Protein 7LBJ (pdb70)

Secondary structure (DSSP, 8-state):
---HHHHHHHHHHHHHHHHHHHSPPTTSSSHHHHHHHHHTT-S----HHHHHHHHHHHTTT--GGGTHHHHHHHHHHHHHHHHHHTSTTTT--SEETTEE-HHHHS-HHHHHHHHHHHHHHHHHHHHTSSS-HHHHHHHHHHHHHHHSTTTHHHHHHHHHHTTTS---HHHHHHHHIIIIIHHHHHHHHHHHHHTT--HHHHHHHHHHHHHHHHHHHHHHHHHHHH-----HHHHH-HHHHHHHHHHHHHHHHHHTTT--GGGHHHHHHHHHHHH---/-HHHHHHHHHHHHHHHHHHHHHSPPTTSSSHHHHHHHHHTT-S----HHHHHHHHHHHHTT--GGGTHHHHHHHHHHHHHHHHHHHSTTTT--SEETTEE-HHHHS-HHHHHHHHHHHHHHHHHHHHTSSS-HHHHHHHHHHHHHHHSTTTHHHHHHHHHHTTTSPPPHHHHHHHHIIIIIHHHHHHHHHHHHHTT--HHHHHHHHHHHHHHHHHHHHHHHHHHH---HHHHHHHHHHHHHHHHHHHHHHHHTTT--GGGHHHHHHHHHHHH---

Radius of gyration: 24.15 Å; Cα contacts (8 Å, |Δi|>4): 904; chains: 2; bounding box: 54×66×59 Å

Structure (mmCIF, N/CA/C/O backbone):
data_7LBJ
#
_entry.id   7LBJ
#
_cell.length_a   52.060
_cell.length_b   60.330
_cell.length_c   164.360
_cell.angle_alpha   90.000
_cell.angle_beta   90.000
_cell.angle_gamma   90.000
#
_symmetry.space_group_name_H-M   'P 21 21 21'
#
loop_
_entity.id
_entity.type
_entity.pdbx_description
1 polymer Geranyltranstransferase
2 non-polymer 'CHLORIDE ION'
3 non-polymer 1,2-ETHANEDIOL
4 water water
#
loop_
_atom_site.group_PDB
_atom_site.id
_atom_site.type_symbol
_atom_site.label_atom_id
_atom_site.label_alt_id
_atom_site.label_comp_id
_atom_site.label_asym_id
_atom_site.label_entity_id
_atom_site.label_seq_id
_atom_site.pdbx_PDB_ins_code
_atom_site.Cartn_x
_atom_site.Cartn_y
_atom_site.Cartn_z
_atom_site.occupancy
_atom_site.B_iso_or_equiv
_atom_site.auth_seq_id
_atom_site.auth_comp_id
_atom_site.auth_asym_id
_atom_site.auth_atom_id
_atom_site.pdbx_PDB_model_num
ATOM 1 N N . HIS A 1 8 ? -19.165 -13.887 -20.200 1.00 65.08 0 HIS A N 1
ATOM 2 C CA . HIS A 1 8 ? -18.206 -12.854 -19.823 1.00 67.15 0 HIS A CA 1
ATOM 3 C C . HIS A 1 8 ? -16.800 -13.438 -19.690 1.00 60.05 0 HIS A C 1
ATOM 4 O O . HIS A 1 8 ? -16.610 -14.476 -19.054 1.00 58.53 0 HIS A O 1
ATOM 6 N N . MET A 1 9 ? -15.822 -12.764 -20.296 1.00 50.09 1 MET A N 1
ATOM 7 C CA . MET A 1 9 ? -14.436 -13.212 -20.229 1.00 42.98 1 MET A CA 1
ATOM 8 C C . MET A 1 9 ? -13.881 -13.033 -18.817 1.00 37.65 1 MET A C 1
ATOM 9 O O . MET A 1 9 ? -14.193 -12.055 -18.131 1.00 33.01 1 MET A O 1
ATOM 14 N N . THR A 1 10 ? -13.058 -13.989 -18.380 1.00 32.19 2 THR A N 1
ATOM 15 C CA . THR A 1 10 ? -12.463 -13.906 -17.053 1.00 33.61 2 THR A CA 1
ATOM 16 C C . THR A 1 10 ? -11.435 -12.784 -16.994 1.00 24.77 2 THR A C 1
ATOM 17 O O . THR A 1 10 ? -10.937 -12.297 -18.019 1.00 24.12 2 THR A O 1
ATOM 21 N N . ALA A 1 11 ? -11.082 -12.405 -15.767 1.00 23.99 3 ALA A N 1
ATOM 22 C CA . ALA A 1 11 ? -10.057 -11.380 -15.593 1.00 27.19 3 ALA A CA 1
ATOM 23 C C . ALA A 1 11 ? -8.746 -11.810 -16.235 1.00 23.11 3 ALA A C 1
ATOM 24 O O . ALA A 1 11 ? -8.051 -10.995 -16.849 1.00 20.78 3 ALA A O 1
ATOM 26 N N . GLU A 1 12 ? -8.391 -13.093 -16.098 1.00 23.46 4 GLU A N 1
ATOM 27 C CA . GLU A 1 12 ? -7.118 -13.560 -16.635 1.00 22.24 4 GLU A CA 1
ATOM 28 C C . GLU A 1 12 ? -7.067 -13.397 -18.153 1.00 24.34 4 GLU A C 1
ATOM 29 O O . GLU A 1 12 ? -6.049 -12.970 -18.707 1.00 23.22 4 GLU A O 1
ATOM 35 N N . VAL A 1 13 ? -8.157 -13.741 -18.839 1.00 22.38 5 VAL A N 1
ATOM 36 C CA . VAL A 1 13 ? -8.227 -13.582 -20.291 1.00 24.41 5 VAL A CA 1
ATOM 37 C C . VAL A 1 13 ? -8.203 -12.106 -20.678 1.00 22.10 5 VAL A C 1
ATOM 38 O O . VAL A 1 13 ? -7.518 -11.710 -21.631 1.00 22.02 5 VAL A O 1
ATOM 42 N N . LEU A 1 14 ? -8.940 -11.271 -19.945 1.00 19.44 6 LEU A N 1
ATOM 43 C CA . LEU A 1 14 ? -8.934 -9.830 -20.212 1.00 20.46 6 LEU A CA 1
ATOM 44 C C . LEU A 1 14 ? -7.546 -9.233 -20.047 1.00 18.75 6 LEU A C 1
ATOM 45 O O . LEU A 1 14 ? -7.117 -8.409 -20.870 1.00 19.46 6 LEU A O 1
ATOM 50 N N . PHE A 1 15 ? -6.832 -9.609 -18.980 1.00 19.02 7 PHE A N 1
ATOM 51 C CA . PHE A 1 15 ? -5.508 -9.033 -18.756 1.00 19.37 7 PHE A CA 1
ATOM 52 C C . PHE A 1 15 ? -4.553 -9.397 -19.885 1.00 19.82 7 PHE A C 1
ATOM 53 O O . PHE A 1 15 ? -3.762 -8.559 -20.328 1.00 18.27 7 PHE A O 1
ATOM 61 N N . ALA A 1 16 ? -4.592 -10.651 -20.345 1.00 19.95 8 ALA A N 1
ATOM 62 C CA . ALA A 1 16 ? -3.771 -11.041 -21.491 1.00 19.11 8 ALA A CA 1
ATOM 63 C C . ALA A 1 16 ? -4.153 -10.248 -22.742 1.00 20.33 8 ALA A C 1
ATOM 64 O O . ALA A 1 16 ? -3.285 -9.748 -23.470 1.00 20.61 8 ALA A O 1
ATOM 66 N N . ARG A 1 17 ? -5.453 -10.121 -23.008 1.00 20.10 9 ARG A N 1
ATOM 67 C CA A ARG A 1 17 ? -5.901 -9.372 -24.181 0.47 23.44 9 ARG A CA 1
ATOM 68 C CA B ARG A 1 17 ? -5.897 -9.375 -24.180 0.53 23.45 9 ARG A CA 1
ATOM 69 C C . ARG A 1 17 ? -5.458 -7.914 -24.113 1.00 20.87 9 ARG A C 1
ATOM 70 O O . ARG A 1 17 ? -4.993 -7.348 -25.114 1.00 19.38 9 ARG A O 1
ATOM 85 N N . TRP A 1 18 ? -5.593 -7.284 -22.942 1.00 19.94 10 TRP A N 1
ATOM 86 C CA . TRP A 1 18 ? -5.221 -5.873 -22.806 1.00 16.57 10 TRP A CA 1
ATOM 87 C C . TRP A 1 18 ? -3.707 -5.667 -22.815 1.00 18.36 10 TRP A C 1
ATOM 88 O O . TRP A 1 18 ? -3.225 -4.640 -23.317 1.00 16.86 10 TRP A O 1
ATOM 99 N N . ARG A 1 19 ? -2.942 -6.609 -22.255 1.00 16.85 11 ARG A N 1
ATOM 100 C CA . ARG A 1 19 ? -1.483 -6.514 -22.338 1.00 16.96 11 ARG A CA 1
ATOM 101 C C . ARG A 1 19 ? -0.994 -6.648 -23.777 1.00 19.69 11 ARG A C 1
ATOM 102 O O . ARG A 1 19 ? -0.062 -5.944 -24.190 1.00 20.00 11 ARG A O 1
ATOM 110 N N . ASP A 1 20 ? -1.596 -7.549 -24.554 1.00 17.58 12 ASP A N 1
ATOM 111 C CA . ASP A 1 20 ? -1.257 -7.624 -25.974 1.00 17.26 12 ASP A CA 1
ATOM 112 C C . ASP A 1 20 ? -1.683 -6.361 -26.701 1.00 19.02 12 ASP A C 1
ATOM 113 O O . ASP A 1 20 ? -0.948 -5.847 -27.551 1.00 17.59 12 ASP A O 1
ATOM 118 N N . ARG A 1 21 ? -2.875 -5.860 -26.383 1.00 16.91 13 ARG A N 1
ATOM 119 C CA . ARG A 1 21 ? -3.401 -4.679 -27.050 1.00 19.46 13 ARG A CA 1
ATOM 120 C C . ARG A 1 21 ? -2.501 -3.473 -26.807 1.00 18.64 13 ARG A C 1
ATOM 121 O O . ARG A 1 21 ? -2.162 -2.741 -27.746 1.00 18.04 13 ARG A O 1
ATOM 129 N N . ILE A 1 22 ? -2.104 -3.246 -25.548 1.00 15.18 14 ILE A N 1
ATOM 130 C CA . ILE A 1 22 ? -1.297 -2.057 -25.263 1.00 17.00 14 ILE A CA 1
ATOM 131 C C . ILE A 1 22 ? 0.101 -2.180 -25.880 1.00 15.71 14 ILE A C 1
ATOM 132 O O . ILE A 1 22 ? 0.677 -1.177 -26.338 1.00 15.57 14 ILE A O 1
ATOM 137 N N . GLU A 1 23 ? 0.651 -3.395 -25.953 1.00 15.74 15 GLU A N 1
ATOM 138 C CA . GLU A 1 23 ? 1.919 -3.586 -26.649 1.00 13.67 15 GLU A CA 1
ATOM 139 C C . GLU A 1 23 ? 1.810 -3.163 -28.113 1.00 18.64 15 GLU A C 1
ATOM 140 O O . GLU A 1 23 ? 2.678 -2.445 -28.637 1.00 18.52 15 GLU A O 1
ATOM 146 N N . SER A 1 24 ? 0.746 -3.600 -28.788 1.00 16.12 16 SER A N 1
ATOM 147 C CA A SER A 1 24 ? 0.584 -3.274 -30.203 0.45 19.15 16 SER A CA 1
ATOM 148 C CA B SER A 1 24 ? 0.579 -3.277 -30.203 0.55 19.16 16 SER A CA 1
ATOM 149 C C . SER A 1 24 ? 0.302 -1.792 -30.404 1.00 16.89 16 SER A C 1
ATOM 150 O O . SER A 1 24 ? 0.772 -1.190 -31.380 1.00 18.63 16 SER A O 1
ATOM 155 N N . GLN A 1 25 ? -0.482 -1.194 -29.501 1.00 16.87 17 GLN A N 1
ATOM 156 C CA . GLN A 1 25 ? -0.825 0.217 -29.621 1.00 20.08 17 GLN A CA 1
ATOM 157 C C . GLN A 1 25 ? 0.404 1.090 -29.416 1.00 19.45 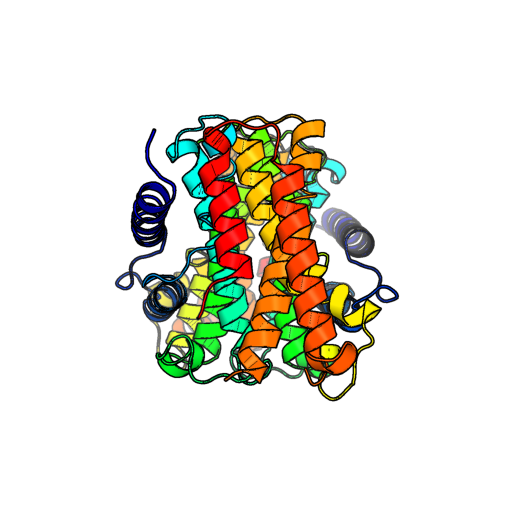17 GLN A C 1
ATOM 158 O O . GLN A 1 25 ? 0.634 2.046 -30.165 1.00 18.50 17 GLN A O 1
ATOM 164 N N . LEU A 1 26 ? 1.195 0.784 -28.391 1.00 15.50 18 LEU A N 1
ATOM 165 C CA . LEU A 1 26 ? 2.409 1.554 -28.141 1.00 17.73 18 LEU A CA 1
ATOM 166 C C . LEU A 1 26 ? 3.403 1.411 -29.287 1.00 18.55 18 LEU A C 1
ATOM 167 O O . LEU A 1 26 ? 4.080 2.379 -29.656 1.00 17.20 18 LEU A O 1
ATOM 172 N N . ASP A 1 27 ? 3.530 0.207 -29.848 1.00 17.28 19 ASP A N 1
ATOM 173 C CA . ASP A 1 27 ? 4.446 0.029 -30.970 1.00 17.02 19 ASP A CA 1
ATOM 174 C C . ASP A 1 27 ? 4.033 0.902 -32.150 1.00 20.17 19 ASP A C 1
ATOM 175 O O . ASP A 1 27 ? 4.883 1.523 -32.805 1.00 21.30 19 ASP A O 1
ATOM 180 N N . ALA A 1 28 ? 2.729 0.991 -32.418 1.00 19.62 20 ALA A N 1
ATOM 181 C CA . ALA A 1 28 ? 2.274 1.811 -33.539 1.00 18.69 20 ALA A CA 1
ATOM 182 C C . ALA A 1 28 ? 2.345 3.301 -33.215 1.00 21.55 20 ALA A C 1
ATOM 183 O O . ALA A 1 28 ? 2.471 4.121 -34.129 1.00 23.06 20 ALA A O 1
ATOM 185 N N . ALA A 1 29 ? 2.260 3.669 -31.934 1.00 19.65 21 ALA A N 1
ATOM 186 C CA . ALA A 1 29 ? 2.246 5.077 -31.522 1.00 21.17 21 ALA A CA 1
ATOM 187 C C . ALA A 1 29 ? 3.626 5.719 -31.422 1.00 22.45 21 ALA A C 1
ATOM 188 O O . ALA A 1 29 ? 3.715 6.954 -31.428 1.00 20.92 21 ALA A O 1
ATOM 190 N N . LEU A 1 30 ? 4.669 4.948 -31.323 1.00 21.96 22 LEU A N 1
ATOM 191 C CA . LEU A 1 30 ? 5.996 5.524 -31.185 1.00 21.27 22 LEU A CA 1
ATOM 192 C C . LEU A 1 30 ? 6.701 5.638 -32.535 1.00 23.28 22 LEU A C 1
ATOM 193 O O . LEU A 1 30 ? 6.493 4.808 -33.426 1.00 23.71 22 LEU A O 1
ATOM 198 N N . PRO A 1 31 ? 7.566 6.648 -32.698 1.00 22.48 23 PRO A N 1
ATOM 199 C CA . PRO A 1 31 ? 8.301 6.799 -33.961 1.00 26.97 23 PRO A CA 1
ATOM 200 C C . PRO A 1 31 ? 9.180 5.594 -34.253 1.00 30.12 23 PRO A C 1
ATOM 201 O O . PRO A 1 31 ? 9.653 4.906 -33.346 1.00 23.92 23 PRO A O 1
ATOM 205 N N . SER A 1 32 ? 9.409 5.356 -35.541 1.00 27.97 24 SER A N 1
ATOM 206 C CA . SER A 1 32 ? 10.191 4.207 -35.964 1.00 27.55 24 SER A CA 1
ATOM 207 C C . SER A 1 32 ? 11.661 4.402 -35.615 1.00 28.34 24 SER A C 1
ATOM 208 O O . SER A 1 32 ? 12.184 5.512 -35.718 1.00 30.49 24 SER A O 1
ATOM 211 N N . PRO A 1 33 ? 12.364 3.334 -35.237 1.00 28.54 25 PRO A N 1
ATOM 212 C CA . PRO A 1 33 ? 13.809 3.450 -35.001 1.00 31.02 25 PRO A CA 1
ATOM 213 C C . PRO A 1 33 ? 14.604 3.766 -36.255 1.00 35.50 25 PRO A C 1
ATOM 214 O O . PRO A 1 33 ? 15.780 4.137 -36.145 1.00 36.64 25 PRO A O 1
ATOM 218 N N . ALA A 1 34 ? 14.010 3.640 -37.441 1.00 36.64 26 ALA A N 1
ATOM 219 C CA . ALA A 1 34 ? 14.728 3.977 -38.661 1.00 41.62 26 ALA A CA 1
ATOM 220 C C . ALA A 1 34 ? 14.605 5.446 -39.046 1.00 43.02 26 ALA A C 1
ATOM 221 O O . ALA A 1 34 ? 15.429 5.929 -39.829 1.00 44.45 26 ALA A O 1
ATOM 223 N N . GLU A 1 35 ? 13.609 6.164 -38.527 1.00 41.21 27 GLU A N 1
ATOM 224 C CA . GLU A 1 35 ? 13.506 7.601 -38.758 1.00 41.45 27 GLU A CA 1
ATOM 225 C C . GLU A 1 35 ? 14.506 8.339 -37.870 1.00 40.18 27 GLU A C 1
ATOM 226 O O . GLU A 1 35 ? 14.598 8.068 -36.668 1.00 33.34 27 GLU A O 1
ATOM 232 N N . ALA A 1 36 ? 15.267 9.261 -38.459 1.00 39.40 28 ALA A N 1
ATOM 233 C CA . ALA A 1 36 ? 16.130 10.123 -37.655 1.00 36.82 28 ALA A CA 1
ATOM 234 C C . ALA A 1 36 ? 15.270 11.076 -36.827 1.00 34.39 28 ALA A C 1
ATOM 235 O O . ALA A 1 36 ? 14.203 11.501 -37.285 1.00 37.90 28 ALA A O 1
ATOM 237 N N . PRO A 1 37 ? 15.680 11.401 -35.574 1.00 30.02 29 PRO A N 1
ATOM 238 C CA . PRO A 1 37 ? 16.896 10.904 -34.919 1.00 29.66 29 PRO A CA 1
ATOM 239 C C . PRO A 1 37 ? 16.719 9.464 -34.425 1.00 29.24 29 PRO A C 1
ATOM 240 O O . PRO A 1 37 ? 15.871 9.192 -33.570 1.00 23.93 29 PRO A O 1
ATOM 244 N N . GLN A 1 38 ? 17.512 8.547 -34.985 1.00 27.79 30 GLN A N 1
ATOM 245 C CA . GLN A 1 38 ? 17.284 7.133 -34.717 1.00 30.28 30 GLN A CA 1
ATOM 246 C C . GLN A 1 38 ? 17.558 6.784 -33.263 1.00 23.61 30 GLN A C 1
ATOM 247 O O . GLN A 1 38 ? 16.809 6.013 -32.654 1.00 24.72 30 GLN A O 1
ATOM 253 N N . ARG A 1 39 ? 18.621 7.336 -32.687 1.00 24.18 31 ARG A N 1
ATOM 254 C CA . ARG A 1 39 ? 18.990 6.958 -31.330 1.00 27.79 31 ARG A CA 1
ATOM 255 C C . ARG A 1 39 ? 17.903 7.351 -30.335 1.00 25.28 31 ARG A C 1
ATOM 256 O O . ARG A 1 39 ? 17.556 6.572 -29.432 1.00 21.34 31 ARG A O 1
ATOM 264 N N . LEU A 1 40 ? 17.342 8.555 -30.492 1.00 20.94 32 LEU A N 1
ATOM 265 C CA . LEU A 1 40 ? 16.236 8.973 -29.636 1.00 18.46 32 LEU A CA 1
ATOM 266 C C . LEU A 1 40 ? 15.041 8.034 -29.773 1.00 15.85 32 LEU A C 1
ATOM 267 O O . LEU A 1 40 ? 14.430 7.632 -28.775 1.00 16.50 32 LEU A O 1
ATOM 272 N N . HIS A 1 41 ? 14.662 7.714 -31.009 1.00 17.29 33 HIS A N 1
ATOM 273 C CA . HIS A 1 41 ? 13.499 6.854 -31.206 1.00 20.33 33 HIS A CA 1
ATOM 274 C C . HIS A 1 41 ? 13.747 5.460 -30.666 1.00 19.52 33 HIS A C 1
ATOM 275 O O . HIS A 1 41 ? 12.851 4.865 -30.065 1.00 18.10 33 HIS A O 1
ATOM 282 N N . GLN A 1 42 ? 14.951 4.920 -30.889 1.00 18.89 34 GLN A N 1
ATOM 283 C CA . GLN A 1 42 ? 15.285 3.601 -30.362 1.00 22.50 34 GLN A CA 1
ATOM 284 C C . GLN A 1 42 ? 15.204 3.596 -28.846 1.00 23.26 34 GLN A C 1
ATOM 285 O O . GLN A 1 42 ? 14.690 2.645 -28.240 1.00 18.60 34 GLN A O 1
ATOM 291 N N . ALA A 1 43 ? 15.690 4.672 -28.218 1.00 20.97 35 ALA A N 1
ATOM 292 C CA . ALA A 1 43 ? 15.713 4.733 -26.762 1.00 20.15 35 ALA A CA 1
ATOM 293 C C . ALA A 1 43 ? 14.313 4.900 -26.195 1.00 17.66 35 ALA A C 1
ATOM 294 O O . ALA A 1 43 ? 13.998 4.347 -25.136 1.00 16.70 35 ALA A O 1
ATOM 296 N N . MET A 1 44 ? 13.469 5.686 -26.868 1.00 14.40 36 MET A N 1
ATOM 297 C CA . MET A 1 44 ? 12.078 5.785 -26.451 1.00 14.69 36 MET A CA 1
ATOM 298 C C . MET A 1 44 ? 11.408 4.411 -26.461 1.00 15.85 36 MET A C 1
ATOM 299 O O . MET A 1 44 ? 10.719 4.033 -25.504 1.00 16.21 36 MET A O 1
ATOM 304 N N . ARG A 1 45 ? 11.608 3.646 -27.536 1.00 15.45 37 ARG A N 1
ATOM 305 C CA . ARG A 1 45 ? 10.989 2.325 -27.628 1.00 17.25 37 ARG A CA 1
ATOM 306 C C . ARG A 1 45 ? 11.583 1.367 -26.614 1.00 16.20 37 ARG A C 1
ATOM 307 O O . ARG A 1 45 ? 10.851 0.599 -25.981 1.00 18.15 37 ARG A O 1
ATOM 315 N N . TYR A 1 46 ? 12.912 1.386 -26.468 1.00 16.47 38 TYR A N 1
ATOM 316 C CA . TYR A 1 46 ? 13.575 0.537 -25.484 1.00 16.21 38 TYR A CA 1
ATOM 317 C C . TYR A 1 46 ? 13.005 0.755 -24.093 1.00 19.65 38 TYR A C 1
ATOM 318 O O . TYR A 1 46 ? 12.951 -0.184 -23.279 1.00 16.37 38 TYR A O 1
ATOM 327 N N . SER A 1 47 ? 12.588 1.988 -23.803 1.00 15.70 39 SER A N 1
ATOM 328 C CA . SER A 1 47 ? 12.101 2.363 -22.486 1.00 16.49 39 SER A CA 1
ATOM 329 C C . SER A 1 47 ? 10.643 2.003 -22.242 1.00 18.31 39 SER A C 1
ATOM 330 O O . SER A 1 47 ? 10.184 2.146 -21.105 1.00 18.87 39 SER A O 1
ATOM 333 N N . VAL A 1 48 ? 9.876 1.589 -23.255 1.00 16.89 40 VAL A N 1
ATOM 334 C CA . VAL A 1 48 ? 8.482 1.299 -22.939 1.00 16.32 40 VAL A CA 1
ATOM 335 C C . VAL A 1 48 ? 7.968 0.005 -23.570 1.00 20.24 40 VAL A C 1
ATOM 336 O O . VAL A 1 48 ? 7.040 -0.609 -23.032 1.00 19.09 40 VAL A O 1
ATOM 340 N N . LEU A 1 49 ? 8.579 -0.459 -24.663 1.00 16.07 41 LEU A N 1
ATOM 341 C CA . LEU A 1 49 ? 8.118 -1.700 -25.268 1.00 18.60 41 LEU A CA 1
ATOM 342 C C . LEU A 1 49 ? 8.767 -2.898 -24.576 1.00 23.13 41 LEU A C 1
ATOM 343 O O . LEU A 1 49 ? 9.748 -2.771 -23.834 1.00 22.87 41 LEU A O 1
ATOM 348 N N . GLY A 1 50 ? 8.200 -4.070 -24.826 1.00 20.59 42 GLY A N 1
ATOM 349 C CA . GLY A 1 50 ? 8.761 -5.306 -24.318 1.00 26.80 42 GLY A CA 1
ATOM 350 C C . GLY A 1 50 ? 8.041 -5.908 -23.133 1.00 25.62 42 GLY A C 1
ATOM 351 O O . GLY A 1 50 ? 8.663 -6.675 -22.382 1.00 27.69 42 GLY A O 1
ATOM 352 N N . GLY A 1 51 ? 6.763 -5.590 -22.937 1.00 22.45 43 GLY A N 1
ATOM 353 C CA . GLY A 1 51 ? 5.947 -6.308 -21.973 1.00 22.51 43 GLY A CA 1
ATOM 354 C C . GLY A 1 51 ? 5.930 -5.713 -20.581 1.00 25.48 43 GLY A C 1
ATOM 355 O O . GLY A 1 51 ? 5.954 -4.490 -20.429 1.00 26.85 43 GLY A O 1
ATOM 356 N N . GLY A 1 52 ? 5.884 -6.563 -19.557 1.00 22.97 44 GLY A N 1
ATOM 357 C CA . GLY A 1 52 ? 5.733 -6.087 -18.195 1.00 24.21 44 GLY A CA 1
ATOM 358 C C . GLY A 1 52 ? 4.288 -6.132 -17.728 1.00 25.63 44 GLY A C 1
ATOM 359 O O . GLY A 1 52 ? 3.363 -6.489 -18.467 1.00 23.66 44 GLY A O 1
ATOM 360 N N . LYS A 1 53 ? 4.100 -5.753 -16.453 1.00 22.55 45 LYS A N 1
ATOM 361 C CA . LYS A 1 53 ? 2.787 -5.904 -15.826 1.00 21.46 45 LYS A CA 1
ATOM 362 C C . LYS A 1 53 ? 1.733 -5.023 -16.477 1.00 17.12 45 LYS A C 1
ATOM 363 O O . LYS A 1 53 ? 0.561 -5.411 -16.504 1.00 18.01 45 LYS A O 1
ATOM 369 N N . ARG A 1 54 ? 2.119 -3.834 -16.977 1.00 17.35 46 ARG A N 1
ATOM 370 C CA . ARG A 1 54 ? 1.191 -2.853 -17.564 1.00 15.15 46 ARG A CA 1
ATOM 371 C C . ARG A 1 54 ? 0.054 -2.522 -16.594 1.00 16.12 46 ARG A C 1
ATOM 372 O O . ARG A 1 54 ? -1.110 -2.406 -16.981 1.00 13.93 46 ARG A O 1
ATOM 380 N N . MET A 1 55 ? 0.401 -2.363 -15.315 1.00 16.71 47 MET A N 1
ATOM 381 C CA A MET A 1 55 ? -0.626 -2.161 -14.300 0.60 17.47 47 MET A CA 1
ATOM 382 C CA B MET A 1 55 ? -0.619 -2.154 -14.289 0.40 17.48 47 MET A CA 1
ATOM 383 C C . MET A 1 55 ? -1.466 -0.926 -14.591 1.00 16.19 47 MET A C 1
ATOM 384 O O . MET A 1 55 ? -2.697 -0.962 -14.468 1.00 13.88 47 MET A O 1
ATOM 393 N N . ARG A 1 56 ? -0.829 0.166 -15.020 1.00 14.54 48 ARG A N 1
ATOM 394 C CA . ARG A 1 56 ? -1.603 1.388 -15.245 1.00 12.99 48 ARG A CA 1
ATOM 395 C C . ARG A 1 56 ? -2.502 1.298 -16.479 1.00 13.25 48 ARG A C 1
ATOM 396 O O . ARG A 1 56 ? -3.686 1.672 -16.387 1.00 12.44 48 ARG A O 1
ATOM 404 N N . PRO A 1 57 ? -2.048 0.823 -17.636 1.00 13.44 49 PRO A N 1
ATOM 405 C CA . PRO A 1 57 ? -3.015 0.552 -18.719 1.00 12.81 49 PRO A CA 1
ATOM 406 C C . PRO A 1 57 ? -4.143 -0.379 -18.301 1.00 14.95 49 PRO A C 1
ATOM 407 O O . PRO A 1 57 ? -5.309 -0.147 -18.657 1.00 15.78 49 PRO A O 1
ATOM 411 N N . LEU A 1 58 ? -3.822 -1.440 -17.558 1.00 12.56 50 LEU A N 1
ATOM 412 C CA A LEU A 1 58 ? -4.853 -2.381 -17.125 0.53 14.35 50 LEU A CA 1
ATOM 413 C CA B LEU A 1 58 ? -4.868 -2.371 -17.156 0.47 14.32 50 LEU A CA 1
ATOM 414 C C . LEU A 1 58 ? -5.900 -1.688 -16.264 1.00 13.87 50 LEU A C 1
ATOM 415 O O . LEU A 1 58 ? -7.099 -1.965 -16.377 1.00 14.19 50 LEU A O 1
ATOM 424 N N . LEU A 1 59 ? -5.468 -0.774 -15.404 1.00 11.58 51 LEU A N 1
ATOM 425 C CA . LEU A 1 59 ? -6.433 -0.036 -14.601 1.00 12.35 51 LEU A CA 1
ATOM 426 C C . LEU A 1 59 ? -7.351 0.818 -15.475 1.00 13.94 51 LEU A C 1
ATOM 427 O O . LEU A 1 59 ? -8.549 0.923 -15.197 1.00 12.60 51 LEU A O 1
ATOM 432 N N . VAL A 1 60 ? -6.809 1.458 -16.522 1.00 12.31 52 VAL A N 1
ATOM 433 C CA . VAL A 1 60 ? -7.661 2.231 -17.431 1.00 11.13 52 VAL A CA 1
ATOM 434 C C . VAL A 1 60 ? -8.696 1.323 -18.085 1.00 14.76 52 VAL A C 1
ATOM 435 O O . VAL A 1 60 ? -9.899 1.616 -18.100 1.00 14.42 52 VAL A O 1
ATOM 439 N N . TYR A 1 61 ? -8.242 0.209 -18.656 1.00 12.46 53 TYR A N 1
ATOM 440 C CA . TYR A 1 61 ? -9.178 -0.677 -19.335 1.00 13.61 53 TYR A CA 1
ATOM 441 C C . TYR A 1 61 ? -10.189 -1.268 -18.355 1.00 15.14 53 TYR A C 1
ATOM 442 O O . TYR A 1 61 ? -11.380 -1.373 -18.671 1.00 15.14 53 TYR A O 1
ATOM 451 N N . ALA A 1 62 ? -9.724 -1.680 -17.172 1.00 13.22 54 ALA A N 1
ATOM 452 C CA . ALA A 1 62 ? -10.601 -2.354 -16.214 1.00 16.98 54 ALA A CA 1
ATOM 453 C C . ALA A 1 62 ? -11.633 -1.385 -15.664 1.00 15.31 54 ALA A C 1
ATOM 454 O O . ALA A 1 62 ? -12.783 -1.762 -15.407 1.00 15.84 54 ALA A O 1
ATOM 456 N N . SER A 1 63 ? -11.233 -0.132 -15.472 1.00 14.35 55 SER A N 1
ATOM 457 C CA A SER A 1 63 ? -12.192 0.871 -15.030 0.44 15.03 55 SER A CA 1
ATOM 458 C CA B SER A 1 63 ? -12.176 0.891 -15.034 0.56 15.04 55 SER A CA 1
ATOM 459 C C . SER A 1 63 ? -13.203 1.173 -16.123 1.00 15.45 55 SER A C 1
ATOM 460 O O . SER A 1 63 ? -14.408 1.245 -15.853 1.00 16.11 55 SER A O 1
ATOM 465 N N . GLY A 1 64 ? -12.741 1.340 -17.365 1.00 13.77 56 GLY A N 1
ATOM 466 C CA . GLY A 1 64 ? -13.688 1.517 -18.452 1.00 16.52 56 GLY A CA 1
ATOM 467 C C . GLY A 1 64 ? -14.595 0.315 -18.596 1.00 19.96 56 GLY A C 1
ATOM 468 O O . GLY A 1 64 ? -15.766 0.449 -18.974 1.00 17.23 56 GLY A O 1
ATOM 469 N N . HIS A 1 65 ? -14.072 -0.873 -18.271 1.00 16.34 57 HIS A N 1
ATOM 470 C CA . HIS A 1 65 ? -14.831 -2.111 -18.429 1.00 18.86 57 HIS A CA 1
ATOM 471 C C . HIS A 1 65 ? -16.056 -2.135 -17.524 1.00 19.91 57 HIS A C 1
ATOM 472 O O . HIS A 1 65 ? -17.071 -2.770 -17.864 1.00 20.22 57 HIS A O 1
ATOM 479 N N . LEU A 1 66 ? -15.981 -1.463 -16.368 1.00 19.36 58 LEU A N 1
ATOM 480 C CA . LEU A 1 66 ? -17.125 -1.364 -15.465 1.00 18.23 58 LEU A CA 1
ATOM 481 C C . LEU A 1 66 ? -18.361 -0.827 -16.164 1.00 21.63 58 LEU A C 1
ATOM 482 O O . LEU A 1 66 ? -19.488 -1.166 -15.791 1.00 24.17 58 LEU A O 1
ATOM 487 N N . PHE A 1 67 ? -18.165 0.046 -17.147 1.00 20.96 59 PHE A N 1
ATOM 488 C CA . PHE A 1 67 ? -19.245 0.720 -17.847 1.00 20.55 59 PHE A CA 1
ATOM 489 C C . PHE A 1 67 ? -19.514 0.116 -19.211 1.00 24.69 59 PHE A C 1
ATOM 490 O O . PHE A 1 67 ? -20.332 0.655 -19.961 1.00 29.12 59 PHE A O 1
ATOM 498 N N . GLY A 1 68 ? -18.843 -0.980 -19.551 1.00 23.13 60 GLY A N 1
ATOM 499 C CA . GLY A 1 68 ? -19.032 -1.589 -20.852 1.00 26.74 60 GLY A CA 1
ATOM 500 C C . GLY A 1 68 ? -18.344 -0.861 -21.979 1.00 24.45 60 GLY A C 1
ATOM 501 O O . GLY A 1 68 ? -18.695 -1.069 -23.144 1.00 26.89 60 GLY A O 1
ATOM 502 N N . THR A 1 69 ? -17.367 -0.019 -21.668 1.00 19.13 61 THR A N 1
ATOM 503 C CA . THR A 1 69 ? -16.723 0.813 -22.669 1.00 20.45 61 THR A CA 1
ATOM 504 C C . THR A 1 69 ? -15.826 -0.022 -23.569 1.00 29.55 61 THR A C 1
ATOM 505 O O . THR A 1 69 ? -15.101 -0.904 -23.106 1.00 25.58 61 THR A O 1
ATOM 509 N N . GLN A 1 70 ? -15.871 0.269 -24.843 1.00 26.75 62 GLN A N 1
ATOM 510 C CA . GLN A 1 70 ? -15.051 -0.454 -25.795 1.00 33.80 62 GLN A CA 1
ATOM 511 C C . GLN A 1 70 ? -13.590 -0.010 -25.691 1.00 28.96 62 GLN A C 1
ATOM 512 O O . GLN A 1 70 ? -13.299 1.141 -25.342 1.00 24.79 62 GLN A O 1
ATOM 518 N N . PRO A 1 71 ? -12.651 -0.920 -25.968 1.00 31.75 63 PRO A N 1
ATOM 519 C CA . PRO A 1 71 ? -11.237 -0.590 -25.757 1.00 24.52 63 PRO A CA 1
ATOM 520 C C . PRO A 1 71 ? -10.761 0.542 -26.647 1.00 22.94 63 PRO A C 1
ATOM 521 O O . PRO A 1 71 ? -9.845 1.282 -26.258 1.00 19.83 63 PRO A O 1
ATOM 525 N N . GLU A 1 72 ? -11.384 0.721 -27.812 1.00 22.48 64 GLU A N 1
ATOM 526 C CA . GLU A 1 72 ? -10.975 1.794 -28.715 1.00 24.75 64 GLU A CA 1
ATOM 527 C C . GLU A 1 72 ? -11.138 3.160 -28.072 1.00 25.67 64 GLU A C 1
ATOM 528 O O . GLU A 1 72 ? -10.395 4.094 -28.405 1.00 25.04 64 GLU A O 1
ATOM 534 N N . SER A 1 73 ? -12.108 3.299 -27.163 1.00 23.57 65 SER A N 1
ATOM 535 C CA . SER A 1 73 ? -12.330 4.540 -26.425 1.00 22.41 65 SER A CA 1
ATOM 536 C C . SER A 1 73 ? -11.331 4.733 -25.305 1.00 22.36 65 SER A C 1
ATOM 537 O O . SER A 1 73 ? -11.319 5.801 -24.685 1.00 18.20 65 SER A O 1
ATOM 540 N N . LEU A 1 74 ? -10.533 3.714 -25.005 1.00 16.06 66 LEU A N 1
ATOM 541 C CA . LEU A 1 74 ? -9.652 3.727 -23.856 1.00 17.69 66 LEU A CA 1
ATOM 542 C C . LEU A 1 74 ? -8.177 3.720 -24.224 1.00 14.81 66 LEU A C 1
ATOM 543 O O . LEU A 1 74 ? -7.344 3.987 -23.349 1.00 14.92 66 LEU A O 1
ATOM 548 N N . ASP A 1 75 ? -7.837 3.414 -25.485 1.00 14.96 67 ASP A N 1
ATOM 549 C CA . ASP A 1 75 ? -6.445 3.182 -25.873 1.00 14.59 67 ASP A CA 1
ATOM 550 C C . ASP A 1 75 ? -5.559 4.391 -25.582 1.00 16.06 67 ASP A C 1
ATOM 551 O O . ASP A 1 75 ? -4.444 4.238 -25.067 1.00 14.74 67 ASP A O 1
ATOM 556 N N . ALA A 1 76 ? -6.010 5.601 -25.947 1.00 16.59 68 ALA A N 1
ATOM 557 C CA . ALA A 1 76 ? -5.178 6.782 -25.713 1.00 17.05 68 ALA A CA 1
ATOM 558 C C . ALA A 1 76 ? -4.939 6.992 -24.226 1.00 14.36 68 ALA A C 1
ATOM 559 O O . ALA A 1 76 ? -3.817 7.298 -23.799 1.00 15.45 68 ALA A O 1
ATOM 561 N N . ALA A 1 77 ? -5.993 6.867 -23.417 1.00 13.56 69 ALA A N 1
ATOM 562 C CA . ALA A 1 77 ? -5.806 7.037 -21.979 1.00 13.07 69 ALA A CA 1
ATOM 563 C C . ALA A 1 77 ? -4.868 5.977 -21.437 1.00 13.22 69 ALA A C 1
ATOM 564 O O . ALA A 1 77 ? -3.992 6.278 -20.615 1.00 13.18 69 ALA A O 1
ATOM 566 N N . ALA A 1 78 ? -5.048 4.733 -21.879 1.00 12.81 70 ALA A N 1
ATOM 567 C CA . ALA A 1 78 ? -4.215 3.633 -21.392 1.00 13.03 70 ALA A CA 1
ATOM 568 C C . ALA A 1 78 ? -2.759 3.824 -21.791 1.00 13.70 70 ALA A C 1
ATOM 569 O O . ALA A 1 78 ? -1.850 3.622 -20.973 1.00 13.82 70 ALA A O 1
ATOM 571 N N . MET A 1 79 ? -2.507 4.243 -23.033 1.00 12.08 71 MET A N 1
ATOM 572 C CA . MET A 1 79 ? -1.127 4.525 -23.414 1.00 12.48 71 MET A CA 1
ATOM 573 C C . MET A 1 79 ? -0.559 5.695 -22.619 1.00 13.31 71 MET A C 1
ATOM 574 O O . MET A 1 79 ? 0.612 5.670 -22.211 1.00 11.79 71 MET A O 1
ATOM 579 N N . SER A 1 80 ? -1.353 6.736 -22.399 1.00 12.88 72 SER A N 1
ATOM 580 C CA . SER A 1 80 ? -0.794 7.936 -21.778 1.00 10.05 72 SER A CA 1
ATOM 581 C C . SER A 1 80 ? -0.262 7.633 -20.377 1.00 12.07 72 SER A C 1
ATOM 582 O O . SER A 1 80 ? 0.792 8.145 -19.984 1.00 9.82 72 SER A O 1
ATOM 585 N N . VAL A 1 81 ? -0.948 6.769 -19.618 1.00 12.25 73 VAL A N 1
ATOM 586 C CA . VAL A 1 81 ? -0.463 6.568 -18.257 1.00 11.53 73 VAL A CA 1
ATOM 587 C C . VAL A 1 81 ? 0.780 5.698 -18.262 1.00 14.46 73 VAL A C 1
ATOM 588 O O . VAL A 1 81 ? 1.646 5.858 -17.388 1.00 12.67 73 VAL A O 1
ATOM 592 N N . GLU A 1 82 ? 0.897 4.771 -19.226 1.00 13.76 74 GLU A N 1
ATOM 593 C CA . GLU A 1 82 ? 2.104 3.950 -19.313 1.00 13.05 74 GLU A CA 1
ATOM 594 C C . GLU A 1 82 ? 3.293 4.773 -19.790 1.00 15.41 74 GLU A C 1
ATOM 595 O O . GLU A 1 82 ? 4.423 4.536 -19.341 1.00 13.02 74 GLU A O 1
ATOM 601 N N . LEU A 1 83 ? 3.048 5.756 -20.680 1.00 10.68 75 LEU A N 1
ATOM 602 C CA . LEU A 1 83 ? 4.121 6.644 -21.137 1.00 12.49 75 LEU A CA 1
ATOM 603 C C . LEU A 1 83 ? 4.615 7.558 -20.021 1.00 12.39 75 LEU A C 1
ATOM 604 O O . LEU A 1 83 ? 5.825 7.806 -19.907 1.00 10.65 75 LEU A O 1
ATOM 609 N N . ILE A 1 84 ? 3.711 8.082 -19.188 1.00 10.37 76 ILE A N 1
ATOM 610 C CA . ILE A 1 84 ? 4.175 8.869 -18.047 1.00 10.82 76 ILE A CA 1
ATOM 611 C C . ILE A 1 84 ? 4.995 7.989 -17.115 1.00 13.33 76 ILE A C 1
ATOM 612 O O . ILE A 1 84 ? 6.088 8.361 -16.674 1.00 12.54 76 ILE A O 1
ATOM 617 N N . HIS A 1 85 ? 4.491 6.787 -16.830 1.00 11.32 77 HIS A N 1
ATOM 618 C CA . HIS A 1 85 ? 5.216 5.872 -15.954 1.00 11.02 77 HIS A CA 1
ATOM 619 C C . HIS A 1 85 ? 6.596 5.552 -16.524 1.00 13.10 77 HIS A C 1
ATOM 620 O O . HIS A 1 85 ? 7.616 5.633 -15.822 1.00 12.99 77 HIS A O 1
ATOM 627 N N . ALA A 1 86 ? 6.651 5.228 -17.816 1.00 11.15 78 ALA A N 1
ATOM 628 C CA . ALA A 1 86 ? 7.908 4.830 -18.437 1.00 15.27 78 ALA A CA 1
ATOM 629 C C . ALA A 1 86 ? 8.924 5.961 -18.403 1.00 13.48 78 ALA A C 1
ATOM 630 O O . ALA A 1 86 ? 10.100 5.733 -18.096 1.00 13.64 78 ALA A O 1
ATOM 632 N N . TYR A 1 87 ? 8.496 7.186 -18.743 1.00 13.44 79 TYR A N 1
ATOM 633 C CA . TYR A 1 87 ? 9.439 8.295 -18.745 1.00 14.60 79 TYR A CA 1
ATOM 634 C C . TYR A 1 87 ? 9.988 8.513 -17.340 1.00 13.53 79 TYR A C 1
ATOM 635 O O . TYR A 1 87 ? 11.178 8.793 -17.166 1.00 14.77 79 TYR A O 1
ATOM 644 N N . SER A 1 88 ? 9.141 8.370 -16.315 1.00 12.73 80 SER A N 1
ATOM 645 C CA . SER A 1 88 ? 9.606 8.658 -14.961 1.00 15.51 80 SER A CA 1
ATOM 646 C C . SER A 1 88 ? 10.699 7.689 -14.550 1.00 15.88 80 SER A C 1
ATOM 647 O O . SER A 1 88 ? 11.629 8.062 -13.829 1.00 15.16 80 SER A O 1
ATOM 650 N N . LEU A 1 89 ? 10.616 6.446 -15.027 1.00 14.65 81 LEU A N 1
ATOM 651 C CA . LEU A 1 89 ? 11.628 5.455 -14.676 1.00 17.67 81 LEU A CA 1
ATOM 652 C C . LEU A 1 89 ? 12.939 5.714 -15.404 1.00 18.17 81 LEU A C 1
ATOM 653 O O . LEU A 1 89 ? 14.011 5.480 -14.842 1.00 17.34 81 LEU A O 1
ATOM 658 N N . VAL A 1 90 ? 12.868 6.170 -16.665 1.00 13.61 82 VAL A N 1
ATOM 659 C CA . VAL A 1 90 ? 14.081 6.515 -17.403 1.00 15.67 82 VAL A CA 1
ATOM 660 C C . VAL A 1 90 ? 14.855 7.585 -16.660 1.00 13.16 82 VAL A C 1
ATOM 661 O O . VAL A 1 90 ? 16.082 7.498 -16.509 1.00 15.72 82 VAL A O 1
ATOM 665 N N . HIS A 1 91 ? 14.152 8.611 -16.171 1.00 12.56 83 HIS A N 1
ATOM 666 C CA . HIS A 1 91 ? 14.837 9.653 -15.411 1.00 15.53 83 HIS A CA 1
ATOM 667 C C . HIS A 1 91 ? 15.251 9.163 -14.022 1.00 16.41 83 HIS A C 1
ATOM 668 O O . HIS A 1 91 ? 16.373 9.441 -13.581 1.00 16.16 83 HIS A O 1
ATOM 675 N N . ASP A 1 92 ? 14.372 8.423 -13.329 1.00 18.20 84 ASP A N 1
ATOM 676 C CA . ASP A 1 92 ? 14.711 7.866 -12.014 1.00 20.33 84 ASP A CA 1
ATOM 677 C C . ASP A 1 92 ? 16.010 7.064 -12.039 1.00 18.86 84 ASP A C 1
ATOM 678 O O . ASP A 1 92 ? 16.773 7.082 -11.066 1.00 17.92 84 ASP A O 1
ATOM 683 N N . ASP A 1 93 ? 16.256 6.315 -13.118 1.00 19.00 85 ASP A N 1
ATOM 684 C CA . ASP A 1 93 ? 17.414 5.425 -13.151 1.00 21.14 85 ASP A CA 1
ATOM 685 C C . ASP A 1 93 ? 18.726 6.166 -13.327 1.00 22.35 85 ASP A C 1
ATOM 686 O O . ASP A 1 93 ? 19.785 5.559 -13.129 1.00 23.51 85 ASP A O 1
ATOM 691 N N . LEU A 1 94 ? 18.679 7.440 -13.706 1.00 17.24 86 LEU A N 1
ATOM 692 C CA . LEU A 1 94 ? 19.883 8.192 -14.026 1.00 18.92 86 LEU A CA 1
ATOM 693 C C . LEU A 1 94 ? 20.856 8.222 -12.849 1.00 19.24 86 LEU A C 1
ATOM 694 O O . LEU A 1 94 ? 20.441 8.198 -11.679 1.00 22.44 86 LEU A O 1
ATOM 699 N N . PRO A 1 95 ? 22.157 8.308 -13.132 1.00 19.89 87 PRO A N 1
ATOM 700 C CA . PRO A 1 95 ? 23.149 8.379 -12.047 1.00 25.02 87 PRO A CA 1
ATOM 701 C C . PRO A 1 95 ? 22.882 9.488 -11.021 1.00 23.64 87 PRO A C 1
ATOM 702 O O . PRO A 1 95 ? 23.152 9.290 -9.828 1.00 23.72 87 PRO A O 1
ATOM 706 N N . ALA A 1 96 ? 22.353 10.641 -11.434 1.00 22.73 88 ALA A N 1
ATOM 707 C CA . ALA A 1 96 ? 22.094 11.711 -10.474 1.00 25.72 88 ALA A CA 1
ATOM 708 C C . ALA A 1 96 ? 20.870 11.430 -9.614 1.00 26.47 88 ALA A C 1
ATOM 709 O O . ALA A 1 96 ? 20.684 12.094 -8.591 1.00 26.16 88 ALA A O 1
ATOM 711 N N . MET A 1 97 ? 20.045 10.464 -10.007 1.00 24.36 89 MET A N 1
ATOM 712 C CA . MET A 1 97 ? 18.833 10.100 -9.288 1.00 24.80 89 MET A CA 1
ATOM 713 C C . MET A 1 97 ? 19.065 8.795 -8.535 1.00 29.59 89 MET A C 1
ATOM 714 O O . MET A 1 97 ? 19.845 8.774 -7.580 1.00 28.75 89 MET A O 1
ATOM 719 N N . ASP A 1 98 ? 18.415 7.699 -8.951 1.00 24.59 90 ASP A N 1
ATOM 720 C CA . ASP A 1 98 ? 18.593 6.423 -8.245 1.00 25.38 90 ASP A CA 1
ATOM 721 C C . ASP A 1 98 ? 19.804 5.640 -8.714 1.00 29.99 90 ASP A C 1
ATOM 722 O O . ASP A 1 98 ? 20.201 4.686 -8.030 1.00 29.58 90 ASP A O 1
ATOM 727 N N . ASP A 1 99 ? 20.356 5.974 -9.883 1.00 24.26 91 ASP A N 1
ATOM 728 C CA . ASP A 1 99 ? 21.619 5.408 -10.348 1.00 28.39 91 ASP A CA 1
ATOM 729 C C . ASP A 1 99 ? 21.523 3.885 -10.476 1.00 30.54 91 ASP A C 1
ATOM 730 O O . ASP A 1 99 ? 22.266 3.132 -9.843 1.00 32.26 91 ASP A O 1
ATOM 735 N N . ASP A 1 100 ? 20.580 3.439 -11.304 1.00 28.25 92 ASP A N 1
ATOM 736 C CA . ASP A 1 100 ? 20.373 2.015 -11.548 1.00 30.75 92 ASP A CA 1
ATOM 737 C C . ASP A 1 100 ? 20.923 1.614 -12.905 1.00 31.06 92 ASP A C 1
ATOM 738 O O . ASP A 1 100 ? 20.680 2.290 -13.910 1.00 29.14 92 ASP A O 1
ATOM 743 N N . ALA A 1 101 ? 21.633 0.488 -12.930 1.00 24.98 93 ALA A N 1
ATOM 744 C CA . ALA A 1 101 ? 22.211 -0.050 -14.151 1.00 29.51 93 ALA A CA 1
ATOM 745 C C . ALA A 1 101 ? 21.359 -1.139 -14.790 1.00 27.74 93 ALA A C 1
ATOM 746 O O . ALA A 1 101 ? 21.556 -1.434 -15.971 1.00 26.63 93 ALA A O 1
ATOM 748 N N . LEU A 1 102 ? 20.421 -1.733 -14.052 1.00 25.49 94 LEU A N 1
ATOM 749 C CA . LEU A 1 102 ? 19.578 -2.804 -14.559 1.00 30.58 94 LEU A CA 1
ATOM 750 C C . LEU A 1 102 ? 18.127 -2.535 -14.197 1.00 34.90 94 LEU A C 1
ATOM 751 O O . LEU A 1 102 ? 17.828 -2.065 -13.097 1.00 35.77 94 LEU A O 1
ATOM 756 N N . ARG A 1 103 ? 17.228 -2.820 -15.136 1.00 37.20 95 ARG A N 1
ATOM 757 C CA . ARG A 1 103 ? 15.793 -2.758 -14.883 1.00 38.30 95 ARG A CA 1
ATOM 758 C C . ARG A 1 103 ? 15.156 -3.948 -15.579 1.00 39.47 95 ARG A C 1
ATOM 759 O O . ARG A 1 103 ? 15.289 -4.097 -16.799 1.00 39.92 95 ARG A O 1
ATOM 767 N N . ARG A 1 104 ? 14.475 -4.788 -14.804 1.00 48.01 96 ARG A N 1
ATOM 768 C CA . ARG A 1 104 ? 13.863 -6.010 -15.320 1.00 54.49 96 ARG A CA 1
ATOM 769 C C . ARG A 1 104 ? 14.875 -6.825 -16.125 1.00 46.09 96 ARG A C 1
ATOM 770 O O . ARG A 1 104 ? 14.637 -7.204 -17.274 1.00 47.63 96 ARG A O 1
ATOM 772 N N . GLY A 1 105 ? 16.040 -7.056 -15.518 1.00 43.10 97 GLY A N 1
ATOM 773 C CA . GLY A 1 105 ? 17.063 -7.900 -16.112 1.00 41.22 97 GLY A CA 1
ATOM 774 C C . GLY A 1 105 ? 17.738 -7.379 -17.367 1.00 43.51 97 GLY A C 1
ATOM 775 O O . GLY A 1 105 ? 18.515 -8.117 -17.983 1.00 38.83 97 GLY A O 1
ATOM 776 N N . LYS A 1 106 ? 17.472 -6.142 -17.772 1.00 35.33 98 LYS A N 1
ATOM 777 C CA . LYS A 1 106 ? 18.096 -5.541 -18.937 1.00 35.07 98 LYS A CA 1
ATOM 778 C C . LYS A 1 106 ? 18.759 -4.229 -18.533 1.00 30.83 98 LYS A C 1
ATOM 779 O O . LYS A 1 106 ? 18.370 -3.615 -17.535 1.00 27.68 98 LYS A O 1
ATOM 781 N N . PRO A 1 107 ? 19.778 -3.783 -19.266 1.00 29.72 99 PRO A N 1
ATOM 782 C CA . PRO A 1 107 ? 20.411 -2.503 -18.932 1.00 27.40 99 PRO A CA 1
ATOM 783 C C . PRO A 1 107 ? 19.397 -1.369 -18.956 1.00 25.72 99 PRO A C 1
ATOM 784 O O . PRO A 1 107 ? 18.501 -1.334 -19.801 1.00 21.45 99 PRO A O 1
ATOM 788 N N . THR A 1 108 ? 19.536 -0.443 -18.009 1.00 23.28 100 THR A N 1
ATOM 789 C CA . THR A 1 108 ? 18.680 0.742 -18.019 1.00 21.77 100 THR A CA 1
ATOM 790 C C . THR A 1 108 ? 18.974 1.588 -19.259 1.00 20.65 100 THR A C 1
ATOM 791 O O . THR A 1 108 ? 19.979 1.405 -19.943 1.00 20.37 100 THR A O 1
ATOM 795 N N . THR A 1 109 ? 18.087 2.546 -19.550 1.00 18.16 101 THR A N 1
ATOM 796 C CA . THR A 1 109 ? 18.176 3.224 -20.841 1.00 19.22 101 THR A CA 1
ATOM 797 C C . THR A 1 109 ? 19.467 4.029 -20.981 1.00 20.19 101 THR A C 1
ATOM 798 O O . THR A 1 109 ? 20.065 4.069 -22.062 1.00 18.58 101 THR A O 1
ATOM 802 N N . HIS A 1 110 ? 19.926 4.673 -19.903 1.00 19.41 102 HIS A N 1
ATOM 803 C CA . HIS A 1 110 ? 21.154 5.456 -20.007 1.00 20.20 102 HIS A CA 1
ATOM 804 C C . HIS A 1 110 ? 22.397 4.573 -20.110 1.00 24.06 102 HIS A C 1
ATOM 805 O O . HIS A 1 110 ? 23.425 5.033 -20.633 1.00 21.03 102 HIS A O 1
ATOM 812 N N . VAL A 1 111 ? 22.325 3.317 -19.646 1.00 21.05 103 VAL A N 1
ATOM 813 C CA . VAL A 1 111 ? 23.418 2.372 -19.871 1.00 23.57 103 VAL A CA 1
ATOM 814 C C . VAL A 1 111 ? 23.375 1.830 -21.297 1.00 22.85 103 VAL A C 1
ATOM 815 O O . VAL A 1 111 ? 24.405 1.750 -21.974 1.00 26.69 103 VAL A O 1
ATOM 819 N N . ALA A 1 112 ? 22.187 1.458 -21.784 1.00 23.07 104 ALA A N 1
ATOM 820 C CA . ALA A 1 112 ? 22.072 0.965 -23.154 1.00 23.72 104 ALA A CA 1
ATOM 821 C C . ALA A 1 112 ? 22.447 2.029 -24.174 1.00 25.83 104 ALA A C 1
ATOM 822 O O . ALA A 1 112 ? 22.979 1.706 -25.244 1.00 24.96 104 ALA A O 1
ATOM 824 N N . PHE A 1 113 ? 22.155 3.299 -23.877 1.00 21.40 105 PHE A N 1
ATOM 825 C CA . PHE A 1 113 ? 22.430 4.388 -24.798 1.00 22.11 105 PHE A CA 1
ATOM 826 C C . PHE A 1 113 ? 23.445 5.296 -24.128 1.00 27.74 105 PHE A C 1
ATOM 827 O O . PHE A 1 113 ? 24.632 4.950 -24.058 1.00 26.28 105 PHE A O 1
ATOM 835 N N . ASP A 1 114 ? 23.033 6.462 -23.629 1.00 22.55 106 ASP A N 1
ATOM 836 C CA . ASP A 1 114 ? 23.882 7.347 -22.839 1.00 23.82 106 ASP A CA 1
ATOM 837 C C . ASP A 1 114 ? 22.947 8.261 -22.064 1.00 22.18 106 ASP A C 1
ATOM 838 O O . ASP A 1 114 ? 21.729 8.225 -22.250 1.00 18.86 106 ASP A O 1
ATOM 843 N N . GLU A 1 115 ? 23.515 9.067 -21.166 1.00 20.03 107 GLU A N 1
ATOM 844 C CA . GLU A 1 115 ? 22.641 9.871 -20.311 1.00 20.42 107 GLU A CA 1
ATOM 845 C C . GLU A 1 115 ? 21.862 10.908 -21.111 1.00 17.01 107 GLU A C 1
ATOM 846 O O . GLU A 1 115 ? 20.681 11.152 -20.832 1.00 16.63 107 GLU A O 1
ATOM 852 N N . ALA A 1 116 ? 22.498 11.551 -22.098 1.00 19.06 108 ALA A N 1
ATOM 853 C CA . ALA A 1 116 ? 21.786 12.592 -22.845 1.00 18.90 108 ALA A CA 1
ATOM 854 C C . ALA A 1 116 ? 20.593 12.004 -23.585 1.00 17.62 108 ALA A C 1
ATOM 855 O O . ALA A 1 116 ? 19.495 12.578 -23.586 1.00 16.59 108 ALA A O 1
ATOM 857 N N . THR A 1 117 ? 20.808 10.863 -24.246 1.00 17.80 109 THR A N 1
ATOM 858 C CA . THR A 1 117 ? 19.722 10.174 -24.934 1.00 18.57 109 THR A CA 1
ATOM 859 C C . THR A 1 117 ? 18.605 9.798 -23.966 1.00 16.21 109 THR A C 1
ATOM 860 O O . THR A 1 117 ? 17.424 9.919 -24.296 1.00 15.14 109 THR A O 1
ATOM 864 N N . ALA A 1 118 ? 18.963 9.345 -22.759 1.00 17.96 110 ALA A N 1
ATOM 865 C CA . ALA A 1 118 ? 17.941 8.963 -21.791 1.00 14.61 110 ALA A CA 1
ATOM 866 C C . ALA A 1 118 ? 17.149 10.177 -21.315 1.00 13.51 110 ALA A C 1
ATOM 867 O O . ALA A 1 118 ? 15.924 10.112 -21.161 1.00 16.06 110 ALA A O 1
ATOM 869 N N . ILE A 1 119 ? 17.832 11.287 -21.052 1.00 15.32 111 ILE A N 1
ATOM 870 C CA . ILE A 1 119 ? 17.133 12.498 -20.638 1.00 13.47 111 ILE A CA 1
ATOM 871 C C . ILE A 1 119 ? 16.105 12.889 -21.693 1.00 13.75 111 ILE A C 1
ATOM 872 O O . ILE A 1 119 ? 14.919 13.092 -21.395 1.00 14.42 111 ILE A O 1
ATOM 877 N N . LEU A 1 120 ? 16.547 12.966 -22.953 1.00 13.66 112 LEU A N 1
ATOM 878 C CA . LEU A 1 120 ? 15.661 13.397 -24.031 1.00 14.75 112 LEU A CA 1
ATOM 879 C C . LEU A 1 120 ? 14.574 12.369 -24.321 1.00 12.83 112 LEU A C 1
ATOM 880 O O . LEU A 1 120 ? 13.446 12.739 -24.661 1.00 13.40 112 LEU A O 1
ATOM 885 N N . ALA A 1 121 ? 14.893 11.074 -24.243 1.00 12.88 113 ALA A N 1
ATOM 886 C CA . ALA A 1 121 ? 13.848 10.068 -24.445 1.00 12.76 113 ALA A CA 1
ATOM 887 C C . ALA A 1 121 ? 12.766 10.180 -23.374 1.00 14.38 113 ALA A C 1
ATOM 888 O O . ALA A 1 121 ? 11.572 10.086 -23.668 1.00 14.42 113 ALA A O 1
ATOM 890 N N . GLY A 1 122 ? 13.165 10.381 -22.119 1.00 11.91 114 GLY A N 1
ATOM 891 C CA . GLY A 1 122 ? 12.169 10.613 -21.083 1.00 10.49 114 GLY A CA 1
ATOM 892 C C . GLY A 1 122 ? 11.348 11.852 -21.391 1.00 13.54 114 GLY A C 1
ATOM 893 O O . GLY A 1 122 ? 10.114 11.829 -21.349 1.00 13.59 114 GLY A O 1
ATOM 894 N N . ASP A 1 123 ? 12.025 12.944 -21.741 1.00 11.49 115 ASP A N 1
ATOM 895 C CA . ASP A 1 123 ? 11.305 14.174 -22.091 1.00 11.53 115 ASP A CA 1
ATOM 896 C C . ASP A 1 123 ? 10.295 13.925 -23.205 1.00 12.22 115 ASP A C 1
ATOM 897 O O . ASP A 1 123 ? 9.134 14.351 -23.118 1.00 11.52 115 ASP A O 1
ATOM 902 N N . ALA A 1 124 ? 10.715 13.213 -24.257 1.00 11.67 116 ALA A N 1
ATOM 903 C CA . ALA A 1 124 ? 9.835 13.027 -25.408 1.00 11.57 116 ALA A CA 1
ATOM 904 C C . ALA A 1 124 ? 8.705 12.044 -25.119 1.00 12.37 116 ALA A C 1
ATOM 905 O O . ALA A 1 124 ? 7.635 12.135 -25.743 1.00 13.13 116 ALA A O 1
ATOM 907 N N . LEU A 1 125 ? 8.936 11.053 -24.245 1.00 10.88 117 LEU A N 1
ATOM 908 C CA . LEU A 1 125 ? 7.841 10.169 -23.874 1.00 10.31 117 LEU A CA 1
ATOM 909 C C . LEU A 1 125 ? 6.774 10.935 -23.108 1.00 12.59 117 LEU A C 1
ATOM 910 O O . LEU A 1 125 ? 5.573 10.673 -23.273 1.00 11.95 117 LEU A O 1
ATOM 915 N N . GLN A 1 126 ? 7.190 11.866 -22.242 1.00 10.87 118 GLN A N 1
ATOM 916 C CA . GLN A 1 126 ? 6.201 12.685 -21.543 1.00 10.86 118 GLN A CA 1
ATOM 917 C C . GLN A 1 126 ? 5.351 13.462 -22.542 1.00 12.22 118 GLN A C 1
ATOM 918 O O . GLN A 1 126 ? 4.118 13.481 -22.438 1.00 12.12 118 GLN A O 1
ATOM 924 N N . THR A 1 127 ? 5.993 14.088 -23.538 1.00 11.89 119 THR A N 1
ATOM 925 C CA . THR A 1 127 ? 5.221 14.872 -24.493 1.00 10.79 119 THR A CA 1
ATOM 926 C C . THR A 1 127 ? 4.264 13.981 -25.269 1.00 15.23 119 THR A C 1
ATOM 927 O O . THR A 1 127 ? 3.115 14.363 -25.520 1.00 12.62 119 THR A O 1
ATOM 931 N N . ARG A 1 128 ? 4.708 12.764 -25.618 1.00 11.63 120 ARG A N 1
ATOM 932 C CA . ARG A 1 128 ? 3.846 11.891 -26.399 1.00 13.70 120 ARG A CA 1
ATOM 933 C C . ARG A 1 128 ? 2.632 11.448 -25.600 1.00 10.57 120 ARG A C 1
ATOM 934 O O . ARG A 1 128 ? 1.560 11.234 -26.181 1.00 11.39 120 ARG A O 1
ATOM 942 N N . ALA A 1 129 ? 2.766 11.300 -24.277 1.00 10.88 121 ALA A N 1
ATOM 943 C CA . ALA A 1 129 ? 1.596 10.969 -23.469 1.00 12.84 121 ALA A CA 1
ATOM 944 C C . ALA A 1 129 ? 0.513 12.034 -23.626 1.00 11.90 121 ALA A C 1
ATOM 945 O O . ALA A 1 129 ? -0.663 11.714 -23.834 1.00 11.49 121 ALA A O 1
ATOM 947 N N . PHE A 1 130 ? 0.885 13.312 -23.504 1.00 11.27 122 PHE A N 1
ATOM 948 C CA . PHE A 1 130 ? -0.119 14.362 -23.654 1.00 11.07 122 PHE A CA 1
ATOM 949 C C . PHE A 1 130 ? -0.614 14.459 -25.092 1.00 13.71 122 PHE A C 1
ATOM 950 O O . PHE A 1 130 ? -1.808 14.683 -25.331 1.00 15.40 122 PHE A O 1
ATOM 958 N N . GLY A 1 131 ? 0.290 14.306 -26.063 1.00 10.84 123 GLY A N 1
ATOM 959 C CA . GLY A 1 131 ? -0.127 14.384 -27.467 1.00 12.46 123 GLY A CA 1
ATOM 960 C C . GLY A 1 131 ? -1.149 13.319 -27.833 1.00 13.95 123 GLY A C 1
ATOM 961 O O . GLY A 1 131 ? -2.130 13.592 -28.532 1.00 13.46 123 GLY A O 1
ATOM 962 N N . LEU A 1 132 ? -0.966 12.099 -27.325 1.00 11.70 124 LEU A N 1
ATOM 963 C CA . LEU A 1 132 ? -1.927 11.045 -27.644 1.00 12.97 124 LEU A CA 1
ATOM 964 C C . LEU A 1 132 ? -3.310 11.358 -27.098 1.00 12.84 124 LEU A C 1
ATOM 965 O O . LEU A 1 132 ? -4.319 11.066 -27.754 1.00 12.51 124 LEU A O 1
ATOM 970 N N . LEU A 1 133 ? -3.382 11.932 -25.890 1.00 14.27 125 LEU A N 1
ATOM 971 C CA . LEU A 1 133 ? -4.676 12.354 -25.348 1.00 15.16 125 LEU A CA 1
ATOM 972 C C . LEU A 1 133 ? -5.266 13.480 -26.180 1.00 13.62 125 LEU A C 1
ATOM 973 O O . LEU A 1 133 ? -6.462 13.472 -26.499 1.00 14.00 125 LEU A O 1
ATOM 978 N N . ALA A 1 134 ? -4.457 14.489 -26.497 1.00 11.34 126 ALA A N 1
ATOM 979 C CA . ALA A 1 134 ? -4.997 15.606 -27.264 1.00 11.21 126 ALA A CA 1
ATOM 980 C C . ALA A 1 134 ? -5.478 15.155 -28.642 1.00 14.20 126 ALA A C 1
ATOM 981 O O . ALA A 1 134 ? -6.393 15.768 -29.209 1.00 13.93 126 ALA A O 1
ATOM 983 N N . ASP A 1 135 ? -4.886 14.092 -29.193 1.00 11.78 127 ASP A N 1
ATOM 984 C CA . ASP A 1 135 ? -5.231 13.615 -30.534 1.00 14.05 127 ASP A CA 1
ATOM 985 C C . ASP A 1 135 ? -6.276 12.509 -30.503 1.00 16.81 127 ASP A C 1
ATOM 986 O O . ASP A 1 135 ? -6.621 11.981 -31.564 1.00 15.82 127 ASP A O 1
ATOM 991 N N . ALA A 1 136 ? -6.751 12.113 -29.321 1.00 15.43 128 ALA A N 1
ATOM 992 C CA . ALA A 1 136 ? -7.642 10.950 -29.216 1.00 13.02 128 ALA A CA 1
ATOM 993 C C . ALA A 1 136 ? -8.945 11.146 -30.009 1.00 17.03 128 ALA A C 1
ATOM 994 O O . ALA A 1 136 ? -9.447 12.263 -30.153 1.00 16.02 128 ALA A O 1
ATOM 996 N N . PRO A 1 137 ? -9.527 10.062 -30.536 1.00 17.14 129 PRO A N 1
ATOM 997 C CA . PRO A 1 137 ? -10.811 10.171 -31.264 1.00 18.33 129 PRO A CA 1
ATOM 998 C C . PRO A 1 137 ? -12.008 10.209 -30.311 1.00 19.79 129 PRO A C 1
ATOM 999 O O . PRO A 1 137 ? -12.894 9.355 -30.336 1.00 17.95 129 PRO A O 1
ATOM 1003 N N . LEU A 1 138 ? -12.028 11.212 -29.447 1.00 16.55 130 LEU A N 1
ATOM 1004 C CA . LEU A 1 138 ? -13.004 11.407 -28.386 1.00 17.69 130 LEU A CA 1
ATOM 1005 C C . LEU A 1 138 ? -13.492 12.845 -28.447 1.00 17.29 130 LEU A C 1
ATOM 1006 O O . LEU A 1 138 ? -12.787 13.710 -28.976 1.00 17.96 130 LEU A O 1
ATOM 1011 N N . PRO A 1 139 ? -14.671 13.143 -27.875 1.00 16.33 131 PRO A N 1
ATOM 1012 C CA . PRO A 1 139 ? -15.117 14.543 -27.751 1.00 18.27 131 PRO A CA 1
ATOM 1013 C C . PRO A 1 139 ? -14.079 15.413 -27.056 1.00 17.98 131 PRO A C 1
ATOM 1014 O O . PRO A 1 139 ? -13.379 14.972 -26.147 1.00 14.49 131 PRO A O 1
ATOM 1018 N N . ALA A 1 140 ? -13.996 16.676 -27.481 1.00 18.15 132 ALA A N 1
ATOM 1019 C CA . ALA A 1 140 ? -12.976 17.556 -26.923 1.00 19.66 132 ALA A CA 1
ATOM 1020 C C . ALA A 1 140 ? -13.115 17.687 -25.407 1.00 16.81 132 ALA A C 1
ATOM 1021 O O . ALA A 1 140 ? -12.105 17.735 -24.693 1.00 15.39 132 ALA A O 1
ATOM 1023 N N . THR A 1 141 ? -14.354 17.739 -24.889 1.00 18.68 133 THR A N 1
ATOM 1024 C CA . THR A 1 141 ? -14.533 17.875 -23.438 1.00 18.24 133 THR A CA 1
ATOM 1025 C C . THR A 1 141 ? -13.946 16.683 -22.696 1.00 18.96 133 THR A C 1
ATOM 1026 O O . THR A 1 141 ? -13.374 16.834 -21.608 1.00 17.12 133 THR A O 1
ATOM 1030 N N . LEU A 1 142 ? -14.074 15.486 -23.272 1.00 15.94 134 LEU A N 1
ATOM 1031 C CA . LEU A 1 142 ? -13.484 14.308 -22.648 1.00 14.39 134 LEU A CA 1
ATOM 1032 C C . LEU A 1 142 ? -11.963 14.337 -22.738 1.00 15.67 134 LEU A C 1
ATOM 1033 O O . LEU A 1 142 ? -11.277 14.008 -21.766 1.00 15.73 134 LEU A O 1
ATOM 1038 N N . ARG A 1 143 ? -11.404 14.720 -23.891 1.00 15.46 135 ARG A N 1
ATOM 1039 C CA . ARG A 1 143 ? -9.947 14.790 -23.971 1.00 15.64 135 ARG A CA 1
ATOM 1040 C C . ARG A 1 143 ? -9.402 15.791 -22.970 1.00 16.10 135 ARG A C 1
ATOM 1041 O O . ARG A 1 143 ? -8.384 15.534 -22.322 1.00 14.62 135 ARG A O 1
ATOM 1049 N N . VAL A 1 144 ? -10.070 16.944 -22.832 1.00 15.79 136 VAL A N 1
ATOM 1050 C CA . VAL A 1 144 ? -9.619 17.954 -21.873 1.00 16.95 136 VAL A CA 1
ATOM 1051 C C . VAL A 1 144 ? -9.673 17.411 -20.452 1.00 14.94 136 VAL A C 1
ATOM 1052 O O . VAL A 1 144 ? -8.744 17.617 -19.661 1.00 15.66 136 VAL A O 1
ATOM 1056 N N . ALA A 1 145 ? -10.749 16.701 -20.103 1.00 13.20 137 ALA A N 1
ATOM 1057 C CA . ALA A 1 145 ? -10.856 16.161 -18.749 1.00 16.47 137 ALA A CA 1
ATOM 1058 C C . ALA A 1 145 ? -9.763 15.129 -18.476 1.00 14.45 137 ALA A C 1
ATOM 1059 O O . ALA A 1 145 ? -9.224 15.060 -17.361 1.00 15.27 137 ALA A O 1
ATOM 1061 N N . CYS A 1 146 ? -9.433 14.310 -19.480 1.00 11.87 138 CYS A N 1
ATOM 1062 C CA . CYS A 1 146 ? -8.353 13.347 -19.301 1.00 14.60 138 CYS A CA 1
ATOM 1063 C C . CYS A 1 146 ? -7.011 14.049 -19.178 1.00 14.56 138 CYS A C 1
ATOM 1064 O O . CYS A 1 146 ? -6.169 13.640 -18.372 1.00 14.91 138 CYS A O 1
ATOM 1067 N N . LEU A 1 147 ? -6.781 15.079 -20.003 1.00 13.89 139 LEU A N 1
ATOM 1068 C CA . LEU A 1 147 ? -5.524 15.819 -19.954 1.00 13.18 139 LEU A CA 1
ATOM 1069 C C . LEU A 1 147 ? -5.354 16.553 -18.634 1.00 13.53 139 LEU A C 1
ATOM 1070 O O . LEU A 1 147 ? -4.253 16.570 -18.077 1.00 12.68 139 LEU A O 1
ATOM 1075 N N . GLN A 1 148 ? -6.420 17.178 -18.122 1.00 12.14 140 GLN A N 1
ATOM 1076 C CA . GLN A 1 148 ? -6.323 17.791 -16.802 1.00 13.55 140 GLN A CA 1
ATOM 1077 C C . GLN A 1 148 ? -5.958 16.750 -15.755 1.00 15.25 140 GLN A C 1
ATOM 1078 O O . GLN A 1 148 ? -5.129 17.000 -14.860 1.00 12.79 140 GLN A O 1
ATOM 1084 N N . THR A 1 149 ? -6.604 15.585 -15.827 1.00 12.86 141 THR A N 1
ATOM 1085 C CA . THR A 1 149 ? -6.345 14.535 -14.840 1.00 14.15 141 THR A CA 1
ATOM 1086 C C . THR A 1 149 ? -4.885 14.112 -14.882 1.00 13.24 141 THR A C 1
ATOM 1087 O O . THR A 1 149 ? -4.220 14.007 -13.840 1.00 12.73 141 THR A O 1
ATOM 1091 N N . LEU A 1 150 ? -4.369 13.850 -16.093 1.00 12.62 142 LEU A N 1
ATOM 1092 C CA . LEU A 1 150 ? -3.009 13.331 -16.216 1.00 12.84 142 LEU A CA 1
ATOM 1093 C C . LEU A 1 150 ? -1.982 14.376 -15.803 1.00 12.82 142 LEU A C 1
ATOM 1094 O O . LEU A 1 150 ? -0.992 14.050 -15.132 1.00 10.96 142 LEU A O 1
ATOM 1099 N N . ALA A 1 151 ? -2.198 15.638 -16.188 1.00 11.45 143 ALA A N 1
ATOM 1100 C CA . ALA A 1 151 ? -1.251 16.685 -15.807 1.00 11.59 143 ALA A CA 1
ATOM 1101 C C . ALA A 1 151 ? -1.213 16.862 -14.297 1.00 13.15 143 ALA A C 1
ATOM 1102 O O . ALA A 1 151 ? -0.134 16.976 -13.696 1.00 13.55 143 ALA A O 1
ATOM 1104 N N . HIS A 1 152 ? -2.384 16.913 -13.659 1.00 13.90 144 HIS A N 1
ATOM 1105 C CA A HIS A 1 152 ? -2.403 17.096 -12.207 0.59 14.22 144 HIS A CA 1
ATOM 1106 C CA B HIS A 1 152 ? -2.413 17.096 -12.211 0.41 14.39 144 HIS A CA 1
ATOM 1107 C C . HIS A 1 152 ? -1.685 15.957 -11.500 1.00 13.68 144 HIS A C 1
ATOM 1108 O O . HIS A 1 152 ? -0.952 16.180 -10.520 1.00 13.34 144 HIS A O 1
ATOM 1121 N N . ALA A 1 153 ? -1.876 14.731 -11.977 1.00 11.85 145 ALA A N 1
ATOM 1122 C CA . ALA A 1 153 ? -1.292 13.573 -11.327 1.00 13.08 145 ALA A CA 1
ATOM 1123 C C . ALA A 1 153 ? 0.192 13.391 -11.631 1.00 12.02 145 ALA A C 1
ATOM 1124 O O . ALA A 1 153 ? 0.876 12.673 -10.890 1.00 13.42 145 ALA A O 1
ATOM 1126 N N . SER A 1 154 ? 0.701 14.000 -12.694 1.00 11.10 146 SER A N 1
ATOM 1127 C CA . SER A 1 154 ? 2.059 13.723 -13.138 1.00 11.81 146 SER A CA 1
ATOM 1128 C C . SER A 1 154 ? 3.073 14.775 -12.732 1.00 12.56 146 SER A C 1
ATOM 1129 O O . SER A 1 154 ? 4.267 14.478 -12.734 1.00 10.39 146 SER A O 1
ATOM 1132 N N . GLY A 1 155 ? 2.646 15.985 -12.402 1.00 12.01 147 GLY A N 1
ATOM 1133 C CA . GLY A 1 155 ? 3.573 17.084 -12.182 1.00 12.20 147 GLY A CA 1
ATOM 1134 C C . GLY A 1 155 ? 3.962 17.268 -10.730 1.00 13.31 147 GLY A C 1
ATOM 1135 O O . GLY A 1 155 ? 3.966 16.320 -9.935 1.00 13.39 147 GLY A O 1
ATOM 1136 N N . ALA A 1 156 ? 4.299 18.525 -10.376 1.00 12.94 148 ALA A N 1
ATOM 1137 C CA . ALA A 1 156 ? 4.776 18.808 -9.027 1.00 13.60 148 ALA A CA 1
ATOM 1138 C C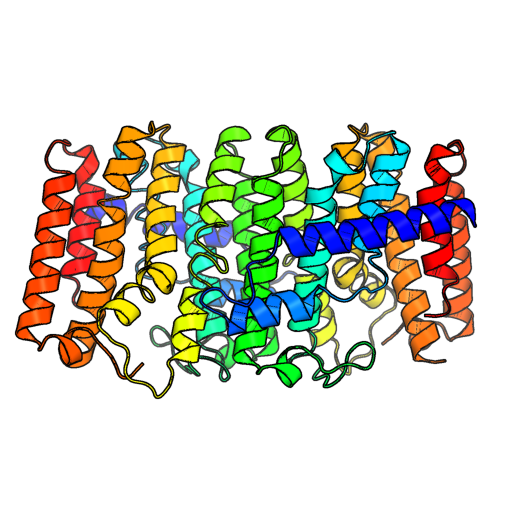 . ALA A 1 156 ? 3.733 18.502 -7.960 1.00 17.42 148 ALA A C 1
ATOM 1139 O O . ALA A 1 156 ? 4.102 18.304 -6.794 1.00 17.85 148 ALA A O 1
ATOM 1141 N N . SER A 1 157 ? 2.445 18.479 -8.319 1.00 15.51 149 SER A N 1
ATOM 1142 C CA . SER A 1 157 ? 1.396 18.083 -7.375 1.00 19.05 149 SER A CA 1
ATOM 1143 C C . SER A 1 157 ? 1.199 16.576 -7.305 1.00 18.95 149 SER A C 1
ATOM 1144 O O . SER A 1 157 ? 0.452 16.106 -6.439 1.00 17.95 149 SER A O 1
ATOM 1147 N N . GLY A 1 158 ? 1.828 15.823 -8.199 1.00 14.97 150 GLY A N 1
ATOM 1148 C CA . GLY A 1 158 ? 1.737 14.377 -8.186 1.00 17.60 150 GLY A CA 1
ATOM 1149 C C . GLY A 1 158 ? 3.104 13.737 -8.311 1.00 13.96 150 GLY A C 1
ATOM 1150 O O . GLY A 1 158 ? 4.005 13.987 -7.496 1.00 13.15 150 GLY A O 1
ATOM 1151 N N . MET A 1 159 ? 3.275 12.953 -9.374 1.00 11.34 151 MET A N 1
ATOM 1152 C CA . MET A 1 159 ? 4.436 12.081 -9.511 1.00 14.33 151 MET A CA 1
ATOM 1153 C C . MET A 1 159 ? 5.755 12.822 -9.317 1.00 14.22 151 MET A C 1
ATOM 1154 O O . MET A 1 159 ? 6.610 12.385 -8.536 1.00 13.81 151 MET A O 1
ATOM 1159 N N . CYS A 1 160 ? 5.944 13.944 -10.026 1.00 13.80 152 CYS A N 1
ATOM 1160 C CA A CYS A 1 160 ? 7.202 14.668 -9.921 0.32 13.84 152 CYS A CA 1
ATOM 1161 C CA B CYS A 1 160 ? 7.201 14.685 -9.918 0.68 13.86 152 CYS A CA 1
ATOM 1162 C C . CYS A 1 160 ? 7.443 15.176 -8.504 1.00 15.75 152 CYS A C 1
ATOM 1163 O O . CYS A 1 160 ? 8.577 15.119 -8.006 1.00 14.84 152 CYS A O 1
ATOM 1168 N N . GLY A 1 161 ? 6.406 15.711 -7.858 1.00 13.95 153 GLY A N 1
ATOM 1169 C CA . GLY A 1 161 ? 6.565 16.147 -6.473 1.00 13.59 153 GLY A CA 1
ATOM 1170 C C . GLY A 1 161 ? 6.968 15.004 -5.560 1.00 15.39 153 GLY A C 1
ATOM 1171 O O . GLY A 1 161 ? 7.798 15.171 -4.657 1.00 18.07 153 GLY A O 1
ATOM 1172 N N . GLY A 1 162 ? 6.387 13.826 -5.780 1.00 13.96 154 GLY A N 1
ATOM 1173 C CA . GLY A 1 162 ? 6.737 12.681 -4.955 1.00 15.59 154 GLY A CA 1
ATOM 1174 C C . GLY A 1 162 ? 8.161 12.221 -5.184 1.00 15.86 154 GLY A C 1
ATOM 1175 O O . GLY A 1 162 ? 8.867 11.864 -4.230 1.00 15.15 154 GLY A O 1
ATOM 1176 N N . GLN A 1 163 ? 8.605 12.218 -6.452 1.00 14.82 155 GLN A N 1
ATOM 1177 C CA . GLN A 1 163 ? 10.010 11.943 -6.740 1.00 15.18 155 GLN A CA 1
ATOM 1178 C C . GLN A 1 163 ? 10.909 12.913 -5.986 1.00 19.35 155 GLN A C 1
ATOM 1179 O O . GLN A 1 163 ? 11.935 12.515 -5.422 1.00 17.45 155 GLN A O 1
ATOM 1185 N N . ALA A 1 164 ? 10.536 14.199 -5.967 1.00 15.92 156 ALA A N 1
ATOM 1186 C CA . ALA A 1 164 ? 11.342 15.198 -5.274 1.00 17.28 156 ALA A CA 1
ATOM 1187 C C . ALA A 1 164 ? 11.357 14.962 -3.768 1.00 17.84 156 ALA A C 1
ATOM 1188 O O . ALA A 1 164 ? 12.398 15.116 -3.121 1.00 19.24 156 ALA A O 1
ATOM 1190 N N . LEU A 1 165 ? 10.203 14.644 -3.181 1.00 16.93 157 LEU A N 1
ATOM 1191 C CA . LEU A 1 165 ? 10.169 14.326 -1.753 1.00 20.24 157 LEU A CA 1
ATOM 1192 C C . LEU A 1 165 ? 11.109 13.175 -1.428 1.00 18.71 157 LEU A C 1
ATOM 1193 O O . LEU A 1 165 ? 11.791 13.185 -0.398 1.00 20.38 157 LEU A O 1
ATOM 1198 N N . ASP A 1 166 ? 11.156 12.177 -2.307 1.00 19.16 158 ASP A N 1
ATOM 1199 C CA . ASP A 1 166 ? 12.039 11.033 -2.120 1.00 23.87 158 ASP A CA 1
ATOM 1200 C C . ASP A 1 166 ? 13.510 11.450 -2.185 1.00 23.95 158 ASP A C 1
ATOM 1201 O O . ASP A 1 166 ? 14.324 11.046 -1.347 1.00 29.28 158 ASP A O 1
ATOM 1206 N N . ILE A 1 167 ? 13.870 12.252 -3.185 1.00 24.92 159 ILE A N 1
ATOM 1207 C CA . ILE A 1 167 ? 15.247 12.717 -3.302 1.00 24.86 159 ILE A CA 1
ATOM 1208 C C . ILE A 1 167 ? 15.635 13.563 -2.099 1.00 26.10 159 ILE A C 1
ATOM 1209 O O . ILE A 1 167 ? 16.733 13.413 -1.554 1.00 27.53 159 ILE A O 1
ATOM 1214 N N . ASP A 1 168 ? 14.738 14.443 -1.644 1.00 22.89 160 ASP A N 1
ATOM 1215 C CA . ASP A 1 168 ? 15.057 15.261 -0.472 1.00 25.34 160 ASP A CA 1
ATOM 1216 C C . ASP A 1 168 ? 15.325 14.402 0.764 1.00 27.97 160 ASP A C 1
ATOM 1217 O O . ASP A 1 168 ? 16.092 14.802 1.647 1.00 27.24 160 ASP A O 1
ATOM 1222 N N . ALA A 1 169 ? 14.709 13.226 0.841 1.00 27.71 161 ALA A N 1
ATOM 1223 C CA . ALA A 1 169 ? 14.792 12.371 2.017 1.00 30.84 161 ALA A CA 1
ATOM 1224 C C . ALA A 1 169 ? 15.955 11.389 1.964 1.00 31.95 161 ALA A C 1
ATOM 1225 O O . ALA A 1 169 ? 16.112 10.599 2.893 1.00 34.68 161 ALA A O 1
ATOM 1227 N N . THR A 1 170 ? 16.760 11.413 0.902 1.00 34.16 162 THR A N 1
ATOM 1228 C CA . THR A 1 170 ? 17.893 10.505 0.781 1.00 35.05 162 THR A CA 1
ATOM 1229 C C . THR A 1 170 ? 18.823 10.678 1.974 1.00 38.75 162 THR A C 1
ATOM 1230 O O . THR A 1 170 ? 19.263 11.791 2.271 1.00 36.74 162 THR A O 1
ATOM 1234 N N . GLY A 1 171 ? 19.101 9.583 2.679 1.00 49.21 163 GLY A N 1
ATOM 1235 C CA . GLY A 1 171 ? 19.940 9.643 3.859 1.00 45.69 163 GLY A CA 1
ATOM 1236 C C . GLY A 1 171 ? 19.253 10.089 5.134 1.00 48.62 163 GLY A C 1
ATOM 1237 O O . GLY A 1 171 ? 19.934 10.246 6.156 1.00 51.70 163 GLY A O 1
ATOM 1238 N N . GLN A 1 172 ? 17.938 10.303 5.117 1.00 46.57 164 GLN A N 1
ATOM 1239 C CA . GLN A 1 172 ? 17.169 10.630 6.311 1.00 43.24 164 GLN A CA 1
ATOM 1240 C C . GLN A 1 172 ? 16.110 9.557 6.541 1.00 45.10 164 GLN A C 1
ATOM 1241 O O . GLN A 1 172 ? 15.775 8.786 5.638 1.00 44.02 164 GLN A O 1
ATOM 1243 N N . GLN A 1 173 ? 15.593 9.502 7.768 1.00 39.78 165 GLN A N 1
ATOM 1244 C CA . GLN A 1 173 ? 14.583 8.522 8.162 1.00 40.02 165 GLN A CA 1
ATOM 1245 C C . GLN A 1 173 ? 13.231 9.227 8.218 1.00 39.18 165 GLN A C 1
ATOM 1246 O O . GLN A 1 173 ? 12.999 10.070 9.088 1.00 41.70 165 GLN A O 1
ATOM 1248 N N . GLN A 1 174 ? 12.341 8.885 7.294 1.00 35.77 166 GLN A N 1
ATOM 1249 C CA . GLN A 1 174 ? 11.036 9.525 7.223 1.00 31.55 166 GLN A CA 1
ATOM 1250 C C . GLN A 1 174 ? 10.092 8.966 8.284 1.00 33.93 166 GLN A C 1
ATOM 1251 O O . GLN A 1 174 ? 10.178 7.797 8.667 1.00 33.28 166 GLN A O 1
ATOM 1257 N N .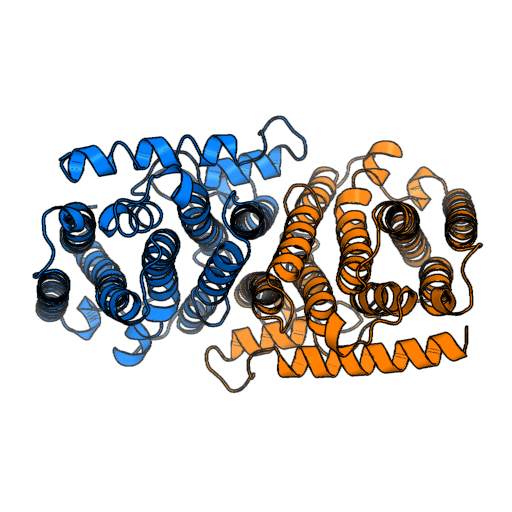 THR A 1 175 ? 9.186 9.818 8.765 1.00 30.87 167 THR A N 1
ATOM 1258 C CA . THR A 1 175 ? 8.100 9.340 9.613 1.00 28.33 167 THR A CA 1
ATOM 1259 C C . THR A 1 175 ? 7.063 8.607 8.770 1.00 29.05 167 THR A C 1
ATOM 1260 O O . THR A 1 175 ? 7.040 8.721 7.539 1.00 24.16 167 THR A O 1
ATOM 1264 N N . LEU A 1 176 ? 6.193 7.844 9.445 1.00 28.69 168 LEU A N 1
ATOM 1265 C CA . LEU A 1 176 ? 5.106 7.163 8.736 1.00 25.09 168 LEU A CA 1
ATOM 1266 C C . LEU A 1 176 ? 4.229 8.143 7.969 1.00 23.86 168 LEU A C 1
ATOM 1267 O O . LEU A 1 176 ? 3.832 7.872 6.828 1.00 24.48 168 LEU A O 1
ATOM 1272 N N . ALA A 1 177 ? 3.881 9.270 8.592 1.00 27.90 169 ALA A N 1
ATOM 1273 C CA . ALA A 1 177 ? 3.083 10.278 7.894 1.00 25.42 169 ALA A CA 1
ATOM 1274 C C . ALA A 1 177 ? 3.779 10.743 6.622 1.00 23.24 169 ALA A C 1
ATOM 1275 O O . ALA A 1 177 ? 3.159 10.824 5.554 1.00 22.99 169 ALA A O 1
ATOM 1277 N N . ALA A 1 178 ? 5.079 11.026 6.711 1.00 22.25 170 ALA A N 1
ATOM 1278 C CA . ALA A 1 178 ? 5.802 11.566 5.564 1.00 27.83 170 ALA A CA 1
ATOM 1279 C C . ALA A 1 178 ? 5.989 10.517 4.473 1.00 21.52 170 ALA A C 1
ATOM 1280 O O . ALA A 1 178 ? 5.890 10.826 3.279 1.00 21.56 170 ALA A O 1
ATOM 1282 N N . LEU A 1 179 ? 6.309 9.284 4.868 1.00 24.03 171 LEU A N 1
ATOM 1283 C CA . LEU A 1 179 ? 6.454 8.192 3.909 1.00 22.29 171 LEU A CA 1
ATOM 1284 C C . LEU A 1 179 ? 5.160 7.975 3.140 1.00 19.97 171 LEU A C 1
ATOM 1285 O O . LEU A 1 179 ? 5.158 7.827 1.904 1.00 17.62 171 LEU A O 1
ATOM 1290 N N . THR A 1 180 ? 4.037 7.972 3.862 1.00 18.35 172 THR A N 1
ATOM 1291 C CA . THR A 1 180 ? 2.742 7.754 3.221 1.00 17.38 172 THR A CA 1
ATOM 1292 C C . THR A 1 180 ? 2.422 8.880 2.246 1.00 18.37 172 THR A C 1
ATOM 1293 O O . THR A 1 180 ? 1.961 8.637 1.118 1.00 18.89 172 THR A O 1
ATOM 1297 N N . ARG A 1 181 ? 2.669 10.120 2.664 1.00 20.65 173 ARG A N 1
ATOM 1298 C CA . ARG A 1 181 ? 2.449 11.272 1.791 1.00 19.51 173 ARG A CA 1
ATOM 1299 C C . ARG A 1 181 ? 3.332 11.202 0.549 1.00 17.41 173 ARG A C 1
ATOM 1300 O O . ARG A 1 181 ? 2.873 11.481 -0.571 1.00 16.12 173 ARG A O 1
ATOM 1308 N N . MET A 1 182 ? 4.608 10.857 0.727 1.00 17.62 174 MET A N 1
ATOM 1309 C CA A MET A 1 182 ? 5.510 10.733 -0.417 0.66 18.51 174 MET A CA 1
ATOM 1310 C CA B MET A 1 182 ? 5.504 10.742 -0.417 0.34 18.50 174 MET A CA 1
ATOM 1311 C C . MET A 1 182 ? 4.988 9.707 -1.417 1.00 18.43 174 MET A C 1
ATOM 1312 O O . MET A 1 182 ? 4.907 9.976 -2.623 1.00 15.82 174 MET A O 1
ATOM 1321 N N . HIS A 1 183 ? 4.611 8.517 -0.938 1.00 14.60 175 HIS A N 1
ATOM 1322 C CA . HIS A 1 183 ? 4.094 7.508 -1.862 1.00 16.86 175 HIS A CA 1
ATOM 1323 C C . HIS A 1 183 ? 2.796 7.963 -2.523 1.00 15.64 175 HIS A C 1
ATOM 1324 O O . HIS A 1 183 ? 2.561 7.669 -3.696 1.00 15.55 175 HIS A O 1
ATOM 1331 N N . ALA A 1 184 ? 1.934 8.674 -1.788 1.00 15.42 176 ALA A N 1
ATOM 1332 C CA . ALA A 1 184 ? 0.688 9.146 -2.388 1.00 15.27 176 ALA A CA 1
ATOM 1333 C C . ALA A 1 184 ? 0.950 10.004 -3.619 1.00 16.51 176 ALA A C 1
ATOM 1334 O O . ALA A 1 184 ? 0.162 9.981 -4.572 1.00 15.14 176 ALA A O 1
ATOM 1336 N N . LEU A 1 185 ? 2.023 10.810 -3.596 1.00 16.76 177 LEU A N 1
ATOM 1337 C CA . LEU A 1 185 ? 2.368 11.635 -4.758 1.00 13.99 177 LEU A CA 1
ATOM 1338 C C . LEU A 1 185 ? 3.184 10.845 -5.773 1.00 15.58 177 LEU A C 1
ATOM 1339 O O . LEU A 1 185 ? 2.910 10.898 -6.980 1.00 17.17 177 LEU A O 1
ATOM 1344 N N . LYS A 1 186 ? 4.200 10.118 -5.297 1.00 13.62 178 LYS A N 1
ATOM 1345 C CA . LYS A 1 186 ? 5.172 9.519 -6.201 1.00 12.48 178 LYS A CA 1
ATOM 1346 C C . LYS A 1 186 ? 4.556 8.425 -7.064 1.00 15.85 178 LYS A C 1
ATOM 1347 O O . LYS A 1 186 ? 4.866 8.333 -8.252 1.00 13.86 178 LYS A O 1
ATOM 1353 N N . THR A 1 187 ? 3.691 7.584 -6.496 1.00 13.90 179 THR A N 1
ATOM 1354 C CA . THR A 1 187 ? 3.019 6.568 -7.298 1.00 13.49 179 THR A CA 1
ATOM 1355 C C . THR A 1 187 ? 1.512 6.564 -7.162 1.00 15.24 179 THR A C 1
ATOM 1356 O O . THR A 1 187 ? 0.835 6.091 -8.092 1.00 13.68 179 THR A O 1
ATOM 1360 N N . GLY A 1 188 ? 0.959 7.057 -6.052 1.00 13.40 180 GLY A N 1
ATOM 1361 C CA . GLY A 1 188 ? -0.479 6.969 -5.860 1.00 13.78 180 GLY A CA 1
ATOM 1362 C C . GLY A 1 188 ? -1.255 7.824 -6.847 1.00 13.51 180 GLY A C 1
ATOM 1363 O O . GLY A 1 188 ? -2.300 7.403 -7.366 1.00 11.79 180 GLY A O 1
ATOM 1364 N N . ALA A 1 189 ? -0.745 9.021 -7.146 1.00 12.72 181 ALA A N 1
ATOM 1365 C CA . ALA A 1 189 ? -1.504 9.957 -7.970 1.00 13.16 181 ALA A CA 1
ATOM 1366 C C . ALA A 1 189 ? -1.725 9.414 -9.382 1.00 11.62 181 ALA A C 1
ATOM 1367 O O . ALA A 1 189 ? -2.828 9.524 -9.929 1.00 12.33 181 ALA A O 1
ATOM 1369 N N . LEU A 1 190 ? -0.684 8.855 -10.000 1.00 12.26 182 LEU A N 1
ATOM 1370 C CA . LEU A 1 190 ? -0.851 8.352 -11.367 1.00 12.47 182 LEU A CA 1
ATOM 1371 C C . LEU A 1 190 ? -1.712 7.096 -11.403 1.00 12.89 182 LEU A C 1
ATOM 1372 O O . LEU A 1 190 ? -2.428 6.867 -12.384 1.00 11.96 182 LEU A O 1
ATOM 1377 N N . ILE A 1 191 ? -1.670 6.283 -10.344 1.00 10.73 183 ILE A N 1
ATOM 1378 C CA . ILE A 1 191 ? -2.566 5.138 -10.254 1.00 12.79 183 ILE A CA 1
ATOM 1379 C C . ILE A 1 191 ? -4.018 5.593 -10.149 1.00 13.56 183 ILE A C 1
ATOM 1380 O O . ILE A 1 191 ? -4.907 5.027 -10.809 1.00 13.23 183 ILE A O 1
ATOM 1385 N N . ARG A 1 192 ? -4.290 6.625 -9.338 1.00 11.19 184 ARG A N 1
ATOM 1386 C CA . ARG A 1 192 ? -5.644 7.178 -9.292 1.00 12.66 184 ARG A CA 1
ATOM 1387 C C . ARG A 1 192 ? -6.027 7.810 -10.625 1.00 12.78 184 ARG A C 1
ATOM 1388 O O . ARG A 1 192 ? -7.180 7.708 -11.053 1.00 12.37 184 ARG A O 1
ATOM 1396 N N . ALA A 1 193 ? -5.078 8.460 -11.305 1.00 10.84 185 ALA A N 1
ATOM 1397 C CA . ALA A 1 193 ? -5.400 9.027 -12.618 1.00 11.38 185 ALA A CA 1
ATOM 1398 C C . ALA A 1 193 ? -5.823 7.945 -13.596 1.00 14.05 185 ALA A C 1
ATOM 1399 O O . ALA A 1 193 ? -6.745 8.149 -14.396 1.00 11.35 185 ALA A O 1
ATOM 1401 N N . ALA A 1 194 ? -5.156 6.789 -13.563 1.00 10.12 186 ALA A N 1
ATOM 1402 C CA . ALA A 1 194 ? -5.499 5.737 -14.509 1.00 14.07 186 ALA A CA 1
ATOM 1403 C C . ALA A 1 194 ? -6.941 5.296 -14.311 1.00 16.29 186 ALA A C 1
ATOM 1404 O O . ALA A 1 194 ? -7.712 5.216 -15.274 1.00 14.32 186 ALA A O 1
ATOM 1406 N N . VAL A 1 195 ? -7.338 5.062 -13.057 1.00 12.83 187 VAL A N 1
ATOM 1407 C CA . VAL A 1 195 ? -8.720 4.659 -12.789 1.00 15.18 187 VAL A CA 1
ATOM 1408 C C . VAL A 1 195 ? -9.688 5.777 -13.168 1.00 13.17 187 VAL A C 1
ATOM 1409 O O . VAL A 1 195 ? -10.747 5.527 -13.756 1.00 13.01 187 VAL A O 1
ATOM 1413 N N . ARG A 1 196 ? -9.350 7.027 -12.832 1.00 12.66 188 ARG A N 1
ATOM 1414 C CA . ARG A 1 196 ? -10.262 8.127 -13.148 1.00 11.36 188 ARG A CA 1
ATOM 1415 C C . ARG A 1 196 ? -10.454 8.269 -14.651 1.00 11.36 188 ARG A C 1
ATOM 1416 O O . ARG A 1 196 ? -11.575 8.519 -15.119 1.00 10.74 188 ARG A O 1
ATOM 1424 N N . MET A 1 197 ? -9.369 8.144 -15.429 1.00 11.87 189 MET A N 1
ATOM 1425 C CA . MET A 1 197 ? -9.481 8.341 -16.874 1.00 13.20 189 MET A CA 1
ATOM 1426 C C . MET A 1 197 ? -10.310 7.251 -17.522 1.00 13.06 189 MET A C 1
ATOM 1427 O O . MET A 1 197 ? -11.137 7.536 -18.398 1.00 14.18 189 MET A O 1
ATOM 1432 N N . GLY A 1 198 ? -10.104 5.992 -17.112 1.00 12.64 190 GLY A N 1
ATOM 1433 C CA . GLY A 1 198 ? -10.944 4.926 -17.633 1.00 15.73 190 GLY A CA 1
ATOM 1434 C C . GLY A 1 198 ? -12.411 5.171 -17.351 1.00 13.92 190 GLY A C 1
ATOM 1435 O O . GLY A 1 198 ? -13.265 4.949 -18.213 1.00 14.47 190 GLY A O 1
ATOM 1436 N N . ALA A 1 199 ? -12.717 5.660 -16.146 1.00 14.04 191 ALA A N 1
ATOM 1437 C CA . ALA A 1 199 ? -14.105 5.906 -15.781 1.00 15.18 191 ALA A CA 1
ATOM 1438 C C . ALA A 1 199 ? -14.655 7.118 -16.517 1.00 13.74 191 ALA A C 1
ATOM 1439 O O . ALA A 1 199 ? -15.824 7.123 -16.916 1.00 16.39 191 ALA A O 1
ATOM 1441 N N . LEU A 1 200 ? -13.824 8.157 -16.712 1.00 11.62 192 LEU A N 1
ATOM 1442 C CA . LEU A 1 200 ? -14.266 9.288 -17.529 1.00 14.40 192 LEU A CA 1
ATOM 1443 C C . LEU A 1 200 ? -14.607 8.836 -18.943 1.00 14.64 192 LEU A C 1
ATOM 1444 O O . LEU A 1 200 ? -15.615 9.268 -19.516 1.00 14.78 192 LEU A O 1
ATOM 1449 N N . CYS A 1 201 ? -13.779 7.966 -19.527 1.00 13.06 193 CYS A N 1
ATOM 1450 C CA . CYS A 1 201 ? -14.091 7.501 -20.877 1.00 13.77 193 CYS A CA 1
ATOM 1451 C C . CYS A 1 201 ? -15.356 6.650 -20.875 1.00 17.10 193 CYS A C 1
ATOM 1452 O O . CYS A 1 201 ? -16.057 6.576 -21.893 1.00 17.73 193 CYS A O 1
ATOM 1455 N N . GLY A 1 202 ? -15.657 6.005 -19.748 1.00 17.17 194 GLY A N 1
ATOM 1456 C CA . GLY A 1 202 ? -16.903 5.302 -19.522 1.00 18.87 194 GLY A CA 1
ATOM 1457 C C . GLY A 1 202 ? -18.082 6.193 -19.192 1.00 18.67 194 GLY A C 1
ATOM 1458 O O . GLY A 1 202 ? -19.186 5.689 -18.966 1.00 19.65 194 GLY A O 1
ATOM 1459 N N . GLN A 1 203 ? -17.865 7.511 -19.149 1.00 18.35 195 GLN A N 1
ATOM 1460 C CA . GLN A 1 203 ? -18.903 8.504 -18.877 1.00 19.18 195 GLN A CA 1
ATOM 1461 C C . GLN A 1 203 ? -19.459 8.375 -17.463 1.00 20.62 195 GLN A C 1
ATOM 1462 O O . GLN A 1 203 ? -20.640 8.636 -17.221 1.00 19.58 195 GLN A O 1
ATOM 1468 N N . ALA A 1 204 ? -18.606 7.994 -16.518 1.00 16.84 196 ALA A N 1
ATOM 1469 C CA . ALA A 1 204 ? -19.013 7.925 -15.119 1.00 18.73 196 ALA A CA 1
ATOM 1470 C C . ALA A 1 204 ? -19.368 9.305 -14.586 1.00 20.89 196 ALA A C 1
ATOM 1471 O O . ALA A 1 204 ? -18.789 10.314 -14.995 1.00 21.66 196 ALA A O 1
ATOM 1473 N N . HIS A 1 205 ? -20.302 9.345 -13.641 1.00 19.28 197 HIS A N 1
ATOM 1474 C CA . HIS A 1 205 ? -20.615 10.593 -12.957 1.00 22.78 197 HIS A CA 1
ATOM 1475 C C . HIS A 1 205 ? -19.802 10.732 -11.669 1.00 27.68 197 HIS A C 1
ATOM 1476 O O . HIS A 1 205 ? -19.162 9.786 -11.198 1.00 20.22 197 HIS A O 1
ATOM 1483 N N . GLU A 1 206 ? -19.849 11.938 -11.094 1.00 23.29 198 GLU A N 1
ATOM 1484 C CA . GLU A 1 206 ? -18.951 12.272 -9.989 1.00 26.94 198 GLU A CA 1
ATOM 1485 C C . GLU A 1 206 ? -19.048 11.335 -8.791 1.00 24.09 198 GLU A C 1
ATOM 1486 O O . GLU A 1 206 ? -17.989 11.015 -8.216 1.00 20.14 198 GLU A O 1
ATOM 1492 N N . PRO A 1 207 ? -20.234 10.888 -8.340 1.00 27.97 199 PRO A N 1
ATOM 1493 C CA . PRO A 1 207 ? -20.251 9.985 -7.179 1.00 29.77 199 PRO A CA 1
ATOM 1494 C C . PRO A 1 207 ? -19.544 8.680 -7.451 1.00 23.40 199 PRO A C 1
ATOM 1495 O O . PRO A 1 207 ? -18.819 8.176 -6.592 1.00 20.63 199 PRO A O 1
ATOM 1499 N N . GLN A 1 208 ? -19.720 8.126 -8.646 1.00 22.57 200 GLN A N 1
ATOM 1500 C CA . GLN A 1 208 ? -18.996 6.919 -8.992 1.00 23.02 200 GLN A CA 1
ATOM 1501 C C . GLN A 1 208 ? -17.509 7.185 -9.194 1.00 20.47 200 GLN A C 1
ATOM 1502 O O . GLN A 1 208 ? -16.675 6.323 -8.896 1.00 16.19 200 GLN A O 1
ATOM 1508 N N . LEU A 1 209 ? -17.149 8.356 -9.715 1.00 16.34 201 LEU A N 1
ATOM 1509 C CA . LEU A 1 209 ? -15.730 8.693 -9.792 1.00 15.84 201 LEU A CA 1
ATOM 1510 C C . LEU A 1 209 ? -15.114 8.735 -8.404 1.00 13.74 201 LEU A C 1
ATOM 1511 O O . LEU A 1 209 ? -13.992 8.257 -8.203 1.00 15.31 201 LEU A O 1
ATOM 1516 N N . ALA A 1 210 ? -15.834 9.308 -7.428 1.00 15.33 202 ALA A N 1
ATOM 1517 C CA . ALA A 1 210 ? -15.285 9.410 -6.080 1.00 14.98 202 ALA A CA 1
ATOM 1518 C C . ALA A 1 210 ? -15.154 8.040 -5.434 1.00 15.84 202 ALA A C 1
ATOM 1519 O O . ALA A 1 210 ? -14.183 7.757 -4.722 1.00 14.29 202 ALA A O 1
ATOM 1521 N N . GLN A 1 211 ? -16.132 7.177 -5.654 1.00 15.81 203 GLN A N 1
ATOM 1522 C CA . GLN A 1 211 ? -16.045 5.820 -5.119 1.00 16.87 203 GLN A CA 1
ATOM 1523 C C . GLN A 1 211 ? -14.838 5.071 -5.698 1.00 15.71 203 GLN A C 1
ATOM 1524 O O . GLN A 1 211 ? -14.059 4.440 -4.965 1.00 15.96 203 GLN A O 1
ATOM 1530 N N . LEU A 1 212 ? -14.670 5.129 -7.020 1.00 14.41 204 LEU A N 1
ATOM 1531 C CA . LEU A 1 212 ? -13.534 4.467 -7.658 1.00 13.70 204 LEU A CA 1
ATOM 1532 C C . LEU A 1 212 ? -12.216 5.098 -7.247 1.00 15.96 204 LEU A C 1
ATOM 1533 O O . LEU A 1 212 ? -11.185 4.412 -7.194 1.00 13.84 204 LEU A O 1
ATOM 1538 N N . ASP A 1 213 ? -12.220 6.397 -6.968 1.00 16.40 205 ASP A N 1
ATOM 1539 C CA . ASP A 1 213 ? -10.999 7.037 -6.502 1.00 14.66 205 ASP A CA 1
ATOM 1540 C C . ASP A 1 213 ? -10.590 6.494 -5.145 1.00 15.20 205 ASP A C 1
ATOM 1541 O O . ASP A 1 213 ? -9.397 6.318 -4.877 1.00 15.14 205 ASP A O 1
ATOM 1546 N N . SER A 1 214 ? -11.567 6.207 -4.276 1.00 13.18 206 SER A N 1
ATOM 1547 C CA A SER A 1 214 ? -11.271 5.616 -2.975 0.55 15.10 206 SER A CA 1
ATOM 1548 C CA B SER A 1 214 ? -11.211 5.642 -2.979 0.45 15.11 206 SER A CA 1
ATOM 1549 C C . SER A 1 214 ? -10.636 4.239 -3.138 1.00 13.81 206 SER A C 1
ATOM 1550 O O . SER A 1 214 ? -9.698 3.868 -2.419 1.00 13.54 206 SER A O 1
ATOM 1555 N N . PHE A 1 215 ? -11.152 3.460 -4.078 1.00 13.28 207 PHE A N 1
ATOM 1556 C CA . PHE A 1 215 ? -10.540 2.169 -4.388 1.00 13.78 207 PHE A CA 1
ATOM 1557 C C . PHE A 1 215 ? -9.114 2.359 -4.904 1.00 14.99 207 PHE A C 1
ATOM 1558 O O . PHE A 1 215 ? -8.174 1.677 -4.467 1.00 14.87 207 PHE A O 1
ATOM 1566 N N . ALA A 1 216 ? -8.933 3.288 -5.842 1.00 13.02 208 ALA A N 1
ATOM 1567 C CA . ALA A 1 216 ? -7.630 3.453 -6.479 1.00 13.64 208 ALA A CA 1
ATOM 1568 C C . ALA A 1 216 ? -6.611 4.021 -5.499 1.00 13.71 208 ALA A C 1
ATOM 1569 O O . ALA A 1 216 ? -5.411 3.723 -5.594 1.00 13.59 208 ALA A O 1
ATOM 1571 N N . ASP A 1 217 ? -7.066 4.874 -4.586 1.00 13.64 209 ASP A N 1
ATOM 1572 C CA . ASP A 1 217 ? -6.190 5.401 -3.542 1.00 13.22 209 ASP A CA 1
ATOM 1573 C C . ASP A 1 217 ? -5.633 4.255 -2.700 1.00 18.47 209 ASP A C 1
ATOM 1574 O O . ASP A 1 217 ? -4.420 4.155 -2.481 1.00 17.28 209 ASP A O 1
ATOM 1579 N N . ALA A 1 218 ? -6.513 3.366 -2.234 1.00 13.63 210 ALA A N 1
ATOM 1580 C CA . ALA A 1 218 ? -6.050 2.214 -1.453 1.00 15.09 210 ALA A CA 1
ATOM 1581 C C . ALA A 1 218 ? -5.132 1.313 -2.270 1.00 14.27 210 ALA A C 1
ATOM 1582 O O . ALA A 1 218 ? -4.135 0.795 -1.741 1.00 13.95 210 ALA A O 1
ATOM 1584 N N . LEU A 1 219 ? -5.446 1.104 -3.562 1.00 12.79 211 LEU A N 1
ATOM 1585 C CA . LEU A 1 219 ? -4.625 0.214 -4.380 1.00 16.24 211 LEU A CA 1
ATOM 1586 C C . LEU A 1 219 ? -3.196 0.731 -4.529 1.00 16.64 211 LEU A C 1
ATOM 1587 O O . LEU A 1 219 ? -2.233 -0.054 -4.475 1.00 15.30 211 LEU A O 1
ATOM 1592 N N . GLY A 1 220 ? -3.036 2.038 -4.757 1.00 11.32 212 GLY A N 1
ATOM 1593 C CA . GLY A 1 220 ? -1.706 2.575 -4.945 1.00 12.14 212 GLY A CA 1
ATOM 1594 C C . GLY A 1 220 ? -0.838 2.396 -3.713 1.00 15.15 212 GLY A C 1
ATOM 1595 O O . GLY A 1 220 ? 0.352 2.083 -3.821 1.00 17.11 212 GLY A O 1
ATOM 1596 N N . LEU A 1 221 ? -1.420 2.589 -2.530 1.00 14.26 213 LEU A N 1
ATOM 1597 C CA . LEU A 1 221 ? -0.666 2.328 -1.301 1.00 16.09 213 LEU A CA 1
ATOM 1598 C C . LEU A 1 221 ? -0.414 0.832 -1.121 1.00 15.51 213 LEU A C 1
ATOM 1599 O O . LEU A 1 221 ? 0.709 0.424 -0.798 1.00 16.52 213 LEU A O 1
ATOM 1604 N N . ALA A 1 222 ? -1.433 -0.004 -1.361 1.00 12.97 214 ALA A N 1
ATOM 1605 C CA . ALA A 1 222 ? -1.256 -1.442 -1.205 1.00 15.56 214 ALA A CA 1
ATOM 1606 C C . ALA A 1 222 ? -0.079 -1.947 -2.023 1.00 19.89 214 ALA A C 1
ATOM 1607 O O . ALA A 1 222 ? 0.726 -2.757 -1.543 1.00 18.90 214 ALA A O 1
ATOM 1609 N N . PHE A 1 223 ? 0.031 -1.493 -3.270 1.00 17.15 215 PHE A N 1
ATOM 1610 C CA . PHE A 1 223 ? 1.125 -1.935 -4.125 1.00 19.92 215 PHE A CA 1
ATOM 1611 C C . PHE A 1 223 ? 2.472 -1.652 -3.467 1.00 20.02 215 PHE A C 1
ATOM 1612 O O . PHE A 1 223 ? 3.383 -2.487 -3.492 1.00 18.00 215 PHE A O 1
ATOM 1620 N N . GLN A 1 224 ? 2.605 -0.484 -2.844 1.00 18.56 216 GLN A N 1
ATOM 1621 C CA . GLN A 1 224 ? 3.885 -0.105 -2.260 1.00 19.70 216 GLN A CA 1
ATOM 1622 C C . GLN A 1 224 ? 4.170 -0.844 -0.952 1.00 21.63 216 GLN A C 1
ATOM 1623 O O . GLN A 1 224 ? 5.316 -1.220 -0.694 1.00 20.94 216 GLN A O 1
ATOM 1629 N N . VAL A 1 225 ? 3.159 -1.036 -0.100 1.00 16.54 217 VAL A N 1
ATOM 1630 C CA . VAL A 1 225 ? 3.360 -1.846 1.109 1.00 17.01 217 VAL A CA 1
ATOM 1631 C C . VAL A 1 225 ? 3.810 -3.256 0.730 1.00 20.15 217 VAL A C 1
ATOM 1632 O O . VAL A 1 225 ? 4.760 -3.803 1.308 1.00 21.56 217 VAL A O 1
ATOM 1636 N N . ARG A 1 226 ? 3.141 -3.862 -0.261 1.00 18.94 218 ARG A N 1
ATOM 1637 C CA . ARG A 1 226 ? 3.542 -5.192 -0.731 1.00 20.66 218 ARG A CA 1
ATOM 1638 C C . ARG A 1 226 ? 4.986 -5.194 -1.210 1.00 24.97 218 ARG A C 1
ATOM 1639 O O . ARG A 1 226 ? 5.751 -6.123 -0.907 1.00 26.77 218 ARG A O 1
ATOM 1647 N N . ASP A 1 227 ? 5.366 -4.176 -1.988 1.00 23.55 219 ASP A N 1
ATOM 1648 C CA . ASP A 1 227 ? 6.737 -4.074 -2.482 1.00 26.12 219 ASP A CA 1
ATOM 1649 C C . ASP A 1 227 ? 7.726 -4.049 -1.327 1.00 28.18 219 ASP A C 1
ATOM 1650 O O . ASP A 1 227 ? 8.741 -4.756 -1.346 1.00 29.08 219 ASP A O 1
ATOM 1655 N N . ASP A 1 228 ? 7.433 -3.239 -0.303 1.00 24.50 220 ASP A N 1
ATOM 1656 C CA . ASP A 1 228 ? 8.296 -3.172 0.873 1.00 25.06 220 ASP A CA 1
ATOM 1657 C C . ASP A 1 228 ? 8.430 -4.529 1.541 1.00 27.95 220 ASP A C 1
ATOM 1658 O O . ASP A 1 228 ? 9.534 -4.932 1.931 1.00 31.26 220 ASP A O 1
ATOM 1663 N N . ILE A 1 229 ? 7.313 -5.241 1.697 1.00 25.57 221 ILE A N 1
ATOM 1664 C CA . ILE A 1 229 ? 7.366 -6.563 2.316 1.00 29.66 221 ILE A CA 1
ATOM 1665 C C . ILE A 1 229 ? 8.228 -7.505 1.487 1.00 34.10 221 ILE A C 1
ATOM 1666 O O . ILE A 1 229 ? 9.050 -8.261 2.029 1.00 36.85 221 ILE A O 1
ATOM 1671 N N . LEU A 1 230 ? 8.075 -7.459 0.161 1.00 30.20 222 LEU A N 1
ATOM 1672 C CA . LEU A 1 230 ? 8.848 -8.340 -0.711 1.00 38.98 222 LEU A CA 1
ATOM 1673 C C . LEU A 1 230 ? 10.337 -8.027 -0.641 1.00 40.96 222 LEU A C 1
ATOM 1674 O O . LEU A 1 230 ? 11.168 -8.943 -0.647 1.00 41.77 222 LEU A O 1
ATOM 1679 N N . ASP A 1 231 ? 10.690 -6.736 -0.593 1.00 38.01 223 ASP A N 1
ATOM 1680 C CA . ASP A 1 231 ? 12.092 -6.339 -0.474 1.00 39.14 223 ASP A CA 1
ATOM 1681 C C . ASP A 1 231 ? 12.747 -6.972 0.750 1.00 43.84 223 ASP A C 1
ATOM 1682 O O . ASP A 1 231 ? 13.879 -7.463 0.673 1.00 47.36 223 ASP A O 1
ATOM 1687 N N . VAL A 1 232 ? 12.044 -6.989 1.887 1.00 43.45 224 VAL A N 1
ATOM 1688 C CA . VAL A 1 232 ? 12.589 -7.640 3.078 1.00 46.36 224 VAL A CA 1
ATOM 1689 C C . VAL A 1 232 ? 12.637 -9.151 2.889 1.00 51.33 224 VAL A C 1
ATOM 1690 O O . VAL A 1 232 ? 13.570 -9.820 3.352 1.00 54.42 224 VAL A O 1
ATOM 1694 N N . GLU A 1 233 ? 11.635 -9.717 2.214 1.00 47.88 225 GLU A N 1
ATOM 1695 C CA . GLU A 1 233 ? 11.599 -11.161 2.031 1.00 49.07 225 GLU A CA 1
ATOM 1696 C C . GLU A 1 233 ? 12.614 -11.637 1.000 1.00 56.46 225 GLU A C 1
ATOM 1697 O O . GLU A 1 233 ? 13.016 -12.806 1.040 1.00 60.40 225 GLU A O 1
ATOM 1703 N N . ALA A 1 234 ? 13.051 -10.765 0.097 1.00 54.00 226 ALA A N 1
ATOM 1704 C CA . ALA A 1 234 ? 14.149 -11.097 -0.805 1.00 50.34 226 ALA A CA 1
ATOM 1705 C C . ALA A 1 234 ? 15.441 -10.422 -0.354 1.00 60.84 226 ALA A C 1
ATOM 1706 O O . ALA A 1 234 ? 15.886 -10.594 0.784 1.00 67.76 226 ALA A O 1
ATOM 1708 N N . ASP A 1 250 ? 16.363 6.135 0.815 1.00 62.78 242 ASP A N 1
ATOM 1709 C CA . ASP A 1 250 ? 15.088 5.500 1.139 1.00 68.71 242 ASP A CA 1
ATOM 1710 C C . ASP A 1 250 ? 15.241 4.445 2.242 1.00 60.35 242 ASP A C 1
ATOM 1711 O O . ASP A 1 250 ? 14.809 3.300 2.089 1.00 53.52 242 ASP A O 1
ATOM 1713 N N . LYS A 1 251 ? 15.853 4.848 3.359 1.00 59.94 243 LYS A N 1
ATOM 1714 C CA . LYS A 1 251 ? 16.040 3.948 4.492 1.00 60.92 243 LYS A CA 1
ATOM 1715 C C . LYS A 1 251 ? 14.722 3.572 5.174 1.00 53.40 243 LYS A C 1
ATOM 1716 O O . LYS A 1 251 ? 14.644 2.508 5.798 1.00 49.85 243 LYS A O 1
ATOM 1722 N N . SER A 1 252 ? 13.690 4.410 5.066 1.00 46.25 244 SER A N 1
ATOM 1723 C CA . SER A 1 252 ? 12.429 4.196 5.770 1.00 38.50 244 SER A CA 1
ATOM 1724 C C . SER A 1 252 ? 11.443 3.415 4.905 1.00 32.91 244 SER A C 1
ATOM 1725 O O . SER A 1 252 ? 11.231 3.743 3.734 1.00 35.42 244 SER A O 1
ATOM 1728 N N . THR A 1 253 ? 10.854 2.375 5.490 1.00 26.92 245 THR A N 1
ATOM 1729 C CA . THR A 1 253 ? 9.922 1.479 4.820 1.00 25.37 245 THR A CA 1
ATOM 1730 C C . THR A 1 253 ? 8.807 1.137 5.794 1.00 24.99 245 THR A C 1
ATOM 1731 O O . THR A 1 253 ? 8.942 1.316 7.011 1.00 25.41 245 THR A O 1
ATOM 1735 N N . PHE A 1 254 ? 7.723 0.597 5.259 1.00 21.26 246 PHE A N 1
ATOM 1736 C CA . PHE A 1 254 ? 6.632 0.259 6.160 1.00 20.21 246 PHE A CA 1
ATOM 1737 C C . PHE A 1 254 ? 7.015 -0.873 7.111 1.00 20.23 246 PHE A C 1
ATOM 1738 O O . PHE A 1 254 ? 6.680 -0.782 8.298 1.00 23.63 246 PHE A O 1
ATOM 1746 N N . PRO A 1 255 ? 7.721 -1.932 6.688 1.00 22.36 247 PRO A N 1
ATOM 1747 C CA . PRO A 1 255 ? 8.132 -2.931 7.696 1.00 23.23 247 PRO A CA 1
ATOM 1748 C C . PRO A 1 255 ? 9.107 -2.380 8.717 1.00 26.45 247 PRO A C 1
ATOM 1749 O O . PRO A 1 255 ? 9.086 -2.822 9.872 1.00 26.49 247 PRO A O 1
ATOM 1753 N N . ALA A 1 256 ? 9.972 -1.433 8.342 1.00 25.42 248 ALA A N 1
ATOM 1754 C CA . ALA A 1 256 ? 10.912 -0.916 9.332 1.00 29.83 248 ALA A CA 1
ATOM 1755 C C . ALA A 1 256 ? 10.192 -0.072 10.371 1.00 26.50 248 ALA A C 1
ATOM 1756 O O . ALA A 1 256 ? 10.513 -0.135 11.563 1.00 27.70 248 ALA A O 1
ATOM 1758 N N . LEU A 1 257 ? 9.197 0.701 9.941 1.00 24.23 249 LEU A N 1
ATOM 1759 C CA . LEU A 1 257 ? 8.502 1.612 10.845 1.00 26.93 249 LEU A CA 1
ATOM 1760 C C . LEU A 1 257 ? 7.370 0.932 11.600 1.00 28.73 249 LEU A C 1
ATOM 1761 O O . LEU A 1 257 ? 7.045 1.341 12.718 1.00 29.04 249 LEU A O 1
ATOM 1766 N N . LEU A 1 258 ? 6.750 -0.089 11.017 1.00 25.53 250 LEU A N 1
ATOM 1767 C CA . LEU A 1 258 ? 5.645 -0.765 11.683 1.00 27.19 250 LEU A CA 1
ATOM 1768 C C . LEU A 1 258 ? 6.025 -2.119 12.254 1.00 26.33 250 LEU A C 1
ATOM 1769 O O . LEU A 1 258 ? 5.227 -2.696 12.995 1.00 25.02 250 LEU A O 1
ATOM 1774 N N . GLY A 1 259 ? 7.208 -2.638 11.929 1.00 23.47 251 GLY A N 1
ATOM 1775 C CA . GLY A 1 259 ? 7.465 -4.049 12.150 1.00 24.52 251 GLY A CA 1
ATOM 1776 C C . GLY A 1 259 ? 6.886 -4.852 11.003 1.00 24.66 251 GLY A C 1
ATOM 1777 O O . GLY A 1 259 ? 5.970 -4.390 10.311 1.00 24.36 251 GLY A O 1
ATOM 1778 N N . MET A 1 260 ? 7.425 -6.048 10.759 1.00 29.98 252 MET A N 1
ATOM 1779 C CA . MET A 1 260 ? 6.960 -6.825 9.613 1.00 28.80 252 MET A CA 1
ATOM 1780 C C . MET A 1 260 ? 5.507 -7.255 9.797 1.00 28.17 252 MET A C 1
ATOM 1781 O O . MET A 1 260 ? 4.690 -7.125 8.877 1.00 27.97 252 MET A O 1
ATOM 1786 N N . ASP A 1 261 ? 5.167 -7.769 10.985 1.00 28.89 253 ASP A N 1
ATOM 1787 C CA . ASP A 1 261 ? 3.773 -8.098 11.283 1.00 27.42 253 ASP A CA 1
ATOM 1788 C C . ASP A 1 261 ? 2.846 -6.898 11.077 1.00 26.55 253 ASP A C 1
ATOM 1789 O O . ASP A 1 261 ? 1.728 -7.041 10.557 1.00 25.06 253 ASP A O 1
ATOM 1794 N N . GLY A 1 262 ? 3.282 -5.708 11.491 1.00 25.31 254 GLY A N 1
ATOM 1795 C CA . GLY A 1 262 ? 2.433 -4.534 11.349 1.00 22.07 254 GLY A CA 1
ATOM 1796 C C . GLY A 1 262 ? 2.187 -4.165 9.897 1.00 23.88 254 GLY A C 1
ATOM 1797 O O . GLY A 1 262 ? 1.076 -3.776 9.524 1.00 21.23 254 GLY A O 1
ATOM 1798 N N . ALA A 1 263 ? 3.217 -4.293 9.056 1.00 22.43 255 ALA A N 1
ATOM 1799 C CA . ALA A 1 263 ? 3.057 -3.973 7.639 1.00 20.65 255 ALA A CA 1
ATOM 1800 C C . ALA A 1 263 ? 2.178 -5.006 6.944 1.00 22.82 255 ALA A C 1
ATOM 1801 O O . ALA A 1 263 ? 1.403 -4.665 6.043 1.00 19.75 255 ALA A O 1
ATOM 1803 N N . LYS A 1 264 ? 2.292 -6.280 7.337 1.00 21.11 256 LYS A N 1
ATOM 1804 C CA . LYS A 1 264 ? 1.407 -7.294 6.770 1.00 23.69 256 LYS A CA 1
ATOM 1805 C C . LYS A 1 264 ? -0.043 -7.024 7.154 1.00 22.40 256 LYS A C 1
ATOM 1806 O O . LYS A 1 264 ? -0.951 -7.162 6.324 1.00 21.72 256 LYS A O 1
ATOM 1812 N N . ALA A 1 265 ? -0.274 -6.584 8.394 1.00 21.24 257 ALA A N 1
ATOM 1813 C CA . ALA A 1 265 ? -1.621 -6.208 8.802 1.00 20.88 257 ALA A CA 1
ATOM 1814 C C . ALA A 1 265 ? -2.115 -5.001 8.013 1.00 19.69 257 ALA A C 1
ATOM 1815 O O . ALA A 1 265 ? -3.288 -4.948 7.623 1.00 19.81 257 ALA A O 1
ATOM 1817 N N . GLN A 1 266 ? -1.238 -4.016 7.786 1.00 18.41 258 GLN A N 1
ATOM 1818 C CA . GLN A 1 266 ? -1.581 -2.863 6.947 1.00 17.96 258 GLN A CA 1
ATOM 1819 C C . GLN A 1 266 ? -2.009 -3.308 5.553 1.00 19.62 258 GLN A C 1
ATOM 1820 O O . GLN A 1 266 ? -3.023 -2.837 5.018 1.00 18.43 258 GLN A O 1
ATOM 1826 N N . LEU A 1 267 ? -1.242 -4.218 4.947 1.00 18.15 259 LEU A N 1
ATOM 1827 C CA . LEU A 1 267 ? -1.585 -4.703 3.615 1.00 17.42 259 LEU A CA 1
ATOM 1828 C C . LEU A 1 267 ? -2.897 -5.477 3.629 1.00 17.11 259 LEU A C 1
ATOM 1829 O O . LEU A 1 267 ? -3.718 -5.336 2.715 1.00 18.83 259 LEU A O 1
ATOM 1834 N N . HIS A 1 268 ? -3.109 -6.289 4.664 1.00 19.32 260 HIS A N 1
ATOM 1835 C CA . HIS A 1 268 ? -4.333 -7.077 4.770 1.00 22.66 260 HIS A CA 1
ATOM 1836 C C . HIS A 1 268 ? -5.562 -6.184 4.859 1.00 22.25 260 HIS A C 1
ATOM 1837 O O . HIS A 1 268 ? -6.598 -6.481 4.248 1.00 18.54 260 HIS A O 1
ATOM 1844 N N . GLU A 1 269 ? -5.465 -5.083 5.617 1.00 19.21 261 GLU A N 1
ATOM 1845 C CA . GLU A 1 269 ? -6.586 -4.148 5.710 1.00 22.19 261 GLU A CA 1
ATOM 1846 C C . GLU A 1 269 ? -6.857 -3.480 4.375 1.00 19.63 261 GLU A C 1
ATOM 1847 O O . GLU A 1 269 ? -8.022 -3.295 3.996 1.00 18.24 261 GLU A O 1
ATOM 1853 N N . LEU A 1 270 ? -5.798 -3.068 3.665 1.00 18.03 262 LEU A N 1
ATOM 1854 C CA . LEU A 1 270 ? -5.992 -2.447 2.356 1.00 17.14 262 LEU A CA 1
ATOM 1855 C C . LEU A 1 270 ? -6.640 -3.415 1.373 1.00 18.28 262 LEU A C 1
ATOM 1856 O O . LEU A 1 270 ? -7.504 -3.020 0.578 1.00 17.11 262 LEU A O 1
ATOM 1861 N N . ALA A 1 271 ? -6.246 -4.695 1.417 1.00 14.53 263 ALA A N 1
ATOM 1862 C CA . ALA A 1 271 ? -6.889 -5.703 0.583 1.00 18.98 263 ALA A CA 1
ATOM 1863 C C . ALA A 1 271 ? -8.383 -5.796 0.874 1.00 21.32 263 ALA A C 1
ATOM 1864 O O . ALA A 1 271 ? -9.213 -5.785 -0.046 1.00 20.49 263 ALA A O 1
ATOM 1866 N N . ALA A 1 272 ? -8.745 -5.928 2.153 1.00 18.17 264 ALA A N 1
ATOM 1867 C CA . ALA A 1 272 ? -10.154 -5.999 2.501 1.00 19.74 264 ALA A CA 1
ATOM 1868 C C . ALA A 1 272 ? -10.878 -4.716 2.113 1.00 18.89 264 ALA A C 1
ATOM 1869 O O . ALA A 1 272 ? -12.008 -4.757 1.612 1.00 18.54 264 ALA A O 1
ATOM 1871 N N . ARG A 1 273 ? -10.235 -3.565 2.324 1.00 17.09 265 ARG A N 1
ATOM 1872 C CA . ARG A 1 273 ? -10.872 -2.295 2.004 1.00 15.32 265 ARG A CA 1
ATOM 1873 C C . ARG A 1 273 ? -11.201 -2.211 0.517 1.00 17.29 265 ARG A C 1
ATOM 1874 O O . ARG A 1 273 ? -12.312 -1.833 0.135 1.00 18.84 265 ARG A O 1
ATOM 1882 N N . MET A 1 274 ? -10.249 -2.585 -0.337 1.00 16.67 266 MET A N 1
ATOM 1883 C CA . MET A 1 274 ? -10.488 -2.522 -1.776 1.00 15.79 266 MET A CA 1
ATOM 1884 C C . MET A 1 274 ? -11.683 -3.379 -2.170 1.00 16.50 266 MET A C 1
ATOM 1885 O O . MET A 1 274 ? -12.557 -2.928 -2.917 1.00 16.95 266 MET A O 1
ATOM 1890 N N . GLN A 1 275 ? -11.753 -4.617 -1.662 1.00 16.74 267 GLN A N 1
ATOM 1891 C CA . GLN A 1 275 ? -12.869 -5.478 -2.037 1.00 21.45 267 GLN A CA 1
ATOM 1892 C C . GLN A 1 275 ? -14.201 -4.928 -1.525 1.00 23.32 267 GLN A C 1
ATOM 1893 O O . GLN A 1 275 ? -15.208 -4.990 -2.238 1.00 19.03 267 GLN A O 1
ATOM 1899 N N . SER A 1 276 ? -14.225 -4.358 -0.310 1.00 18.49 268 SER A N 1
ATOM 1900 C CA . SER A 1 276 ? -15.475 -3.806 0.226 1.00 17.27 268 SER A CA 1
ATOM 1901 C C . SER A 1 276 ? -16.007 -2.646 -0.614 1.00 18.22 268 SER A C 1
ATOM 1902 O O . SER A 1 276 ? -17.230 -2.434 -0.676 1.00 17.96 268 SER A O 1
ATOM 1905 N N . ILE A 1 277 ? -15.116 -1.853 -1.213 1.00 17.09 269 ILE A N 1
ATOM 1906 C CA . ILE A 1 277 ? -15.560 -0.681 -1.977 1.00 15.69 269 ILE A CA 1
ATOM 1907 C C . ILE A 1 277 ? -16.319 -1.117 -3.217 1.00 18.27 269 ILE A C 1
ATOM 1908 O O . ILE A 1 277 ? -17.287 -0.463 -3.626 1.00 18.35 269 ILE A O 1
ATOM 1913 N N . LEU A 1 278 ? -15.914 -2.238 -3.821 1.00 17.28 270 LEU A N 1
ATOM 1914 C CA . LEU A 1 278 ? -16.538 -2.722 -5.047 1.00 17.04 270 LEU A CA 1
ATOM 1915 C C . LEU A 1 278 ? -17.600 -3.785 -4.803 1.00 22.38 270 LEU A C 1
ATOM 1916 O O . LEU A 1 278 ? -18.071 -4.404 -5.765 1.00 22.32 270 LEU A O 1
ATOM 1921 N N . ALA A 1 279 ? -17.990 -4.018 -3.550 1.00 22.59 271 ALA A N 1
ATOM 1922 C CA . ALA A 1 279 ? -18.758 -5.222 -3.244 1.00 24.74 271 ALA A CA 1
ATOM 1923 C C . ALA A 1 279 ? -20.127 -5.246 -3.923 1.00 24.57 271 ALA A C 1
ATOM 1924 O O . ALA A 1 279 ? -20.674 -6.329 -4.154 1.00 24.73 271 ALA A O 1
ATOM 1926 N N . ARG A 1 280 ? -20.689 -4.094 -4.272 1.00 25.43 272 ARG A N 1
ATOM 1927 C CA . ARG A 1 280 ? -22.040 -4.107 -4.813 1.00 28.57 272 ARG A CA 1
ATOM 1928 C C . ARG A 1 280 ? -22.087 -4.323 -6.320 1.00 26.47 272 ARG A C 1
ATOM 1929 O O . ARG A 1 280 ? -23.175 -4.559 -6.859 1.00 27.34 272 ARG A O 1
ATOM 1937 N N . TYR A 1 281 ? -20.945 -4.264 -7.001 1.00 22.00 273 TYR A N 1
ATOM 1938 C CA . TYR A 1 281 ? -20.903 -4.467 -8.440 1.00 25.92 273 TYR A CA 1
ATOM 1939 C C . TYR A 1 281 ? -21.059 -5.943 -8.782 1.00 27.41 273 TYR A C 1
ATOM 1940 O O . TYR A 1 281 ? -20.782 -6.833 -7.973 1.00 24.73 273 TYR A O 1
ATOM 1949 N N . GLY A 1 282 ? -21.492 -6.198 -10.012 1.00 27.66 274 GLY A N 1
ATOM 1950 C CA . GLY A 1 282 ? -21.523 -7.537 -10.554 1.00 26.08 274 GLY A CA 1
ATOM 1951 C C . GLY A 1 282 ? -20.197 -7.882 -11.201 1.00 28.08 274 GLY A C 1
ATOM 1952 O O . GLY A 1 282 ? -19.151 -7.296 -10.901 1.00 20.98 274 GLY A O 1
ATOM 1953 N N . GLU A 1 283 ? -20.258 -8.834 -12.134 1.00 24.06 275 GLU A N 1
ATOM 1954 C CA . GLU A 1 283 ? -19.051 -9.360 -12.761 1.00 25.62 275 GLU A CA 1
ATOM 1955 C C . GLU A 1 283 ? -18.256 -8.299 -13.488 1.00 22.12 275 GLU A C 1
ATOM 1956 O O . GLU A 1 283 ? -17.067 -8.505 -13.737 1.00 22.90 275 GLU A O 1
ATOM 1962 N N . GLU A 1 284 ? -18.888 -7.183 -13.852 1.00 22.31 276 GLU A N 1
ATOM 1963 C CA . GLU A 1 284 ? -18.177 -6.136 -14.568 1.00 24.52 276 GLU A CA 1
ATOM 1964 C C . GLU A 1 284 ? -17.024 -5.567 -13.749 1.00 22.94 276 GLU A C 1
ATOM 1965 O O . GLU A 1 284 ? -16.095 -5.006 -14.333 1.00 22.64 276 GLU A O 1
ATOM 1971 N N . ALA A 1 285 ? -17.045 -5.708 -12.422 1.00 20.05 277 ALA A N 1
ATOM 1972 C CA . ALA A 1 285 ? -15.932 -5.249 -11.597 1.00 17.03 277 ALA A CA 1
ATOM 1973 C C . ALA A 1 285 ? -14.883 -6.328 -11.335 1.00 19.06 277 ALA A C 1
ATOM 1974 O O . ALA A 1 285 ? -13.924 -6.057 -10.603 1.00 17.77 277 ALA A O 1
ATOM 1976 N N 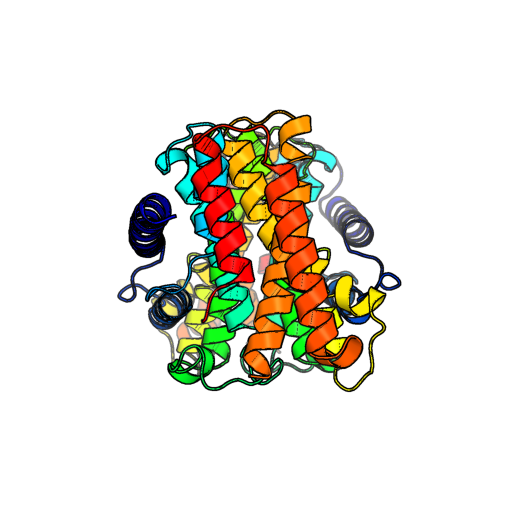. ASP A 1 286 ? -15.027 -7.532 -11.912 1.00 20.27 278 ASP A N 1
ATOM 1977 C CA . ASP A 1 286 ? -14.066 -8.593 -11.617 1.00 19.36 278 ASP A CA 1
ATOM 1978 C C . ASP A 1 286 ? -12.655 -8.242 -12.073 1.00 22.84 278 ASP A C 1
ATOM 1979 O O . ASP A 1 286 ? -11.682 -8.667 -11.436 1.00 19.19 278 ASP A O 1
ATOM 1984 N N . ALA A 1 287 ? -12.509 -7.494 -13.176 1.00 18.70 279 ALA A N 1
ATOM 1985 C CA . ALA A 1 287 ? -11.173 -7.102 -13.615 1.00 19.24 279 ALA A CA 1
ATOM 1986 C C . ALA A 1 287 ? -10.521 -6.168 -12.596 1.00 17.45 279 ALA A C 1
ATOM 1987 O O . ALA A 1 287 ? -9.370 -6.382 -12.191 1.00 18.86 279 ALA A O 1
ATOM 1989 N N . LEU A 1 288 ? -11.242 -5.139 -12.151 1.00 17.66 280 LEU A N 1
ATOM 1990 C CA . LEU A 1 288 ? -10.689 -4.275 -11.109 1.00 16.47 280 LEU A CA 1
ATOM 1991 C C . LEU A 1 288 ? -10.390 -5.074 -9.847 1.00 17.08 280 LEU A C 1
ATOM 1992 O O . LEU A 1 288 ? -9.346 -4.879 -9.213 1.00 18.45 280 LEU A O 1
ATOM 1997 N N . ARG A 1 289 ? -11.290 -5.991 -9.476 1.00 17.57 281 ARG A N 1
ATOM 1998 C CA . ARG A 1 289 ? -11.065 -6.786 -8.272 1.00 19.27 281 ARG A CA 1
ATOM 1999 C C . ARG A 1 289 ? -9.775 -7.573 -8.385 1.00 22.60 281 ARG A C 1
ATOM 2000 O O . ARG A 1 289 ? -9.039 -7.716 -7.403 1.00 18.36 281 ARG A O 1
ATOM 2008 N N . ALA A 1 290 ? -9.472 -8.072 -9.588 1.00 18.24 282 ALA A N 1
ATOM 2009 C CA . ALA A 1 290 ? -8.284 -8.893 -9.761 1.00 20.85 282 ALA A CA 1
ATOM 2010 C C . ALA A 1 290 ? -7.014 -8.063 -9.779 1.00 20.64 282 ALA A C 1
ATOM 2011 O O . ALA A 1 290 ? -5.947 -8.577 -9.415 1.00 20.86 282 ALA A O 1
ATOM 2013 N N . LEU A 1 291 ? -7.092 -6.800 -10.209 1.00 18.52 283 LEU A N 1
ATOM 2014 C CA . LEU A 1 291 ? -5.931 -5.923 -10.083 1.00 18.30 283 LEU A CA 1
ATOM 2015 C C . LEU A 1 291 ? -5.631 -5.634 -8.619 1.00 19.48 283 LEU A C 1
ATOM 2016 O O . LEU A 1 291 ? -4.466 -5.561 -8.220 1.00 18.55 283 LEU A O 1
ATOM 2021 N N . ALA A 1 292 ? -6.675 -5.496 -7.799 1.00 17.17 284 ALA A N 1
ATOM 2022 C CA . ALA A 1 292 ? -6.474 -5.339 -6.364 1.00 22.39 284 ALA A CA 1
ATOM 2023 C C . ALA A 1 292 ? -5.777 -6.562 -5.777 1.00 21.33 284 ALA A C 1
ATOM 2024 O O . ALA A 1 292 ? -4.833 -6.436 -4.990 1.00 21.15 284 ALA A O 1
ATOM 2026 N N . THR A 1 293 ? -6.224 -7.759 -6.161 1.00 19.09 285 THR A N 1
ATOM 2027 C CA . THR A 1 293 ? -5.575 -8.974 -5.681 1.00 21.39 285 THR A CA 1
ATOM 2028 C C . THR A 1 293 ? -4.124 -9.053 -6.147 1.00 23.94 285 THR A C 1
ATOM 2029 O O . THR A 1 293 ? -3.244 -9.433 -5.375 1.00 24.90 285 THR A O 1
ATOM 2033 N N . LEU A 1 294 ? -3.849 -8.692 -7.407 1.00 27.46 286 LEU A N 1
ATOM 2034 C CA . LEU A 1 294 ? -2.464 -8.696 -7.882 1.00 24.32 286 LEU A CA 1
ATOM 2035 C C . LEU A 1 294 ? -1.603 -7.713 -7.098 1.00 26.83 286 LEU A C 1
ATOM 2036 O O . LEU A 1 294 ? -0.439 -7.995 -6.805 1.00 28.10 286 LEU A O 1
ATOM 2041 N N . ALA A 1 295 ? -2.158 -6.550 -6.750 1.00 23.99 287 ALA A N 1
ATOM 2042 C CA . ALA A 1 295 ? -1.381 -5.576 -5.994 1.00 27.01 287 ALA A CA 1
ATOM 2043 C C . ALA A 1 295 ? -1.004 -6.104 -4.613 1.00 25.23 287 ALA A C 1
ATOM 2044 O O . ALA A 1 295 ? 0.005 -5.678 -4.044 1.00 31.09 287 ALA A O 1
ATOM 2046 N N . VAL A 1 296 ? -1.772 -7.041 -4.072 1.00 22.58 288 VAL A N 1
ATOM 2047 C CA . VAL A 1 296 ? -1.585 -7.491 -2.695 1.00 23.72 288 VAL A CA 1
ATOM 2048 C C . VAL A 1 296 ? -0.817 -8.809 -2.647 1.00 29.20 288 VAL A C 1
ATOM 2049 O O . VAL A 1 296 ? -0.103 -9.096 -1.674 1.00 29.02 288 VAL A O 1
ATOM 2053 N N . GLU A 1 297 ? -0.946 -9.622 -3.698 1.00 27.78 289 GLU A N 1
ATOM 2054 C CA . GLU A 1 297 ? -0.578 -11.030 -3.615 1.00 32.83 289 GLU A CA 1
ATOM 2055 C C . GLU A 1 297 ? 0.515 -11.466 -4.572 1.00 44.62 289 GLU A C 1
ATOM 2056 O O . GLU A 1 297 ? 1.004 -12.593 -4.434 1.00 52.05 289 GLU A O 1
ATOM 2062 N N . ARG A 1 298 ? 0.907 -10.635 -5.533 1.00 47.33 290 ARG A N 1
ATOM 2063 C CA . ARG A 1 298 ? 1.908 -11.068 -6.498 1.00 55.08 290 ARG A CA 1
ATOM 2064 C C . ARG A 1 298 ? 3.223 -11.400 -5.796 1.00 60.96 290 ARG A C 1
ATOM 2065 O O . ARG A 1 298 ? 3.571 -10.818 -4.761 1.00 55.00 290 ARG A O 1
ATOM 2073 N N . ASP A 1 299 ? 3.946 -12.371 -6.363 1.00 59.93 291 ASP A N 1
ATOM 2074 C CA . ASP A 1 299 ? 5.220 -12.812 -5.808 1.00 62.47 291 ASP A CA 1
ATOM 2075 C C . ASP A 1 299 ? 6.412 -12.046 -6.365 1.00 67.23 291 ASP A C 1
ATOM 2076 O O . ASP A 1 299 ? 7.492 -12.081 -5.761 1.00 65.30 291 ASP A O 1
ATOM 2078 N N . HIS A 1 300 ? 6.248 -11.367 -7.498 1.00 73.27 292 HIS A N 1
ATOM 2079 C CA . HIS A 1 300 ? 7.332 -10.601 -8.103 1.00 73.34 292 HIS A CA 1
ATOM 2080 C C . HIS A 1 300 ? 6.997 -9.116 -8.059 1.00 73.85 292 HIS A C 1
ATOM 2081 O O . HIS A 1 300 ? 5.897 -8.701 -8.442 1.00 68.48 292 HIS A O 1
ATOM 2084 N N . HIS B 1 8 ? 9.004 51.428 -34.197 1.00 71.16 0 HIS B N 1
ATOM 2085 C CA . HIS B 1 8 ? 8.578 50.321 -33.349 1.00 69.18 0 HIS B CA 1
ATOM 2086 C C . HIS B 1 8 ? 8.642 50.686 -31.871 1.00 68.59 0 HIS B C 1
ATOM 2087 O O . HIS B 1 8 ? 8.719 49.806 -31.013 1.00 65.73 0 HIS B O 1
ATOM 2094 N N . MET B 1 9 ? 8.605 51.991 -31.581 1.00 68.93 1 MET B N 1
ATOM 2095 C CA . MET B 1 9 ? 8.607 52.442 -30.191 1.00 66.31 1 MET B CA 1
ATOM 2096 C C . MET B 1 9 ? 7.290 52.113 -29.499 1.00 62.05 1 MET B C 1
ATOM 2097 O O . MET B 1 9 ? 7.284 51.654 -28.349 1.00 58.30 1 MET B O 1
ATOM 2102 N N . THR B 1 10 ? 6.161 52.355 -30.176 1.00 52.13 2 THR B N 1
ATOM 2103 C CA . THR B 1 10 ? 4.874 51.927 -29.634 1.00 51.24 2 THR B CA 1
ATOM 2104 C C . THR B 1 10 ? 4.855 50.419 -29.407 1.00 41.08 2 THR B C 1
ATOM 2105 O O . THR B 1 10 ? 4.278 49.933 -28.424 1.00 28.40 2 THR B O 1
ATOM 2109 N N . ALA B 1 11 ? 5.495 49.665 -30.306 1.00 42.76 3 ALA B N 1
ATOM 2110 C CA . ALA B 1 11 ? 5.639 48.228 -30.101 1.00 34.03 3 ALA B CA 1
ATOM 2111 C C . ALA B 1 11 ? 6.471 47.920 -28.862 1.00 30.47 3 ALA B C 1
ATOM 2112 O O . ALA B 1 11 ? 6.131 47.016 -28.093 1.00 28.02 3 ALA B O 1
ATOM 2114 N N . GLU B 1 12 ? 7.570 48.653 -28.653 1.00 30.38 4 GLU B N 1
ATOM 2115 C CA . GLU B 1 12 ? 8.390 48.420 -27.465 1.00 33.89 4 GLU B CA 1
ATOM 2116 C C . GLU B 1 12 ? 7.567 48.574 -26.190 1.00 29.19 4 GLU B C 1
ATOM 2117 O O . GLU B 1 12 ? 7.769 47.838 -25.215 1.00 26.62 4 GLU B O 1
ATOM 2119 N N . VAL B 1 13 ? 6.635 49.534 -26.174 1.00 26.29 5 VAL B N 1
ATOM 2120 C CA . VAL B 1 13 ? 5.790 49.715 -24.995 1.00 27.82 5 VAL B CA 1
ATOM 2121 C C . VAL B 1 13 ? 4.876 48.511 -24.807 1.00 24.31 5 VAL B C 1
ATOM 2122 O O . VAL B 1 13 ? 4.733 47.982 -23.697 1.00 22.77 5 VAL B O 1
ATOM 2126 N N . LEU B 1 14 ? 4.286 48.029 -25.900 1.00 22.46 6 LEU B N 1
ATOM 2127 C CA . LEU B 1 14 ? 3.484 46.817 -25.863 1.00 22.21 6 LEU B CA 1
ATOM 2128 C C . LEU B 1 14 ? 4.301 45.632 -25.361 1.00 21.34 6 LEU B C 1
ATOM 2129 O O . LEU B 1 14 ? 3.838 44.849 -24.519 1.00 21.32 6 LEU B O 1
ATOM 2134 N N . PHE B 1 15 ? 5.531 45.487 -25.857 1.00 19.29 7 PHE B N 1
ATOM 2135 C CA . PHE B 1 15 ? 6.347 44.348 -25.436 1.00 19.49 7 PHE B CA 1
ATOM 2136 C C . PHE B 1 15 ? 6.713 44.436 -23.960 1.00 17.91 7 PHE B C 1
ATOM 2137 O O . PHE B 1 15 ? 6.710 43.427 -23.255 1.00 17.41 7 PHE B O 1
ATOM 2145 N N . ALA B 1 16 ? 7.034 45.627 -23.472 1.00 19.22 8 ALA B N 1
ATOM 2146 C CA . ALA B 1 16 ? 7.292 45.759 -22.043 1.00 22.38 8 ALA B CA 1
ATOM 2147 C C . ALA B 1 16 ? 6.065 45.376 -21.223 1.00 20.45 8 ALA B C 1
ATOM 2148 O O . ALA B 1 16 ? 6.190 44.715 -20.182 1.00 18.11 8 ALA B O 1
ATOM 2150 N N . ARG B 1 17 ? 4.872 45.815 -21.650 1.00 19.09 9 ARG B N 1
ATOM 2151 C CA . ARG B 1 17 ? 3.652 45.420 -20.942 1.00 21.79 9 ARG B CA 1
ATOM 2152 C C . ARG B 1 17 ? 3.492 43.900 -20.921 1.00 18.64 9 ARG B C 1
ATOM 2153 O O . ARG B 1 17 ? 3.156 43.301 -19.885 1.00 17.26 9 ARG B O 1
ATOM 2161 N N . TRP B 1 18 ? 3.749 43.259 -22.050 1.00 16.38 10 TRP B N 1
ATOM 2162 C CA . TRP B 1 18 ? 3.555 41.820 -22.123 1.00 16.21 10 TRP B CA 1
ATOM 2163 C C . TRP B 1 18 ? 4.623 41.052 -21.352 1.00 17.50 10 TRP B C 1
ATOM 2164 O O . TRP B 1 18 ? 4.330 39.981 -20.815 1.00 14.82 10 TRP B O 1
ATOM 2175 N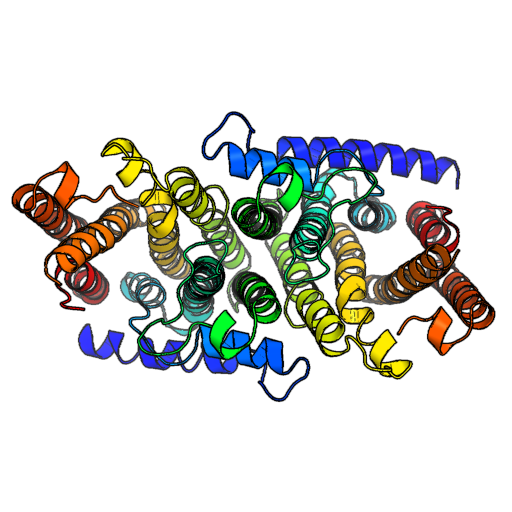 N . ARG B 1 19 ? 5.862 41.559 -21.303 1.00 16.61 11 ARG B N 1
ATOM 2176 C CA . ARG B 1 19 ? 6.884 40.918 -20.473 1.00 19.30 11 ARG B CA 1
ATOM 2177 C C . ARG B 1 19 ? 6.540 41.039 -18.996 1.00 17.42 11 ARG B C 1
ATOM 2178 O O . ARG B 1 19 ? 6.711 40.082 -18.227 1.00 19.82 11 ARG B O 1
ATOM 2186 N N . ASP B 1 20 ? 6.035 42.204 -18.582 1.00 17.60 12 ASP B N 1
ATOM 2187 C CA . ASP B 1 20 ? 5.581 42.357 -17.198 1.00 18.24 12 ASP B CA 1
ATOM 2188 C C . ASP B 1 20 ? 4.390 41.455 -16.901 1.00 18.27 12 ASP B C 1
ATOM 2189 O O . ASP B 1 20 ? 4.282 40.887 -15.800 1.00 18.85 12 ASP B O 1
ATOM 2194 N N . ARG B 1 21 ? 3.473 41.328 -17.864 1.00 17.77 13 ARG B N 1
ATOM 2195 C CA . ARG B 1 21 ? 2.301 40.484 -17.671 1.00 15.20 13 ARG B CA 1
ATOM 2196 C C . ARG B 1 21 ? 2.696 39.018 -17.554 1.00 16.02 13 ARG B C 1
ATOM 2197 O O . ARG B 1 21 ? 2.212 38.309 -16.665 1.00 17.38 13 ARG B O 1
ATOM 2205 N N . ILE B 1 22 ? 3.573 38.537 -18.441 1.00 13.15 14 ILE B N 1
ATOM 2206 C CA . ILE B 1 22 ? 3.874 37.105 -18.405 1.00 13.36 14 ILE B CA 1
ATOM 2207 C C . ILE B 1 22 ? 4.674 36.769 -17.151 1.00 16.75 14 ILE B C 1
ATOM 2208 O O . ILE B 1 22 ? 4.507 35.686 -16.576 1.00 14.80 14 ILE B O 1
ATOM 2213 N N . GLU B 1 23 ? 5.503 37.701 -16.663 1.00 14.82 15 GLU B N 1
ATOM 2214 C CA . GLU B 1 23 ? 6.169 37.482 -15.382 1.00 16.23 15 GLU B CA 1
ATOM 2215 C C . GLU B 1 23 ? 5.140 37.287 -14.272 1.00 15.25 15 GLU B C 1
ATOM 2216 O O . GLU B 1 23 ? 5.207 36.314 -13.508 1.00 18.33 15 GLU B O 1
ATOM 2222 N N . SER B 1 24 ? 4.150 38.180 -14.203 1.00 16.32 16 SER B N 1
ATOM 2223 C CA . SER B 1 24 ? 3.138 38.092 -13.158 1.00 19.70 16 SER B CA 1
ATOM 2224 C C . SER B 1 24 ? 2.287 36.831 -13.312 1.00 20.94 16 SER B C 1
ATOM 2225 O O . SER B 1 24 ? 1.932 36.189 -12.314 1.00 16.99 16 SER B O 1
ATOM 2228 N N . GLN B 1 25 ? 1.945 36.469 -14.549 1.00 15.73 17 GLN B N 1
ATOM 2229 C CA . GLN B 1 25 ? 1.137 35.276 -14.789 1.00 18.49 17 GLN B CA 1
ATOM 2230 C C . GLN B 1 25 ? 1.874 34.019 -14.355 1.00 14.79 17 GLN B C 1
ATOM 2231 O O . GLN B 1 25 ? 1.301 33.139 -13.698 1.00 14.15 17 GLN B O 1
ATOM 2237 N N . LEU B 1 26 ? 3.139 33.896 -14.760 1.00 14.90 18 LEU B N 1
ATOM 2238 C CA . LEU B 1 26 ? 3.914 32.709 -14.407 1.00 15.13 18 LEU B CA 1
ATOM 2239 C C . LEU B 1 26 ? 4.097 32.618 -12.903 1.00 15.57 18 LEU B C 1
ATOM 2240 O O . LEU B 1 26 ? 4.071 31.520 -12.328 1.00 18.78 18 LEU B O 1
ATOM 2245 N N . ASP B 1 27 ? 4.308 33.765 -12.254 1.00 13.67 19 ASP B N 1
ATOM 2246 C CA . ASP B 1 27 ? 4.446 33.773 -10.799 1.00 16.47 19 ASP B CA 1
ATOM 2247 C C . ASP B 1 27 ? 3.180 33.252 -10.134 1.00 18.52 19 ASP B C 1
ATOM 2248 O O . ASP B 1 27 ? 3.251 32.462 -9.186 1.00 19.20 19 ASP B O 1
ATOM 2253 N N . ALA B 1 28 ? 2.007 33.645 -10.640 1.00 15.92 20 ALA B N 1
ATOM 2254 C CA . ALA B 1 28 ? 0.767 33.169 -10.029 1.00 19.00 20 ALA B CA 1
ATOM 2255 C C . ALA B 1 28 ? 0.510 31.693 -10.339 1.00 22.95 20 ALA B C 1
ATOM 2256 O O . ALA B 1 28 ? -0.160 31.004 -9.556 1.00 16.54 20 ALA B O 1
ATOM 2258 N N . ALA B 1 29 ? 1.037 31.186 -11.454 1.00 15.11 21 ALA B N 1
ATOM 2259 C CA . ALA B 1 29 ? 0.769 29.807 -11.871 1.00 17.07 21 ALA B CA 1
ATOM 2260 C C . ALA B 1 29 ? 1.730 28.783 -11.277 1.00 18.75 21 ALA B C 1
ATOM 2261 O O . ALA B 1 29 ? 1.448 27.579 -11.354 1.00 19.76 21 ALA B O 1
ATOM 2263 N N . LEU B 1 30 ? 2.862 29.220 -10.700 1.00 15.16 22 LEU B N 1
ATOM 2264 C CA . LEU B 1 30 ? 3.817 28.242 -10.192 1.00 15.71 22 LEU B CA 1
ATOM 2265 C C . LEU B 1 30 ? 3.628 28.005 -8.697 1.00 17.82 22 LEU B C 1
ATOM 2266 O O . LEU B 1 30 ? 3.174 28.892 -7.966 1.00 16.65 22 LEU B O 1
ATOM 2271 N N . PRO B 1 31 ? 3.956 26.806 -8.218 1.00 16.31 23 PRO B N 1
ATOM 2272 C CA . PRO B 1 31 ? 3.764 26.512 -6.794 1.00 16.90 23 PRO B CA 1
ATOM 2273 C C . PRO B 1 31 ? 4.634 27.402 -5.920 1.00 17.24 23 PRO B C 1
ATOM 2274 O O . PRO B 1 31 ? 5.693 27.881 -6.339 1.00 17.83 23 PRO B O 1
ATOM 2278 N N . SER B 1 32 ? 4.171 27.599 -4.687 1.00 17.65 24 SER B N 1
ATOM 2279 C CA . SER B 1 32 ? 4.849 28.493 -3.759 1.00 17.64 24 SER B CA 1
ATOM 2280 C C . SER B 1 32 ? 6.166 27.882 -3.285 1.00 17.73 24 SER B C 1
ATOM 2281 O O . SER B 1 32 ? 6.241 26.672 -3.006 1.00 16.74 24 SER B O 1
ATOM 2284 N N . PRO B 1 33 ? 7.223 28.687 -3.172 1.00 16.65 25 PRO B N 1
ATOM 2285 C CA . PRO B 1 33 ? 8.502 28.152 -2.683 1.00 16.38 25 PRO B CA 1
ATOM 2286 C C . PRO B 1 33 ? 8.456 27.789 -1.213 1.00 16.27 25 PRO B C 1
ATOM 2287 O O . PRO B 1 33 ? 9.416 27.182 -0.708 1.00 17.21 25 PRO B O 1
ATOM 2291 N N . ALA B 1 34 ? 7.380 28.153 -0.503 1.00 15.84 26 ALA B N 1
ATOM 2292 C CA . ALA B 1 34 ? 7.209 27.793 0.897 1.00 17.05 26 ALA B CA 1
ATOM 2293 C C . ALA B 1 34 ? 6.512 26.452 1.080 1.00 20.60 26 ALA B C 1
ATOM 2294 O O . ALA B 1 34 ? 6.504 25.919 2.202 1.00 23.22 26 ALA B O 1
ATOM 2296 N N . GLU B 1 35 ? 5.940 25.896 0.014 1.00 20.36 27 GLU B N 1
ATOM 2297 C CA A GLU B 1 35 ? 5.116 24.697 0.081 0.49 23.75 27 GLU B CA 1
ATOM 2298 C CA B GLU B 1 35 ? 5.130 24.693 0.119 0.51 23.76 27 GLU B CA 1
ATOM 2299 C C . GLU B 1 3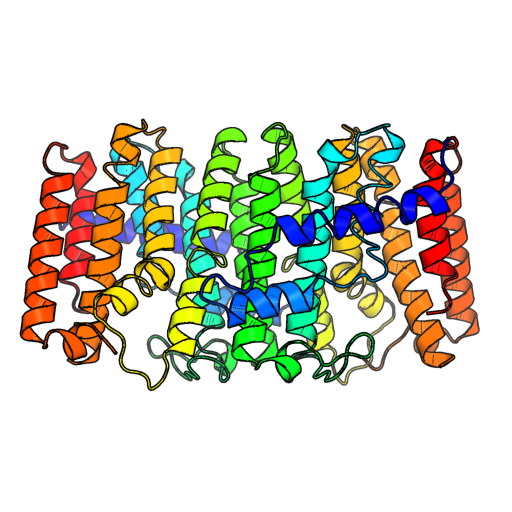5 ? 5.901 23.481 -0.389 1.00 20.72 27 GLU B C 1
ATOM 2300 O O . GLU B 1 35 ? 6.787 23.595 -1.235 1.00 19.44 27 GLU B O 1
ATOM 2311 N N . ALA B 1 36 ? 5.552 22.276 0.188 1.00 20.88 28 ALA B N 1
ATOM 2312 C CA . ALA B 1 36 ? 6.228 21.002 -0.072 1.00 17.49 28 ALA B CA 1
ATOM 2313 C C . ALA B 1 36 ? 5.885 20.483 -1.471 1.00 16.09 28 ALA B C 1
ATOM 2314 O O . ALA B 1 36 ? 4.728 20.575 -1.900 1.00 17.86 28 ALA B O 1
ATOM 2316 N N . PRO B 1 37 ? 6.871 19.938 -2.216 1.00 18.55 29 PRO B N 1
ATOM 2317 C CA . PRO B 1 37 ? 8.316 19.903 -1.915 1.00 16.29 29 PRO B CA 1
ATOM 2318 C C . PRO B 1 37 ? 8.973 21.259 -2.251 1.00 17.16 29 PRO B C 1
ATOM 2319 O O . PRO B 1 37 ? 8.908 21.719 -3.403 1.00 15.22 29 PRO B O 1
ATOM 2323 N N . GLN B 1 38 ? 9.577 21.885 -1.236 1.00 16.75 30 GLN B N 1
ATOM 2324 C CA . GLN B 1 38 ? 10.036 23.267 -1.366 1.00 13.43 30 GLN B CA 1
ATOM 2325 C C . GLN B 1 38 ? 11.136 23.395 -2.404 1.00 13.86 30 GLN B C 1
ATOM 2326 O O . GLN B 1 38 ? 11.124 24.318 -3.232 1.00 14.37 30 GLN B O 1
ATOM 2332 N N . ARG B 1 39 ? 12.120 22.497 -2.369 1.00 12.40 31 ARG B N 1
ATOM 2333 C CA . ARG B 1 39 ? 13.279 22.697 -3.234 1.00 14.16 31 ARG B CA 1
ATOM 2334 C C . ARG B 1 39 ? 12.894 22.564 -4.701 1.00 16.44 31 ARG B C 1
ATOM 2335 O O . ARG B 1 39 ? 13.375 23.328 -5.548 1.00 13.45 31 ARG B O 1
ATOM 2343 N N . LEU B 1 40 ? 12.005 21.621 -5.023 1.00 12.24 32 LEU B N 1
ATOM 2344 C CA . LEU B 1 40 ? 11.533 21.513 -6.408 1.00 11.15 32 LEU B CA 1
ATOM 2345 C C . LEU B 1 40 ? 10.829 22.793 -6.853 1.00 13.28 32 LEU B C 1
ATOM 2346 O O . LEU B 1 40 ? 11.088 23.316 -7.947 1.00 12.15 32 LEU B O 1
ATOM 2351 N N . HIS B 1 41 ? 9.919 23.299 -6.021 1.00 13.69 33 HIS B N 1
ATOM 2352 C CA . HIS B 1 41 ? 9.198 24.525 -6.362 1.00 13.76 33 HIS B CA 1
ATOM 2353 C C . HIS B 1 41 ? 10.150 25.696 -6.556 1.00 11.41 33 HIS B C 1
ATOM 2354 O O . HIS B 1 41 ? 9.959 26.520 -7.467 1.00 14.57 33 HIS B O 1
ATOM 2361 N N . GLN B 1 42 ? 11.155 25.814 -5.688 1.00 11.94 34 GLN B N 1
ATOM 2362 C CA . GLN B 1 42 ? 12.127 26.893 -5.821 1.00 15.56 34 GLN B CA 1
ATOM 2363 C C . GLN B 1 42 ? 12.901 26.762 -7.124 1.00 17.84 34 GLN B C 1
ATOM 2364 O O . GLN B 1 42 ? 13.150 27.760 -7.810 1.00 13.12 34 GLN B O 1
ATOM 2370 N N . ALA B 1 43 ? 13.281 25.531 -7.490 1.00 12.86 35 ALA B N 1
ATOM 2371 C CA . ALA B 1 43 ? 14.032 25.348 -8.734 1.00 11.98 35 ALA B CA 1
ATOM 2372 C C . ALA B 1 43 ? 13.146 25.599 -9.948 1.00 12.78 35 ALA B C 1
ATOM 2373 O O . ALA B 1 43 ? 13.616 26.120 -10.973 1.00 15.89 35 ALA B O 1
ATOM 2375 N N . MET B 1 44 ? 11.869 25.190 -9.878 1.00 12.62 36 MET B N 1
ATOM 2376 C CA . MET B 1 44 ? 10.947 25.512 -10.970 1.00 12.09 36 MET B CA 1
ATOM 2377 C C . MET B 1 44 ? 10.859 27.016 -11.166 1.00 14.59 36 MET B C 1
ATOM 2378 O O . MET B 1 44 ? 10.951 27.507 -12.295 1.00 12.56 36 MET B O 1
ATOM 2383 N N . ARG B 1 45 ? 10.711 27.769 -10.066 1.00 12.35 37 ARG B N 1
ATOM 2384 C CA . ARG B 1 45 ? 10.602 29.226 -10.184 1.00 15.30 37 ARG B CA 1
ATOM 2385 C C . ARG B 1 45 ? 11.900 29.841 -10.691 1.00 15.92 37 ARG B C 1
ATOM 2386 O O . ARG B 1 45 ? 11.880 30.733 -11.555 1.00 16.94 37 ARG B O 1
ATOM 2394 N N . TYR B 1 46 ? 13.039 29.377 -10.170 1.00 14.44 38 TYR B N 1
ATOM 2395 C CA . TYR B 1 46 ? 14.327 29.901 -10.619 1.00 17.41 38 TYR B CA 1
ATOM 2396 C C . TYR B 1 46 ? 14.515 29.738 -12.117 1.00 16.33 38 TYR B C 1
ATOM 2397 O O . TYR B 1 46 ? 15.195 30.557 -12.757 1.00 16.39 38 TYR B O 1
ATOM 2406 N N . SER B 1 47 ? 13.956 28.675 -12.676 1.00 11.59 39 SER B N 1
ATOM 2407 C CA . SER B 1 47 ? 14.169 28.314 -14.067 1.00 14.11 39 SER B CA 1
ATOM 2408 C C . SER B 1 47 ? 13.302 29.105 -15.043 1.00 16.48 39 SER B C 1
ATOM 2409 O O . SER B 1 47 ? 13.547 29.023 -16.254 1.00 15.91 39 SER B O 1
ATOM 2412 N N . VAL B 1 48 ? 12.301 29.852 -14.568 1.00 14.04 40 VAL B N 1
ATOM 2413 C CA . VAL B 1 48 ? 11.439 30.562 -15.513 1.00 15.94 40 VAL B CA 1
ATOM 2414 C C . VAL B 1 48 ? 11.171 32.001 -15.087 1.00 19.14 40 VAL B C 1
ATOM 2415 O O . VAL B 1 48 ? 10.874 32.845 -15.939 1.00 17.33 40 VAL B O 1
ATOM 2419 N N . LEU B 1 49 ? 11.300 32.319 -13.794 1.00 15.02 41 LEU B N 1
ATOM 2420 C CA . LEU B 1 49 ? 11.055 33.703 -13.403 1.00 16.46 41 LEU B CA 1
ATOM 2421 C C . LEU B 1 49 ? 12.342 34.523 -13.467 1.00 16.80 41 LEU B C 1
ATOM 2422 O O . LEU B 1 49 ? 13.438 34.003 -13.651 1.00 20.03 41 LEU B O 1
ATOM 2427 N N . GLY B 1 50 ? 12.196 35.834 -13.336 1.00 14.45 42 GLY B N 1
ATOM 2428 C CA . GLY B 1 50 ? 13.336 36.726 -13.387 1.00 19.90 42 GLY B CA 1
ATOM 2429 C C . GLY B 1 50 ? 13.586 37.372 -14.731 1.00 26.12 42 GLY B C 1
ATOM 2430 O O . GLY B 1 50 ? 14.752 37.611 -15.079 1.00 25.60 42 GLY B O 1
ATOM 2431 N N . GLY B 1 51 ? 12.540 37.650 -15.500 1.00 21.06 43 GLY B N 1
ATOM 2432 C CA . GLY B 1 51 ? 12.707 38.402 -16.727 1.00 23.11 43 GLY B CA 1
ATOM 2433 C C . GLY B 1 51 ? 13.172 37.543 -17.889 1.00 21.14 43 GLY B C 1
ATOM 2434 O O . GLY B 1 51 ? 12.896 36.345 -17.964 1.00 23.35 43 GLY B O 1
ATOM 2435 N N . GLY B 1 52 ? 13.902 38.174 -18.799 1.00 23.18 44 GLY B N 1
ATOM 2436 C CA . GLY B 1 52 ? 14.297 37.560 -20.051 1.00 27.07 44 GLY B CA 1
ATOM 2437 C C . GLY B 1 52 ? 13.565 38.188 -21.227 1.00 22.24 44 GLY B C 1
ATOM 2438 O O . GLY B 1 52 ? 12.690 39.040 -21.074 1.00 20.37 44 GLY B O 1
ATOM 2439 N N . LYS B 1 53 ? 13.939 37.739 -22.427 1.00 20.47 45 LYS B N 1
ATOM 2440 C CA . LYS B 1 53 ? 13.339 38.310 -23.632 1.00 22.68 45 LYS B CA 1
ATOM 2441 C C . LYS B 1 53 ? 11.853 37.960 -23.779 1.00 20.15 45 LYS B C 1
ATOM 2442 O O . LYS B 1 53 ? 11.087 38.769 -24.327 1.00 17.79 45 LYS B O 1
ATOM 2448 N N . ARG B 1 54 ? 11.440 36.753 -23.357 1.00 14.20 46 ARG B N 1
ATOM 2449 C CA . ARG B 1 54 ? 10.043 36.280 -23.460 1.00 14.88 46 ARG B CA 1
ATOM 2450 C C . ARG B 1 54 ? 9.574 36.268 -24.916 1.00 15.84 46 ARG B C 1
ATOM 2451 O O . ARG B 1 54 ? 8.412 36.553 -25.222 1.00 14.55 46 ARG B O 1
ATOM 2459 N N . MET B 1 55 ? 10.487 35.914 -25.820 1.00 14.67 47 MET B N 1
ATOM 2460 C CA . MET B 1 55 ? 10.168 35.931 -27.246 1.00 17.49 47 MET B CA 1
ATOM 2461 C C . MET B 1 55 ? 8.923 35.109 -27.553 1.00 17.68 47 MET B C 1
ATOM 2462 O O . MET B 1 55 ? 8.047 35.544 -28.316 1.00 13.77 47 MET B O 1
ATOM 2467 N N . ARG B 1 56 ? 8.819 33.914 -26.955 1.00 15.32 48 ARG B N 1
ATOM 2468 C CA . ARG B 1 56 ? 7.714 33.027 -27.319 1.00 14.70 48 ARG B CA 1
ATOM 2469 C C . ARG B 1 56 ? 6.380 33.499 -26.753 1.00 13.68 48 ARG B C 1
ATOM 2470 O O . ARG B 1 56 ? 5.397 33.526 -27.510 1.00 14.02 48 ARG B O 1
ATOM 2478 N N . PRO B 1 57 ? 6.263 33.911 -25.481 1.00 15.57 49 PRO B N 1
ATOM 2479 C CA . PRO B 1 57 ? 5.009 34.567 -25.056 1.00 13.41 49 PRO B CA 1
ATOM 2480 C C . PRO B 1 57 ? 4.671 35.807 -25.876 1.00 15.11 49 PRO B C 1
ATOM 2481 O O . PRO B 1 57 ? 3.496 36.027 -26.194 1.00 15.30 49 PRO B O 1
ATOM 2485 N N . LEU B 1 58 ? 5.664 36.634 -26.218 1.00 14.32 50 LEU B N 1
ATOM 2486 C CA . LEU B 1 58 ? 5.378 37.804 -27.045 1.00 16.45 50 LEU B CA 1
ATOM 2487 C C . LEU B 1 58 ? 4.798 37.396 -28.397 1.00 16.59 50 LEU B C 1
ATOM 2488 O O . LEU B 1 58 ? 3.899 38.063 -28.923 1.00 15.53 50 LEU B O 1
ATOM 2493 N N . LEU B 1 59 ? 5.301 36.302 -28.981 1.00 15.11 51 LEU B N 1
ATOM 2494 C CA . LEU B 1 59 ? 4.737 35.845 -30.245 1.00 14.64 51 LEU B CA 1
ATOM 2495 C C . LEU B 1 59 ? 3.277 35.445 -30.083 1.00 15.40 51 LEU B C 1
ATOM 2496 O O . LEU B 1 59 ? 2.450 35.743 -30.951 1.00 16.86 51 LEU B O 1
ATOM 2501 N N . VAL B 1 60 ? 2.939 34.762 -28.977 1.00 14.20 52 VAL B N 1
ATOM 2502 C CA . VAL B 1 60 ? 1.538 34.425 -28.722 1.00 14.21 52 VAL B CA 1
ATOM 2503 C C . VAL B 1 60 ? 0.693 35.692 -28.644 1.00 14.93 52 VAL B C 1
ATOM 2504 O O . VAL B 1 60 ? -0.343 35.809 -29.307 1.00 16.91 52 VAL B O 1
ATOM 2508 N N . TYR B 1 61 ? 1.101 36.638 -27.786 1.00 15.35 53 TYR B N 1
ATOM 2509 C CA . TYR B 1 61 ? 0.317 37.857 -27.596 1.00 14.24 53 TYR B CA 1
ATOM 2510 C C . TYR B 1 61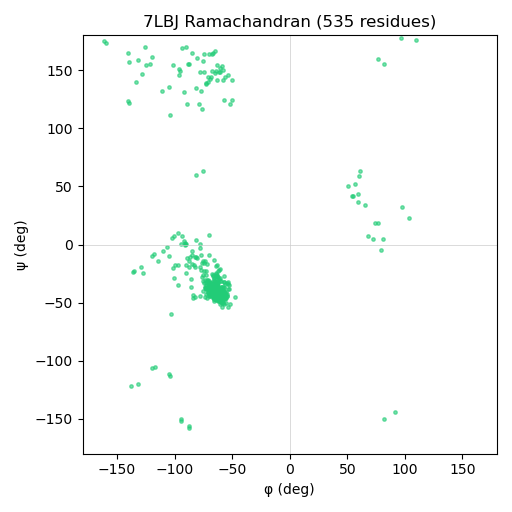 ? 0.215 38.668 -28.889 1.00 19.21 53 TYR B C 1
ATOM 2511 O O . TYR B 1 61 ? -0.845 39.225 -29.193 1.00 18.13 53 TYR B O 1
ATOM 2520 N N . ALA B 1 62 ? 1.324 38.781 -29.631 1.00 16.53 54 ALA B N 1
ATOM 2521 C CA . ALA B 1 62 ? 1.337 39.575 -30.859 1.00 18.40 54 ALA B CA 1
ATOM 2522 C C . ALA B 1 62 ? 0.489 38.935 -31.952 1.00 18.06 54 ALA B C 1
ATOM 2523 O O . ALA B 1 62 ? -0.178 39.638 -32.737 1.00 18.00 54 ALA B O 1
ATOM 2525 N N . SER B 1 63 ? 0.526 37.606 -32.038 1.00 20.00 55 SER B N 1
ATOM 2526 C CA . SER B 1 63 ? -0.290 36.907 -33.021 1.00 19.01 55 SER B CA 1
ATOM 2527 C C . SER B 1 63 ? -1.775 37.062 -32.698 1.00 17.63 55 SER B C 1
ATOM 2528 O O . SER B 1 63 ? -2.585 37.324 -33.596 1.00 18.58 55 SER B O 1
ATOM 2531 N N . GLY B 1 64 ? -2.151 36.918 -31.422 1.00 19.06 56 GLY B N 1
ATOM 2532 C CA . GLY B 1 64 ? -3.524 37.210 -31.035 1.00 18.14 56 GLY B CA 1
ATOM 2533 C C . GLY B 1 64 ? -3.895 38.667 -31.259 1.00 18.11 56 GLY B C 1
ATOM 2534 O O . GLY B 1 64 ? -5.027 38.975 -31.633 1.00 21.62 56 GLY B O 1
ATOM 2535 N N . HIS B 1 65 ? -2.941 39.577 -31.051 1.00 18.48 57 HIS B N 1
ATOM 2536 C CA . HIS B 1 65 ? -3.193 41.013 -31.264 1.00 21.07 57 HIS B CA 1
ATOM 2537 C C . HIS B 1 65 ? -3.609 41.311 -32.698 1.00 24.18 57 HIS B C 1
ATOM 2538 O O . HIS B 1 65 ? -4.375 42.260 -32.947 1.00 24.78 57 HIS B O 1
ATOM 2545 N N . LEU B 1 66 ? -3.102 40.529 -33.653 1.00 20.98 58 LEU B N 1
ATOM 2546 C CA . LEU B 1 66 ? -3.470 40.697 -35.052 1.00 21.30 58 LEU B CA 1
ATOM 2547 C C . LEU B 1 66 ? -4.975 40.583 -35.248 1.00 25.64 58 LEU B C 1
ATOM 2548 O O . LEU B 1 66 ? -5.540 41.236 -36.137 1.00 23.78 58 LEU B O 1
ATOM 2553 N N . PHE B 1 67 ? -5.635 39.767 -34.427 1.00 24.58 59 PHE B N 1
ATOM 2554 C CA . PHE B 1 67 ? -7.067 39.519 -34.508 1.00 29.54 59 PHE B CA 1
ATOM 2555 C C . PHE B 1 67 ? -7.858 40.313 -33.473 1.00 31.00 59 PHE B C 1
ATOM 2556 O O . PHE B 1 67 ? -9.072 40.125 -33.358 1.00 30.77 59 PHE B O 1
ATOM 2564 N N . GLY B 1 68 ? -7.204 41.215 -32.742 1.00 27.55 60 GLY B N 1
ATOM 2565 C CA . GLY B 1 68 ? -7.896 41.963 -31.712 1.00 29.25 60 GLY B CA 1
ATOM 2566 C C . GLY B 1 68 ? -8.200 41.161 -30.473 1.00 28.73 60 GLY B C 1
ATOM 2567 O O . GLY B 1 68 ? -9.063 41.551 -29.682 1.00 28.27 60 GLY B O 1
ATOM 2568 N N . THR B 1 69 ? -7.511 40.044 -30.277 1.00 21.82 61 THR B N 1
ATOM 2569 C CA . THR B 1 69 ? -7.731 39.211 -29.112 1.00 24.82 61 THR B CA 1
ATOM 2570 C C . THR B 1 69 ? -6.969 39.786 -27.933 1.00 25.54 61 THR B C 1
ATOM 2571 O O . THR B 1 69 ? -5.800 40.166 -28.062 1.00 28.23 61 THR B O 1
ATOM 2575 N N . GLN B 1 70 ? -7.606 39.855 -26.842 1.00 25.09 62 GLN B N 1
ATOM 2576 C CA . GLN B 1 70 ? -6.929 40.484 -25.726 1.00 31.07 62 GLN B CA 1
ATOM 2577 C C . GLN B 1 70 ? -6.093 39.468 -24.949 1.00 25.69 62 GLN B C 1
ATOM 2578 O O . GLN B 1 70 ? -6.357 38.262 -25.005 1.00 22.82 62 GLN B O 1
ATOM 2584 N N . PRO B 1 71 ? -5.060 39.946 -24.249 1.00 26.84 63 PRO B N 1
ATOM 2585 C CA . PRO B 1 71 ? -4.147 39.026 -23.552 1.00 21.21 63 PRO B CA 1
ATOM 2586 C C . PRO B 1 71 ? -4.827 38.038 -22.617 1.00 20.98 63 PRO B C 1
ATOM 2587 O O . PRO B 1 71 ? -4.352 36.909 -22.507 1.00 19.52 63 PRO B O 1
ATOM 2591 N N . GLU B 1 72 ? -5.931 38.404 -21.956 1.00 21.03 64 GLU B N 1
ATOM 2592 C CA . GLU B 1 72 ? -6.562 37.467 -21.034 1.00 24.02 64 GLU B CA 1
ATOM 2593 C C . GLU B 1 72 ? -6.856 36.130 -21.712 1.00 24.80 64 GLU B C 1
ATOM 2594 O O . GLU B 1 72 ? -6.686 35.065 -21.106 1.00 22.85 64 GLU B O 1
ATOM 2600 N N . SER B 1 73 ? -7.268 36.169 -22.981 1.00 21.22 65 SER B N 1
ATOM 2601 C CA . SER B 1 73 ? -7.561 34.961 -23.741 1.00 20.79 65 SER B CA 1
ATOM 2602 C C . SER B 1 73 ? -6.312 34.262 -24.248 1.00 24.07 65 SER B C 1
ATOM 2603 O O . SER B 1 73 ? -6.429 33.193 -24.862 1.00 21.60 65 SER B O 1
ATOM 2606 N N . LEU B 1 74 ? -5.130 34.834 -24.009 1.00 18.13 66 LEU B N 1
ATOM 2607 C CA . LEU B 1 74 ? -3.875 34.322 -24.538 1.00 17.53 66 LEU B CA 1
ATOM 2608 C C . LEU B 1 74 ? -2.889 33.897 -23.459 1.00 14.54 66 LEU B C 1
ATOM 2609 O O . LEU B 1 74 ? -1.854 33.310 -23.789 1.00 13.30 66 LEU B O 1
ATOM 2614 N N . ASP B 1 75 ? -3.178 34.180 -22.182 1.00 14.56 67 ASP B N 1
ATOM 2615 C CA . ASP B 1 75 ? -2.214 33.925 -21.116 1.00 13.36 67 ASP B CA 1
ATOM 2616 C C . ASP B 1 75 ? -1.841 32.450 -21.004 1.00 13.35 67 ASP B C 1
ATOM 2617 O O . ASP B 1 75 ? -0.673 32.122 -20.781 1.00 11.82 67 ASP B O 1
ATOM 2622 N N . ALA B 1 76 ? -2.828 31.555 -21.064 1.00 13.35 68 ALA B N 1
ATOM 2623 C CA . ALA B 1 76 ? -2.518 30.129 -20.929 1.00 16.65 68 ALA B CA 1
ATOM 2624 C C . ALA B 1 76 ? -1.560 29.692 -22.026 1.00 15.43 68 ALA B C 1
ATOM 2625 O O . ALA B 1 76 ? -0.531 29.058 -21.764 1.00 12.54 68 ALA B O 1
ATOM 2627 N N . ALA B 1 77 ? -1.879 30.045 -23.266 1.00 14.95 69 ALA B N 1
ATOM 2628 C CA . ALA B 1 77 ? -1.011 29.684 -24.385 1.00 14.40 69 ALA B CA 1
ATOM 2629 C C . ALA B 1 77 ? 0.365 30.318 -24.247 1.00 13.25 69 ALA B C 1
ATOM 2630 O O . ALA B 1 77 ? 1.382 29.687 -24.549 1.00 13.03 69 ALA B O 1
ATOM 2632 N N . ALA B 1 78 ? 0.412 31.594 -23.850 1.00 11.08 70 ALA B N 1
ATOM 2633 C CA . ALA B 1 78 ? 1.687 32.282 -23.711 1.00 11.29 70 ALA B CA 1
ATOM 2634 C C . ALA B 1 78 ? 2.535 31.656 -22.618 1.00 11.07 70 ALA B C 1
ATOM 2635 O O . ALA B 1 78 ? 3.755 31.503 -22.771 1.00 11.74 70 ALA B O 1
ATOM 2637 N N . MET B 1 79 ? 1.919 31.333 -21.488 1.00 10.29 71 MET B N 1
ATOM 2638 C CA . MET B 1 79 ? 2.658 30.655 -20.429 1.00 11.57 71 MET B CA 1
ATOM 2639 C C . MET B 1 79 ? 3.167 29.300 -20.891 1.00 12.01 71 MET B C 1
ATOM 2640 O O . MET B 1 79 ? 4.301 28.906 -20.573 1.00 10.98 71 MET B O 1
ATOM 2645 N N . SER B 1 80 ? 2.341 28.566 -21.632 1.00 11.69 72 SER B N 1
ATOM 2646 C CA . SER B 1 80 ? 2.711 27.192 -21.974 1.00 12.83 72 SER B CA 1
ATOM 2647 C C . SER B 1 80 ? 3.965 27.151 -22.851 1.00 13.57 72 SER B C 1
ATOM 2648 O O . SER B 1 80 ? 4.864 26.335 -22.616 1.00 13.45 72 SER B O 1
ATOM 2651 N N . VAL B 1 81 ? 4.076 28.041 -23.845 1.00 13.42 73 VAL B N 1
ATOM 2652 C CA . VAL B 1 81 ? 5.271 27.984 -24.695 1.00 11.72 73 VAL B CA 1
ATOM 2653 C C . VAL B 1 81 ? 6.525 28.440 -23.936 1.00 13.13 73 VAL B C 1
ATOM 2654 O O . VAL B 1 81 ? 7.622 27.923 -24.180 1.00 12.84 73 VAL B O 1
ATOM 2658 N N . GLU B 1 82 ? 6.402 29.397 -23.008 1.00 13.26 74 GLU B N 1
ATOM 2659 C CA . GLU B 1 82 ? 7.560 29.771 -22.194 1.00 13.99 74 GLU B CA 1
ATOM 2660 C C . GLU B 1 82 ? 7.962 28.641 -21.247 1.00 13.46 74 GLU B C 1
ATOM 2661 O O . GLU B 1 82 ? 9.157 28.429 -20.999 1.00 13.59 74 GLU B O 1
ATOM 2667 N N . LEU B 1 83 ? 6.981 27.918 -20.692 1.00 11.90 75 LEU B N 1
ATOM 2668 C CA . LEU B 1 83 ? 7.303 26.798 -19.804 1.00 12.59 75 LEU B CA 1
ATOM 2669 C C . LEU B 1 83 ? 8.009 25.672 -20.543 1.00 11.18 75 LEU B C 1
ATOM 2670 O O . LEU B 1 83 ? 8.943 25.066 -20.003 1.00 13.44 75 LEU B O 1
ATOM 2675 N N . ILE B 1 84 ? 7.574 25.353 -21.766 1.00 11.16 76 ILE B N 1
ATOM 2676 C CA . ILE B 1 84 ? 8.299 24.355 -22.560 1.00 13.96 76 ILE B CA 1
ATOM 2677 C C . ILE B 1 84 ? 9.719 24.843 -22.842 1.00 14.04 76 ILE B C 1
ATOM 2678 O O . ILE B 1 84 ? 10.704 24.109 -22.687 1.00 11.17 76 ILE B O 1
ATOM 2683 N N . HIS B 1 85 ? 9.840 26.084 -23.307 1.00 10.68 77 HIS B N 1
ATOM 2684 C CA . HIS B 1 85 ? 11.163 26.638 -23.579 1.00 14.55 77 HIS B CA 1
ATOM 2685 C C . HIS B 1 85 ? 12.037 26.579 -22.330 1.00 11.43 77 HIS B C 1
ATOM 2686 O O . HIS B 1 85 ? 13.205 26.149 -22.375 1.00 12.53 77 HIS B O 1
ATOM 2693 N N . ALA B 1 86 ? 11.476 27.007 -21.202 1.00 12.51 78 ALA B N 1
ATOM 2694 C CA . ALA B 1 86 ? 12.254 27.044 -19.969 1.00 13.56 78 ALA B CA 1
ATOM 2695 C C . ALA B 1 86 ? 12.735 25.652 -19.574 1.00 12.89 78 ALA B C 1
ATOM 2696 O O . ALA B 1 86 ? 13.909 25.479 -19.201 1.00 12.46 78 ALA B O 1
ATOM 2698 N N . TYR B 1 87 ? 11.838 24.651 -19.601 1.00 13.82 79 TYR B N 1
ATOM 2699 C CA . TYR B 1 87 ? 12.266 23.301 -19.222 1.00 12.88 79 TYR B CA 1
ATOM 2700 C C . TYR B 1 87 ? 13.364 22.810 -20.154 1.00 14.10 79 TYR B C 1
ATOM 2701 O O . TYR B 1 87 ? 14.317 22.154 -19.710 1.00 14.39 79 TYR B O 1
ATOM 2710 N N . SER B 1 88 ? 13.261 23.112 -21.461 1.00 13.51 80 SER B N 1
ATOM 2711 C CA . SER B 1 88 ? 14.267 22.582 -22.377 1.00 11.82 80 SER B CA 1
ATOM 2712 C C . SER B 1 88 ? 15.649 23.135 -22.052 1.00 14.40 80 SER B C 1
ATOM 2713 O O . SER B 1 88 ? 16.652 22.432 -22.211 1.00 16.46 80 SER B O 1
ATOM 2716 N N . LEU B 1 89 ? 15.728 24.389 -21.590 1.00 12.35 81 LEU B N 1
ATOM 2717 C CA . LEU B 1 89 ? 17.039 24.946 -21.272 1.00 13.72 81 LEU B CA 1
ATOM 2718 C C . LEU B 1 89 ? 17.595 24.349 -19.989 1.00 14.78 81 LEU B C 1
ATOM 2719 O O . LEU B 1 89 ? 18.810 24.144 -19.879 1.00 15.15 81 LEU B O 1
ATOM 2724 N N . VAL B 1 90 ? 16.730 24.092 -18.998 1.00 13.76 82 VAL B N 1
ATOM 2725 C CA . VAL B 1 90 ? 17.195 23.443 -17.769 1.00 12.54 82 VAL B CA 1
ATOM 2726 C C . VAL B 1 90 ? 17.865 22.116 -18.095 1.00 14.81 82 VAL B C 1
ATOM 2727 O O . VAL B 1 90 ? 18.956 21.811 -17.596 1.00 15.32 82 VAL B O 1
ATOM 2731 N N . HIS B 1 91 ? 17.236 21.310 -18.960 1.00 12.81 83 HIS B N 1
ATOM 2732 C CA . HIS B 1 91 ? 17.854 20.026 -19.309 1.00 13.38 83 HIS B CA 1
ATOM 2733 C C . HIS B 1 91 ? 19.063 20.213 -20.220 1.00 16.12 83 HIS B C 1
ATOM 2734 O O . HIS B 1 91 ? 20.069 19.514 -20.063 1.00 15.97 83 HIS B O 1
ATOM 2741 N N . ASP B 1 92 ? 18.991 21.168 -21.154 1.00 16.63 84 ASP B N 1
ATOM 2742 C CA A ASP B 1 92 ? 20.110 21.451 -22.058 0.49 19.84 84 ASP B CA 1
ATOM 2743 C CA B ASP B 1 92 ? 20.110 21.415 -22.052 0.51 19.82 84 ASP B CA 1
ATOM 2744 C C . ASP B 1 92 ? 21.370 21.832 -21.296 1.00 17.45 84 ASP B C 1
ATOM 2745 O O . ASP B 1 92 ? 22.481 21.531 -21.737 1.00 20.33 84 ASP B O 1
ATOM 2754 N N . ASP B 1 93 ? 21.224 22.527 -20.167 1.00 16.77 85 ASP B N 1
ATOM 2755 C CA . ASP B 1 93 ? 22.396 22.996 -19.430 1.00 17.12 85 ASP B CA 1
ATOM 2756 C C . ASP B 1 93 ? 23.089 21.885 -18.647 1.00 19.03 85 ASP B C 1
ATOM 2757 O O . ASP B 1 93 ? 24.236 22.070 -18.229 1.00 16.19 85 ASP B O 1
ATOM 2762 N N . LEU B 1 94 ? 22.418 20.745 -18.447 1.00 17.69 86 LEU B N 1
ATOM 2763 C CA . LEU B 1 94 ? 22.943 19.669 -17.610 1.00 16.85 86 LEU B CA 1
ATOM 2764 C C . LEU B 1 94 ? 24.296 19.162 -18.114 1.00 16.72 86 LEU B C 1
ATOM 2765 O O . LEU B 1 94 ? 24.596 19.243 -19.311 1.00 18.51 86 LEU B O 1
ATOM 2770 N N . PRO B 1 95 ? 25.122 18.605 -17.214 1.00 18.30 87 PRO B N 1
ATOM 2771 C CA . PRO B 1 95 ? 26.449 18.122 -17.621 1.00 21.28 87 PRO B CA 1
ATOM 2772 C C . PRO B 1 95 ? 26.421 17.108 -18.745 1.00 22.12 87 PRO B C 1
ATOM 2773 O O . PRO B 1 95 ? 27.354 17.095 -19.554 1.00 20.61 87 PRO B O 1
ATOM 2777 N N . ALA B 1 96 ? 25.394 16.250 -18.814 1.00 19.77 88 ALA B N 1
ATOM 2778 C CA . ALA B 1 96 ? 25.342 15.245 -19.874 1.00 25.84 88 ALA B CA 1
ATOM 2779 C C . ALA B 1 96 ? 24.972 15.861 -21.214 1.00 25.06 88 ALA B C 1
ATOM 2780 O O . ALA B 1 96 ? 25.151 15.221 -22.260 1.00 24.21 88 ALA B O 1
ATOM 2782 N N . MET B 1 97 ? 24.449 17.086 -21.196 1.00 20.34 89 MET B N 1
ATOM 2783 C CA . MET B 1 97 ? 24.015 17.777 -22.400 1.00 23.23 89 MET B CA 1
ATOM 2784 C C . MET B 1 97 ? 25.063 18.832 -22.736 1.00 25.63 89 MET B C 1
ATOM 2785 O O . MET B 1 97 ? 26.202 18.482 -23.037 1.00 24.99 89 MET B O 1
ATOM 2790 N N . ASP B 1 98 ? 24.726 20.121 -22.632 1.00 21.87 90 ASP B N 1
ATOM 2791 C CA . ASP B 1 98 ? 25.699 21.154 -22.992 1.00 22.30 90 ASP B CA 1
ATOM 2792 C C . ASP B 1 98 ? 26.674 21.490 -21.870 1.00 26.11 90 ASP B C 1
ATOM 2793 O O . ASP B 1 98 ? 27.702 22.118 -22.141 1.00 23.56 90 ASP B O 1
ATOM 2798 N N . ASP B 1 99 ? 26.366 21.123 -20.623 1.00 20.07 91 ASP B N 1
ATOM 2799 C CA . ASP B 1 99 ? 27.290 21.260 -19.497 1.00 22.89 91 ASP B CA 1
ATOM 2800 C C . ASP B 1 99 ? 27.673 22.724 -19.250 1.00 25.57 91 ASP B C 1
ATOM 2801 O O . ASP B 1 99 ? 28.841 23.109 -19.334 1.00 26.89 91 ASP B O 1
ATOM 2806 N N . ASP B 1 100 ? 26.668 23.529 -18.906 1.00 21.51 92 ASP B N 1
ATOM 2807 C CA . ASP B 1 100 ? 26.830 24.964 -18.689 1.00 23.95 92 ASP B CA 1
ATOM 2808 C C . ASP B 1 100 ? 26.662 25.312 -17.215 1.00 21.69 92 ASP B C 1
ATOM 2809 O O . ASP B 1 100 ? 25.682 24.904 -16.591 1.00 18.69 92 ASP B O 1
ATOM 2814 N N . ALA B 1 101 ? 27.595 26.105 -16.676 1.00 22.52 93 ALA B N 1
ATOM 2815 C CA . ALA B 1 101 ? 27.488 26.602 -15.306 1.00 20.53 93 ALA B CA 1
ATOM 2816 C C . ALA B 1 101 ? 26.748 27.930 -15.200 1.00 21.59 93 ALA B C 1
ATOM 2817 O O . ALA B 1 101 ? 26.225 28.245 -14.128 1.00 19.51 93 ALA B O 1
ATOM 2819 N N . LEU B 1 102 ? 26.722 28.731 -16.264 1.00 19.32 94 LEU B N 1
ATOM 2820 C CA . LEU B 1 102 ? 26.040 30.015 -16.244 1.00 20.07 94 LEU B CA 1
ATOM 2821 C C . LEU B 1 102 ? 25.085 30.132 -17.419 1.00 24.65 94 LEU B C 1
ATOM 2822 O O . LEU B 1 102 ? 25.337 29.604 -18.509 1.00 24.86 94 LEU B O 1
ATOM 2827 N N . ARG B 1 103 ? 23.980 30.834 -17.174 1.00 22.14 95 ARG B N 1
ATOM 2828 C CA . ARG B 1 103 ? 23.034 31.231 -18.213 1.00 23.62 95 ARG B CA 1
ATOM 2829 C C . ARG B 1 103 ? 22.593 32.644 -17.884 1.00 25.48 95 ARG B C 1
ATOM 2830 O O . ARG B 1 103 ? 22.116 32.895 -16.771 1.00 24.97 95 ARG B O 1
ATOM 2838 N N . ARG B 1 104 ? 22.783 33.571 -18.829 1.00 29.68 96 ARG B N 1
ATOM 2839 C CA . ARG B 1 104 ? 22.460 34.986 -18.612 1.00 31.18 96 ARG B CA 1
ATOM 2840 C C . ARG B 1 104 ? 23.159 35.542 -17.364 1.00 27.58 96 ARG B C 1
ATOM 2841 O O . ARG B 1 104 ? 22.577 36.300 -16.587 1.00 34.96 96 ARG B O 1
ATOM 2849 N N . GLY B 1 105 ? 24.426 35.177 -17.177 1.00 25.66 97 GLY B N 1
ATOM 2850 C CA . GLY B 1 105 ? 25.203 35.709 -16.078 1.00 29.50 97 GLY B CA 1
ATOM 2851 C C . GLY B 1 105 ? 24.843 35.191 -14.699 1.00 27.27 97 GLY B C 1
ATOM 2852 O O . GLY B 1 105 ? 25.407 35.672 -13.713 1.00 27.52 97 GLY B O 1
ATOM 2853 N N . LYS B 1 106 ? 23.923 34.240 -14.591 1.00 27.05 98 LYS B N 1
ATOM 2854 C CA . LYS B 1 106 ? 23.528 33.620 -13.336 1.00 23.53 98 LYS B CA 1
ATOM 2855 C C . LYS B 1 106 ? 23.766 32.116 -13.423 1.00 22.47 98 LYS B C 1
ATOM 2856 O O . LYS B 1 106 ? 23.768 31.542 -14.519 1.00 22.86 98 LYS B O 1
ATOM 2862 N N . PRO B 1 107 ? 23.956 31.442 -12.288 1.00 19.66 99 PRO B N 1
ATOM 2863 C CA . PRO B 1 107 ? 24.112 29.986 -12.330 1.00 17.84 99 PRO B CA 1
ATOM 2864 C C . PRO B 1 107 ? 22.930 29.308 -12.997 1.00 18.85 99 PRO B C 1
ATOM 2865 O O . PRO B 1 107 ? 21.778 29.739 -12.877 1.00 15.14 99 PRO B O 1
ATOM 2869 N N . THR B 1 108 ? 23.238 28.245 -13.729 1.00 17.03 100 THR B N 1
ATOM 2870 C CA . THR B 1 108 ? 22.208 27.384 -14.262 1.00 15.35 100 THR B CA 1
ATOM 2871 C C . THR B 1 108 ? 21.490 26.671 -13.118 1.00 16.75 100 THR B C 1
ATOM 2872 O O . THR B 1 108 ? 21.961 26.621 -11.977 1.00 14.93 100 THR B O 1
ATOM 2876 N N . THR B 1 109 ? 20.335 26.106 -13.432 1.00 14.33 101 THR B N 1
ATOM 2877 C CA . THR B 1 109 ? 19.518 25.536 -12.364 1.00 13.85 101 THR B CA 1
ATOM 2878 C C . THR B 1 109 ? 20.249 24.419 -11.624 1.00 15.82 101 THR B C 1
ATOM 2879 O O . THR B 1 109 ? 20.170 24.340 -10.390 1.00 15.07 101 THR B O 1
ATOM 2883 N N . HIS B 1 110 ? 20.971 23.545 -12.344 1.00 12.12 102 HIS B N 1
ATOM 2884 C CA . HIS B 1 110 ? 21.625 22.444 -11.636 1.00 17.79 102 HIS B CA 1
ATOM 2885 C C . HIS B 1 110 ? 22.813 22.924 -10.813 1.00 18.65 102 HIS B C 1
ATOM 2886 O O . HIS B 1 110 ? 23.274 22.199 -9.921 1.00 18.88 102 HIS B O 1
ATOM 2893 N N . VAL B 1 111 ? 23.318 24.121 -11.087 1.00 14.75 103 VAL B N 1
ATOM 2894 C CA . VAL B 1 111 ? 24.378 24.679 -10.252 1.00 17.37 103 VAL B CA 1
ATOM 2895 C C . VAL B 1 111 ? 23.788 25.363 -9.023 1.00 19.46 103 VAL B C 1
ATOM 2896 O O . VAL B 1 111 ? 24.298 25.200 -7.908 1.00 17.85 103 VAL B O 1
ATOM 2900 N N . ALA B 1 112 ? 22.705 26.131 -9.208 1.00 14.63 104 ALA B N 1
ATOM 2901 C CA . ALA B 1 112 ? 22.042 26.800 -8.087 1.00 18.39 104 ALA B CA 1
ATOM 2902 C C . ALA B 1 112 ? 21.412 25.796 -7.128 1.00 17.68 104 ALA B C 1
ATOM 2903 O O . ALA B 1 112 ? 21.253 26.078 -5.927 1.00 17.18 104 ALA B O 1
ATOM 2905 N N . PHE B 1 113 ? 21.023 24.636 -7.650 1.00 17.07 105 PHE B N 1
ATOM 2906 C CA . PHE B 1 113 ? 20.404 23.588 -6.858 1.00 18.81 105 PHE B CA 1
ATOM 2907 C C . PHE B 1 113 ? 21.289 22.356 -6.957 1.00 17.19 105 PHE B C 1
ATOM 2908 O O . PHE B 1 113 ? 22.363 22.327 -6.349 1.00 16.18 105 PHE B O 1
ATOM 2916 N N . ASP B 1 114 ? 20.862 21.347 -7.718 1.00 14.74 106 ASP B N 1
ATOM 2917 C CA . ASP B 1 114 ? 21.695 20.183 -7.999 1.00 17.02 106 ASP B CA 1
ATOM 2918 C C . ASP B 1 114 ? 21.115 19.487 -9.226 1.00 15.78 106 ASP B C 1
ATOM 2919 O O . ASP B 1 114 ? 20.046 19.852 -9.714 1.00 14.27 106 ASP B O 1
ATOM 2924 N N . GLU B 1 115 ? 21.802 18.457 -9.708 1.00 13.79 107 GLU B N 1
ATOM 2925 C CA . GLU B 1 115 ? 21.374 17.865 -10.974 1.00 19.91 107 GLU B CA 1
ATOM 2926 C C . GLU B 1 115 ? 20.013 17.182 -10.857 1.00 18.11 107 GLU B C 1
ATOM 2927 O O . GLU B 1 115 ? 19.170 17.323 -11.755 1.00 13.05 107 GLU B O 1
ATOM 2933 N N . ALA B 1 116 ? 19.786 16.410 -9.783 1.00 17.32 108 ALA B N 1
ATOM 2934 C CA . ALA B 1 116 ? 18.508 15.709 -9.641 1.00 16.39 108 ALA B CA 1
ATOM 2935 C C . ALA B 1 116 ? 17.353 16.703 -9.573 1.00 18.19 108 ALA B C 1
ATOM 2936 O O . ALA B 1 116 ? 16.327 16.530 -10.245 1.00 16.71 108 ALA B O 1
ATOM 2938 N N . THR B 1 117 ? 17.518 17.769 -8.777 1.00 15.41 109 THR B N 1
ATOM 2939 C CA . THR B 1 117 ? 16.483 18.795 -8.687 1.00 12.65 109 THR B CA 1
ATOM 2940 C C . THR B 1 117 ? 16.235 19.464 -10.037 1.00 13.60 109 THR B C 1
ATOM 2941 O O . THR B 1 117 ? 15.083 19.750 -10.390 1.00 13.02 109 THR B O 1
ATOM 2945 N N . ALA B 1 118 ? 17.300 19.738 -10.803 1.00 12.84 110 ALA B N 1
ATOM 2946 C CA . ALA B 1 118 ? 17.120 20.318 -12.133 1.00 14.71 110 ALA B CA 1
ATOM 2947 C C . ALA B 1 118 ? 16.383 19.367 -13.071 1.00 15.08 110 ALA B C 1
ATOM 2948 O O . ALA B 1 118 ? 15.504 19.797 -13.832 1.00 13.79 110 ALA B O 1
ATOM 2950 N N . ILE B 1 119 ? 16.749 18.081 -13.067 1.00 13.48 111 ILE B N 1
ATOM 2951 C CA . ILE B 1 119 ? 16.039 17.116 -13.915 1.00 14.82 111 ILE B CA 1
ATOM 2952 C C . ILE B 1 119 ? 14.547 17.164 -13.618 1.00 14.42 111 ILE B C 1
ATOM 2953 O O . ILE B 1 119 ? 13.717 17.316 -14.529 1.00 14.76 111 ILE B O 1
ATOM 2958 N N . LEU B 1 120 ? 14.193 17.078 -12.329 1.00 12.93 112 LEU B N 1
ATOM 2959 C CA . LEU B 1 120 ? 12.794 17.060 -11.921 1.00 11.38 112 LEU B CA 1
ATOM 2960 C C . LEU B 1 120 ? 12.112 18.393 -12.175 1.00 12.81 112 LEU B C 1
ATOM 2961 O O . LEU B 1 120 ? 10.931 18.418 -12.537 1.00 12.34 112 LEU B O 1
ATOM 2966 N N . ALA B 1 121 ? 12.816 19.511 -11.951 1.00 12.25 113 ALA B N 1
ATOM 2967 C CA . ALA B 1 121 ? 12.216 20.815 -12.233 1.00 12.95 113 ALA B CA 1
ATOM 2968 C C . ALA B 1 121 ? 11.855 20.929 -13.710 1.00 12.84 113 ALA B C 1
ATOM 2969 O O . ALA B 1 121 ? 10.759 21.389 -14.058 1.00 12.17 113 ALA B O 1
ATOM 2971 N N . GLY B 1 122 ? 12.757 20.496 -14.593 1.00 13.18 114 GLY B N 1
ATOM 2972 C CA . GLY B 1 122 ? 12.425 20.476 -16.010 1.00 13.10 114 GLY B CA 1
ATOM 2973 C C . GLY B 1 122 ? 11.203 19.621 -16.295 1.00 14.35 114 GLY B C 1
ATOM 2974 O O . GLY B 1 122 ? 10.281 20.044 -17.002 1.00 13.49 114 GLY B O 1
ATOM 2975 N N . ASP B 1 123 ? 11.168 18.416 -15.718 1.00 12.38 115 ASP B N 1
ATOM 2976 C CA . ASP B 1 123 ? 10.040 17.507 -15.932 1.00 11.09 115 ASP B CA 1
ATOM 2977 C C . ASP B 1 123 ? 8.740 18.150 -15.485 1.00 13.41 115 ASP B C 1
ATOM 2978 O O . ASP B 1 123 ? 7.719 18.072 -16.183 1.00 12.15 115 ASP B O 1
ATOM 2983 N N . ALA B 1 124 ? 8.769 18.823 -14.336 1.00 13.13 116 ALA B N 1
ATOM 2984 C CA . ALA B 1 124 ? 7.546 19.390 -13.783 1.00 12.91 116 ALA B CA 1
ATOM 2985 C C . ALA B 1 124 ? 7.100 20.630 -14.539 1.00 12.75 116 ALA B C 1
ATOM 2986 O O . ALA B 1 124 ? 5.891 20.880 -14.632 1.00 13.29 116 ALA B O 1
ATOM 2988 N N . LEU B 1 125 ? 8.047 21.430 -15.056 1.00 13.51 117 LEU B N 1
ATOM 2989 C CA . LEU B 1 125 ? 7.664 22.568 -15.897 1.00 12.91 117 LEU B CA 1
ATOM 2990 C C . LEU B 1 125 ? 6.993 22.099 -17.183 1.00 11.28 117 LEU B C 1
ATOM 2991 O O . LEU B 1 125 ? 6.034 22.731 -17.648 1.00 12.46 117 LEU B O 1
ATOM 2996 N N . GLN B 1 126 ? 7.496 21.016 -17.789 1.00 10.12 118 GLN B N 1
ATOM 2997 C CA . GLN B 1 126 ? 6.807 20.483 -18.965 1.00 11.10 118 GLN B CA 1
ATOM 2998 C C . GLN B 1 126 ? 5.370 20.112 -18.622 1.00 10.88 118 GLN B C 1
ATOM 2999 O O . GLN B 1 126 ? 4.437 20.477 -19.342 1.00 9.64 118 GLN B O 1
ATOM 3005 N N . THR B 1 127 ? 5.165 19.378 -17.519 1.00 12.37 119 THR B N 1
ATOM 3006 C CA . THR B 1 127 ? 3.804 19.014 -17.155 1.00 12.53 119 THR B CA 1
ATOM 3007 C C . THR B 1 127 ? 2.943 20.252 -16.908 1.00 11.30 119 THR B C 1
ATOM 3008 O O . THR B 1 127 ? 1.772 20.290 -17.297 1.00 12.53 119 THR B O 1
ATOM 3012 N N . ARG B 1 128 ? 3.488 21.244 -16.216 1.00 8.86 120 ARG B N 1
ATOM 3013 C CA . ARG B 1 128 ? 2.685 22.425 -15.900 1.00 10.58 120 ARG B CA 1
ATOM 3014 C C . ARG B 1 128 ? 2.236 23.138 -17.175 1.00 12.03 120 ARG B C 1
ATOM 3015 O O . ARG B 1 128 ? 1.131 23.710 -17.232 1.00 12.85 120 ARG B O 1
ATOM 3023 N N . ALA B 1 129 ? 3.093 23.147 -18.194 1.00 9.56 121 ALA B N 1
ATOM 3024 C CA . ALA B 1 129 ? 2.710 23.779 -19.459 1.00 12.90 121 ALA B CA 1
ATOM 3025 C C . ALA B 1 129 ? 1.447 23.144 -20.018 1.00 13.60 121 ALA B C 1
ATOM 3026 O O . ALA B 1 129 ? 0.507 23.845 -20.409 1.00 12.38 121 ALA B O 1
ATOM 3028 N N . PHE B 1 130 ? 1.393 21.803 -20.034 1.00 11.46 122 PHE B N 1
ATOM 3029 C CA . PHE B 1 130 ? 0.193 21.126 -20.521 1.00 12.49 122 PHE B CA 1
ATOM 3030 C C . PHE B 1 130 ? -1.000 21.321 -19.579 1.00 11.06 122 PHE B C 1
ATOM 3031 O O . PHE B 1 130 ? -2.137 21.510 -20.037 1.00 13.65 122 PHE B O 1
ATOM 3039 N N . GLY B 1 131 ? -0.780 21.269 -18.268 1.00 11.17 123 GLY B N 1
ATOM 3040 C CA . GLY B 1 131 ? -1.897 21.450 -17.349 1.00 11.96 123 GLY B CA 1
ATOM 3041 C C . GLY B 1 131 ? -2.512 22.838 -17.445 1.00 14.20 123 GLY B C 1
ATOM 3042 O O . GLY B 1 131 ? -3.728 23.007 -17.336 1.00 13.78 123 GLY B O 1
ATOM 3043 N N . LEU B 1 132 ? -1.680 23.855 -17.647 1.00 15.14 124 LEU B N 1
ATOM 3044 C CA . LEU B 1 132 ? -2.229 25.206 -17.747 1.00 15.05 124 LEU B CA 1
ATOM 3045 C C . LEU B 1 132 ? -3.135 25.356 -18.967 1.00 13.64 124 LEU B C 1
ATOM 3046 O O . LEU B 1 132 ? -4.188 26.000 -18.888 1.00 15.80 124 LEU B O 1
ATOM 3051 N N . LEU B 1 133 ? -2.734 24.798 -20.111 1.00 14.01 125 LEU B N 1
ATOM 3052 C CA . LEU B 1 133 ? -3.612 24.852 -21.285 1.00 14.96 125 LEU B CA 1
ATOM 3053 C C . LEU B 1 133 ? -4.891 24.069 -21.042 1.00 17.57 125 LEU B C 1
ATOM 3054 O O . LEU B 1 133 ? -5.984 24.526 -21.399 1.00 16.95 125 LEU B O 1
ATOM 3059 N N . ALA B 1 134 ? -4.773 22.878 -20.444 1.00 12.37 126 ALA B N 1
ATOM 3060 C CA . ALA B 1 134 ? -5.950 22.052 -20.198 1.00 15.06 126 ALA B CA 1
ATOM 3061 C C . ALA B 1 134 ? -6.934 22.727 -19.243 1.00 17.52 126 ALA B C 1
ATOM 3062 O O . ALA B 1 134 ? -8.148 22.511 -19.346 1.00 17.37 126 ALA B O 1
ATOM 3064 N N . ASP B 1 135 ? -6.438 23.529 -18.305 1.00 18.49 127 ASP B N 1
ATOM 3065 C CA . ASP B 1 135 ? -7.282 24.201 -17.326 1.00 22.31 127 ASP B CA 1
ATOM 3066 C C . ASP B 1 135 ? -7.734 25.586 -17.776 1.00 24.48 127 ASP B C 1
ATOM 3067 O O . ASP B 1 135 ? -8.436 26.262 -17.016 1.00 28.92 127 ASP B O 1
ATOM 3072 N N . ALA B 1 136 ? -7.351 26.026 -18.974 1.00 22.19 128 ALA B N 1
ATOM 3073 C CA . ALA B 1 136 ? -7.577 27.410 -19.384 1.00 25.43 128 ALA B CA 1
ATOM 3074 C C . ALA B 1 136 ? -9.068 27.739 -19.511 1.00 29.09 128 ALA B C 1
ATOM 3075 O O . ALA B 1 136 ? -9.874 26.895 -19.916 1.00 26.81 128 ALA B O 1
ATOM 3077 N N . PRO B 1 137 ? -9.453 28.996 -19.212 1.00 35.48 129 PRO B N 1
ATOM 3078 C CA . PRO B 1 137 ? -10.854 29.434 -19.358 1.00 32.29 129 PRO B CA 1
ATOM 3079 C C . PRO B 1 137 ? -11.235 29.672 -20.815 1.00 34.37 129 PRO B C 1
ATOM 3080 O O . PRO B 1 137 ? -11.540 30.793 -21.228 1.00 33.35 129 PRO B O 1
ATOM 3084 N N . LEU B 1 138 ? -11.196 28.611 -21.612 1.00 27.02 130 LEU B N 1
ATOM 3085 C CA . LEU B 1 138 ? -11.405 28.672 -23.049 1.00 24.07 130 LEU B CA 1
ATOM 3086 C C . LEU B 1 138 ? -12.250 27.481 -23.462 1.00 24.59 130 LEU B C 1
ATOM 3087 O O . LEU B 1 138 ? -12.259 26.455 -22.772 1.00 25.69 130 LEU B O 1
ATOM 3092 N N . PRO B 1 139 ? -12.948 27.570 -24.594 1.00 25.28 131 PRO B N 1
ATOM 3093 C CA . PRO B 1 139 ? -13.668 26.397 -25.106 1.00 21.61 131 PRO B CA 1
ATOM 3094 C C . PRO B 1 139 ? -12.768 25.167 -25.163 1.00 20.71 131 PRO B C 1
ATOM 3095 O O . PRO B 1 139 ? -11.582 25.257 -25.484 1.00 19.17 131 PRO B O 1
ATOM 3099 N N . ALA B 1 140 ? -13.341 24.004 -24.831 1.00 18.42 132 ALA B N 1
ATOM 3100 C CA . ALA B 1 140 ? -12.555 22.769 -24.863 1.00 18.26 132 ALA B CA 1
ATOM 3101 C C . ALA B 1 140 ? -11.984 22.497 -26.256 1.00 18.88 132 ALA B C 1
ATOM 3102 O O . ALA B 1 140 ? -10.862 21.987 -26.381 1.00 16.93 132 ALA B O 1
ATOM 3104 N N . THR B 1 141 ? -12.738 22.808 -27.320 1.00 19.30 133 THR B N 1
ATOM 3105 C CA . THR B 1 141 ? -12.195 22.570 -28.662 1.00 18.09 133 THR B CA 1
ATOM 3106 C C . THR B 1 141 ? -10.950 23.415 -28.900 1.00 19.28 133 THR B C 1
ATOM 3107 O O . THR B 1 141 ? -9.994 22.959 -29.541 1.00 17.75 133 THR B O 1
ATOM 3111 N N . LEU B 1 142 ? -10.945 24.648 -28.399 1.00 20.06 134 LEU B N 1
ATOM 3112 C CA . LEU B 1 142 ? -9.769 25.497 -28.542 1.00 16.53 134 LEU B CA 1
ATOM 3113 C C . LEU B 1 142 ? -8.623 25.010 -27.668 1.00 17.72 134 LEU B C 1
ATOM 3114 O O . LEU B 1 142 ? -7.463 25.008 -28.105 1.00 16.97 134 LEU B O 1
ATOM 3119 N N . ARG B 1 143 ? -8.917 24.594 -26.426 1.00 17.08 135 ARG B N 1
ATOM 3120 C CA . ARG B 1 143 ? -7.857 24.040 -25.588 1.00 15.51 135 ARG B CA 1
ATOM 3121 C C . ARG B 1 143 ? -7.216 22.828 -26.252 1.00 16.22 135 ARG B C 1
ATOM 3122 O O . ARG B 1 143 ? -5.985 22.690 -26.269 1.00 14.97 135 ARG B O 1
ATOM 3130 N N . VAL B 1 144 ? -8.032 21.942 -26.813 1.00 15.54 136 VAL B N 1
ATOM 3131 C CA . VAL B 1 144 ? -7.489 20.747 -27.463 1.00 18.09 136 VAL B CA 1
ATOM 3132 C C . VAL B 1 144 ? -6.619 21.120 -28.663 1.00 15.18 136 VAL B C 1
ATOM 3133 O O . VAL B 1 144 ? -5.550 20.537 -28.874 1.00 15.20 136 VAL B O 1
ATOM 3137 N N . ALA B 1 1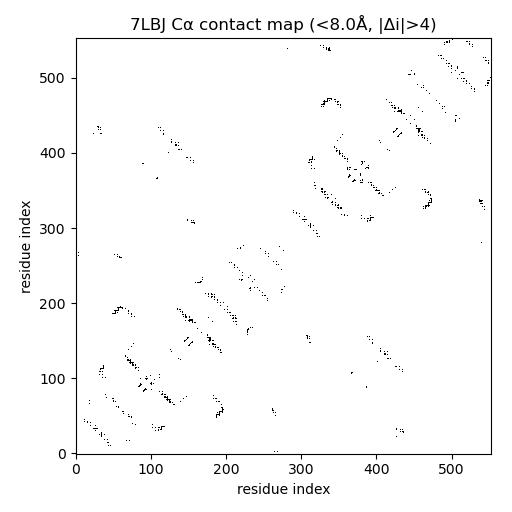45 ? -7.052 22.089 -29.467 1.00 14.93 137 ALA B N 1
ATOM 3138 C CA . ALA B 1 145 ? -6.243 22.481 -30.625 1.00 15.82 137 ALA B CA 1
ATOM 3139 C C . ALA B 1 145 ? -4.890 23.046 -30.192 1.00 17.25 137 ALA B C 1
ATOM 3140 O O . ALA B 1 145 ? -3.855 22.759 -30.811 1.00 17.15 137 ALA B O 1
ATOM 3142 N N . CYS B 1 146 ? -4.873 23.834 -29.121 1.00 13.25 138 CYS B N 1
ATOM 3143 C CA . CYS B 1 146 ? -3.607 24.355 -28.619 1.00 13.88 138 CYS B CA 1
ATOM 3144 C C . CYS B 1 146 ? -2.747 23.243 -28.035 1.00 14.40 138 CYS B C 1
ATOM 3145 O O . CYS B 1 146 ? -1.526 23.224 -28.235 1.00 17.34 138 CYS B O 1
ATOM 3148 N N . LEU B 1 147 ? -3.358 22.332 -27.282 1.00 12.62 139 LEU B N 1
ATOM 3149 C CA . LEU B 1 147 ? -2.604 21.221 -26.712 1.00 12.47 139 LEU B CA 1
ATOM 3150 C C . LEU B 1 147 ? -2.015 20.329 -27.804 1.00 15.13 139 LEU B C 1
ATOM 3151 O O . LEU B 1 147 ? -0.876 19.867 -27.694 1.00 12.08 139 LEU B O 1
ATOM 3156 N N . GLN B 1 148 ? -2.790 20.052 -28.853 1.00 13.97 140 GLN B N 1
ATOM 3157 C CA . GLN B 1 148 ? -2.246 19.322 -30.001 1.00 13.18 140 GLN B CA 1
ATOM 3158 C C . GLN B 1 148 ? -1.050 20.052 -30.596 1.00 15.72 140 GLN B C 1
ATOM 3159 O O . GLN B 1 148 ? -0.011 19.448 -30.902 1.00 14.89 140 GLN B O 1
ATOM 3165 N N . THR B 1 149 ? -1.193 21.355 -30.789 1.00 13.42 141 THR B N 1
ATOM 3166 C CA . THR B 1 149 ? -0.121 22.140 -31.389 1.00 14.57 141 THR B CA 1
ATOM 3167 C C . THR B 1 149 ? 1.139 22.076 -30.539 1.00 16.07 141 THR B C 1
ATOM 3168 O O . THR B 1 149 ? 2.248 21.888 -31.063 1.00 15.02 141 THR B O 1
ATOM 3172 N N . LEU B 1 150 ? 0.983 22.204 -29.219 1.00 12.05 142 LEU B N 1
ATOM 3173 C CA . LEU B 1 150 ? 2.140 22.227 -28.333 1.00 13.08 142 LEU B CA 1
ATOM 3174 C C . LEU B 1 150 ? 2.817 20.869 -28.281 1.00 13.80 142 LEU B C 1
ATOM 3175 O O . LEU B 1 150 ? 4.051 20.775 -28.321 1.00 13.23 142 LEU B O 1
ATOM 3180 N N . ALA B 1 151 ? 2.031 19.804 -28.174 1.00 14.19 143 ALA B N 1
ATOM 3181 C CA . ALA B 1 151 ? 2.637 18.481 -28.075 1.00 12.03 143 ALA B CA 1
ATOM 3182 C C . ALA B 1 151 ? 3.413 18.156 -29.345 1.00 15.78 143 ALA B C 1
ATOM 3183 O O . ALA B 1 151 ? 4.556 17.681 -29.286 1.00 12.14 143 ALA B O 1
ATOM 3185 N N . HIS B 1 152 ? 2.800 18.399 -30.510 1.00 12.38 144 HIS B N 1
ATOM 3186 C CA . HIS B 1 152 ? 3.472 18.068 -31.770 1.00 14.68 144 HIS B CA 1
ATOM 3187 C C . HIS B 1 152 ? 4.787 18.826 -31.912 1.00 14.71 144 HIS B C 1
ATOM 3188 O O . HIS B 1 152 ? 5.784 18.275 -32.389 1.00 15.06 144 HIS B O 1
ATOM 3195 N N . ALA B 1 153 ? 4.802 20.103 -31.527 1.00 13.21 145 ALA B N 1
ATOM 3196 C CA . ALA B 1 153 ? 5.979 20.953 -31.685 1.00 14.21 145 ALA B CA 1
ATOM 3197 C C . ALA B 1 153 ? 7.060 20.690 -30.643 1.00 13.81 145 ALA B C 1
ATOM 3198 O O . ALA B 1 153 ? 8.227 21.034 -30.878 1.00 13.81 145 ALA B O 1
ATOM 3200 N N . SER B 1 154 ? 6.702 20.106 -29.503 1.00 12.32 146 SER B N 1
ATOM 3201 C CA . SER B 1 154 ? 7.636 20.007 -28.391 1.00 11.24 146 SER B CA 1
ATOM 3202 C C . SER B 1 154 ? 8.315 18.649 -28.270 1.00 13.10 146 SER B C 1
ATOM 3203 O O . SER B 1 154 ? 9.330 18.552 -27.576 1.00 15.24 146 SER B O 1
ATOM 3206 N N . GLY B 1 155 ? 7.783 17.609 -28.894 1.00 13.05 147 GLY B N 1
ATOM 3207 C CA . GLY B 1 155 ? 8.242 16.240 -28.664 1.00 12.47 147 GLY B CA 1
ATOM 3208 C C . GLY B 1 155 ? 9.281 15.784 -29.664 1.00 11.65 147 GLY B C 1
ATOM 3209 O O . GLY B 1 155 ? 10.044 16.586 -30.210 1.00 15.70 147 GLY B O 1
ATOM 3210 N N . ALA B 1 156 ? 9.286 14.468 -29.917 1.00 13.18 148 ALA B N 1
ATOM 3211 C CA . ALA B 1 156 ? 10.281 13.851 -30.795 1.00 17.10 148 ALA B CA 1
ATOM 3212 C C . ALA B 1 156 ? 10.203 14.362 -32.233 1.00 19.43 148 ALA B C 1
ATOM 3213 O O . ALA B 1 156 ? 11.207 14.312 -32.960 1.00 17.86 148 ALA B O 1
ATOM 3215 N N . SER B 1 157 ? 9.041 14.823 -32.687 1.00 17.09 149 SER B N 1
ATOM 3216 C CA A SER B 1 157 ? 8.924 15.385 -34.026 0.74 21.34 149 SER B CA 1
ATOM 3217 C CA B SER B 1 157 ? 8.940 15.377 -34.030 0.26 21.30 149 SER B CA 1
ATOM 3218 C C . SER B 1 157 ? 9.186 16.879 -34.054 1.00 22.61 149 SER B C 1
ATOM 3219 O O . SER B 1 157 ? 9.059 17.502 -35.118 1.00 22.74 149 SER B O 1
ATOM 3224 N N . GLY B 1 158 ? 9.531 17.462 -32.915 1.00 16.01 150 GLY B N 1
ATOM 3225 C CA . GLY B 1 158 ? 9.816 18.871 -32.816 1.00 15.94 150 GLY B CA 1
ATOM 3226 C C . GLY B 1 158 ? 11.032 19.089 -31.943 1.00 14.80 150 GLY B C 1
ATOM 3227 O O . GLY B 1 158 ? 12.093 18.521 -32.206 1.00 16.63 150 GLY B O 1
ATOM 3228 N N . MET B 1 159 ? 10.860 19.863 -30.872 1.00 11.96 151 MET B N 1
ATOM 3229 C CA . MET B 1 159 ? 11.989 20.362 -30.089 1.00 13.27 151 MET B CA 1
ATOM 3230 C C . MET B 1 159 ? 12.913 19.242 -29.624 1.00 14.79 151 MET B C 1
ATOM 3231 O O . MET B 1 159 ? 14.126 19.292 -29.856 1.00 15.22 151 MET B O 1
ATOM 3236 N N . CYS B 1 160 ? 12.358 18.228 -28.953 1.00 15.54 152 CYS B N 1
ATOM 3237 C CA . CYS B 1 160 ? 13.174 17.106 -28.479 1.00 15.64 152 CYS B CA 1
ATOM 3238 C C . CYS B 1 160 ? 13.946 16.444 -29.618 1.00 17.19 152 CYS B C 1
ATOM 3239 O O . CYS B 1 160 ? 15.126 16.106 -29.466 1.00 15.83 152 CYS B O 1
ATOM 3242 N N . GLY B 1 161 ? 13.283 16.205 -30.753 1.00 16.41 153 GLY B N 1
ATOM 3243 C CA . GLY B 1 161 ? 13.977 15.602 -31.877 1.00 16.10 153 GLY B CA 1
ATOM 3244 C C . GLY B 1 161 ? 15.129 16.455 -32.368 1.00 18.64 153 GLY B C 1
ATOM 3245 O O . GLY B 1 161 ? 16.195 15.937 -32.717 1.00 20.83 153 GLY B O 1
ATOM 3246 N N . GLY B 1 162 ? 14.930 17.777 -32.403 1.00 18.89 154 GLY B N 1
ATOM 3247 C CA . GLY B 1 162 ? 15.995 18.663 -32.839 1.00 17.99 154 GLY B CA 1
ATOM 3248 C C . GLY B 1 162 ? 17.162 18.682 -31.875 1.00 18.17 154 GLY B C 1
ATOM 3249 O O . GLY B 1 162 ? 18.324 18.716 -32.291 1.00 19.81 154 GLY B O 1
ATOM 3250 N N . GLN B 1 163 ? 16.871 18.672 -30.570 1.00 19.21 155 GLN B N 1
ATOM 3251 C CA . GLN B 1 163 ? 17.936 18.552 -29.583 1.00 19.82 155 GLN B CA 1
ATOM 3252 C C . GLN B 1 163 ? 18.738 17.274 -29.802 1.00 20.89 155 GLN B C 1
ATOM 3253 O O . GLN B 1 163 ? 19.971 17.284 -29.714 1.00 21.55 155 GLN B O 1
ATOM 3259 N N . ALA B 1 164 ? 18.053 16.158 -30.068 1.00 19.66 156 ALA B N 1
ATOM 3260 C CA . ALA B 1 164 ? 18.766 14.903 -30.313 1.00 22.10 156 ALA B CA 1
ATOM 3261 C C . ALA B 1 164 ? 19.626 14.989 -31.569 1.00 23.92 156 ALA B C 1
ATOM 3262 O O . ALA B 1 164 ? 20.776 14.527 -31.584 1.00 26.01 156 ALA B O 1
ATOM 3264 N N . LEU B 1 165 ? 19.081 15.567 -32.638 1.00 22.51 157 LEU B N 1
ATOM 3265 C CA . LEU B 1 165 ? 19.862 15.748 -33.859 1.00 28.20 157 LEU B CA 1
ATOM 3266 C C . LEU B 1 165 ? 21.136 16.527 -33.570 1.00 30.84 157 LEU B C 1
ATOM 3267 O O . LEU B 1 165 ? 22.225 16.155 -34.021 1.00 32.57 157 LEU B O 1
ATOM 3272 N N . ASP B 1 166 ? 21.010 17.606 -32.791 1.00 29.80 158 ASP B N 1
ATOM 3273 C CA . ASP B 1 166 ? 22.149 18.450 -32.442 1.00 30.01 158 ASP B CA 1
ATOM 3274 C C . ASP B 1 166 ? 23.232 17.648 -31.736 1.00 32.23 158 ASP B C 1
ATOM 3275 O O . ASP B 1 166 ? 24.402 17.684 -32.126 1.00 35.47 158 ASP B O 1
ATOM 3280 N N . ILE B 1 167 ? 22.852 16.896 -30.702 1.00 30.06 159 ILE B N 1
ATOM 3281 C CA . ILE B 1 167 ? 23.830 16.095 -29.968 1.00 31.26 159 ILE B CA 1
ATOM 3282 C C . ILE B 1 167 ? 24.460 15.037 -30.874 1.00 38.69 159 ILE B C 1
ATOM 3283 O O . ILE B 1 167 ? 25.671 14.788 -30.813 1.00 40.28 159 ILE B O 1
ATOM 3288 N N . ASP B 1 168 ? 23.657 14.409 -31.738 1.00 35.02 160 ASP B N 1
ATOM 3289 C CA . ASP B 1 168 ? 24.195 13.367 -32.611 1.00 36.63 160 ASP B CA 1
ATOM 3290 C C . ASP B 1 168 ? 25.235 13.918 -33.577 1.00 39.63 160 ASP B C 1
ATOM 3291 O O . ASP B 1 168 ? 26.136 13.187 -34.001 1.00 41.41 160 ASP B O 1
ATOM 3296 N N . ALA B 1 169 ? 25.135 15.195 -33.923 1.00 40.56 161 ALA B N 1
ATOM 3297 C CA . ALA B 1 169 ? 26.034 15.833 -34.874 1.00 46.52 161 ALA B CA 1
ATOM 3298 C C . ALA B 1 169 ? 27.256 16.463 -34.213 1.00 51.03 161 ALA B C 1
ATOM 3299 O O . ALA B 1 169 ? 28.097 17.028 -34.920 1.00 53.44 161 ALA B O 1
ATOM 3301 N N . THR B 1 170 ? 27.369 16.379 -32.886 1.00 53.36 162 THR B N 1
ATOM 3302 C CA . THR B 1 170 ? 28.519 16.913 -32.163 1.00 52.27 162 THR B CA 1
ATOM 3303 C C . THR B 1 170 ? 29.822 16.441 -32.789 1.00 58.36 162 THR B C 1
ATOM 3304 O O . THR B 1 170 ? 30.050 15.235 -32.942 1.00 60.42 162 THR B O 1
ATOM 3308 N N . GLY B 1 171 ? 30.675 17.395 -33.158 1.00 55.70 163 GLY B N 1
ATOM 3309 C CA . GLY B 1 171 ? 31.954 17.080 -33.760 1.00 61.75 163 GLY B CA 1
ATOM 3310 C C . GLY B 1 171 ? 31.905 16.724 -35.229 1.00 57.52 163 GLY B C 1
ATOM 3311 O O . GLY B 1 171 ? 32.967 16.525 -35.838 1.00 64.62 163 GLY B O 1
ATOM 3312 N N . GLN B 1 172 ? 30.720 16.630 -35.819 1.00 55.59 164 GLN B N 1
ATOM 3313 C CA . GLN B 1 172 ? 30.575 16.333 -37.233 1.00 61.22 164 GLN B CA 1
ATOM 3314 C C . GLN B 1 172 ? 30.272 17.612 -38.001 1.00 62.48 164 GLN B C 1
ATOM 3315 O O . GLN B 1 172 ? 29.754 18.586 -37.447 1.00 64.86 164 GLN B O 1
ATOM 3317 N N . GLN B 1 173 ? 30.626 17.608 -39.282 1.00 62.57 165 GLN B N 1
ATOM 3318 C CA . GLN B 1 173 ? 30.276 18.692 -40.189 1.00 67.33 165 GLN B CA 1
ATOM 3319 C C . GLN B 1 173 ? 28.922 18.375 -40.814 1.00 66.34 165 GLN B C 1
ATOM 3320 O O . GLN B 1 173 ? 28.757 17.331 -41.457 1.00 67.94 165 GLN B O 1
ATOM 3322 N N . GLN B 1 174 ? 27.955 19.262 -40.610 1.00 59.00 166 GLN B N 1
ATOM 3323 C CA . GLN B 1 174 ? 26.618 19.092 -41.156 1.00 57.73 166 GLN B CA 1
ATOM 3324 C C . GLN B 1 174 ? 26.482 19.861 -42.463 1.00 53.21 166 GLN B C 1
ATOM 3325 O O . GLN B 1 174 ? 27.061 20.937 -42.631 1.00 52.90 166 GLN B O 1
ATOM 3331 N N . THR B 1 175 ? 25.702 19.307 -43.386 1.00 47.78 167 THR B N 1
ATOM 3332 C CA . THR B 1 175 ? 25.354 20.065 -44.576 1.00 47.45 167 THR B CA 1
ATOM 3333 C C . THR B 1 175 ? 24.448 21.236 -44.202 1.00 50.63 167 THR B C 1
ATOM 3334 O O . THR B 1 175 ? 23.866 21.285 -43.113 1.00 46.93 167 THR B O 1
ATOM 3338 N N . LEU B 1 176 ? 24.332 22.196 -45.124 1.00 51.03 168 LEU B N 1
ATOM 3339 C CA . LEU B 1 176 ? 23.419 23.312 -44.894 1.00 46.62 168 LEU B CA 1
ATOM 3340 C C . LEU B 1 176 ? 21.985 22.819 -44.724 1.00 45.96 168 LEU B C 1
ATOM 3341 O O . LEU B 1 176 ? 21.238 23.333 -43.881 1.00 40.65 168 LEU B O 1
ATOM 3346 N N . ALA B 1 177 ? 21.587 21.809 -45.502 1.00 45.32 169 ALA B N 1
ATOM 3347 C CA . ALA B 1 177 ? 20.224 21.292 -45.402 1.00 46.76 169 ALA B CA 1
ATOM 3348 C C . ALA B 1 177 ? 19.982 20.631 -44.045 1.00 43.06 169 ALA B C 1
ATOM 3349 O O . ALA B 1 177 ? 18.952 20.869 -43.394 1.00 37.26 169 ALA B O 1
ATOM 3351 N N . ALA B 1 178 ? 20.930 19.806 -43.598 1.00 42.27 170 ALA B N 1
ATOM 3352 C CA . ALA B 1 178 ? 20.789 19.131 -42.312 1.00 42.73 170 ALA B CA 1
ATOM 3353 C C . ALA B 1 178 ? 20.749 20.132 -41.165 1.00 38.53 170 ALA B C 1
ATOM 3354 O O . ALA B 1 178 ? 19.928 20.008 -40.247 1.00 34.62 170 ALA B O 1
ATOM 3356 N N . LEU B 1 179 ? 21.651 21.122 -41.188 1.00 38.69 171 LEU B N 1
ATOM 3357 C CA . LEU B 1 179 ? 21.675 22.126 -40.127 1.00 37.44 171 LEU B CA 1
ATOM 3358 C C . LEU B 1 179 ? 20.369 22.902 -40.081 1.00 37.80 171 LEU B C 1
ATOM 3359 O O . LEU B 1 179 ? 19.849 23.208 -38.996 1.00 31.24 171 LEU B O 1
ATOM 3364 N N . THR B 1 180 ? 19.824 23.226 -41.256 1.00 36.65 172 THR B N 1
ATOM 3365 C CA . THR B 1 180 ? 18.548 23.925 -41.327 1.00 36.23 172 THR B CA 1
ATOM 3366 C C . THR B 1 180 ? 17.414 23.035 -40.844 1.00 33.13 172 THR B C 1
ATOM 3367 O O . THR B 1 180 ? 16.512 23.496 -40.136 1.00 27.30 172 THR B O 1
ATOM 3371 N N . ARG B 1 181 ? 17.445 21.756 -41.218 1.00 35.37 173 ARG B N 1
ATOM 3372 C CA . ARG B 1 181 ? 16.464 20.808 -40.702 1.00 33.80 173 ARG B CA 1
ATOM 3373 C C . ARG B 1 181 ? 16.563 20.691 -39.184 1.00 26.14 173 ARG B C 1
ATOM 3374 O O . ARG B 1 181 ? 15.541 20.675 -38.482 1.00 24.19 173 ARG B O 1
ATOM 3382 N N . MET B 1 182 ? 17.791 20.609 -38.661 1.00 27.16 174 MET B N 1
ATOM 3383 C CA A MET B 1 182 ? 17.967 20.496 -37.215 0.50 28.32 174 MET B CA 1
ATOM 3384 C CA B MET B 1 182 ? 17.960 20.492 -37.215 0.50 28.32 174 MET B CA 1
ATOM 3385 C C . MET B 1 182 ? 17.362 21.694 -36.497 1.00 24.75 174 MET B C 1
ATOM 3386 O O . MET B 1 182 ? 16.675 21.539 -35.483 1.00 22.69 174 MET B O 1
ATOM 3395 N N . HIS B 1 183 ? 17.599 22.902 -37.009 1.00 25.06 175 HIS B N 1
ATOM 3396 C CA . HIS B 1 183 ? 17.070 24.065 -36.311 1.00 27.04 175 HIS B CA 1
ATOM 3397 C C . HIS B 1 183 ? 15.555 24.162 -36.457 1.00 22.76 175 HIS B C 1
ATOM 3398 O O . HIS B 1 183 ? 14.874 24.628 -35.529 1.00 20.96 175 HIS B O 1
ATOM 3405 N N . ALA B 1 184 ? 15.013 23.697 -37.589 1.00 23.70 176 ALA B N 1
ATOM 3406 C CA . ALA B 1 184 ? 13.566 23.723 -37.788 1.00 24.73 176 ALA B CA 1
ATOM 3407 C C . ALA B 1 184 ? 12.844 22.921 -36.713 1.00 18.53 176 ALA B C 1
ATOM 3408 O O . ALA B 1 184 ? 11.746 23.298 -36.285 1.00 18.40 176 ALA B O 1
ATOM 3410 N N . LEU B 1 185 ? 13.432 21.798 -36.283 1.00 18.03 177 LEU B N 1
ATOM 3411 C CA . LEU B 1 185 ? 12.866 21.061 -35.153 1.00 17.30 177 LEU B CA 1
ATOM 3412 C C . LEU B 1 185 ? 13.288 21.653 -33.816 1.00 16.56 177 LEU B C 1
ATOM 3413 O O . LEU B 1 185 ? 12.458 21.791 -32.915 1.00 17.52 177 LEU B O 1
ATOM 3418 N N . LYS B 1 186 ? 14.571 21.985 -33.656 1.00 16.91 178 LYS B N 1
ATOM 3419 C CA . LYS B 1 186 ? 15.081 22.289 -32.320 1.00 17.23 178 LYS B CA 1
ATOM 3420 C C . LYS B 1 186 ? 14.459 23.554 -31.738 1.00 19.44 178 LYS B C 1
ATOM 3421 O O . LYS B 1 186 ? 14.114 23.590 -30.544 1.00 17.50 178 LYS B O 1
ATOM 3427 N N . THR B 1 187 ? 14.352 24.610 -32.543 1.00 17.66 179 THR B N 1
ATOM 3428 C CA . THR B 1 187 ? 13.691 25.834 -32.102 1.00 19.16 179 THR B CA 1
ATOM 3429 C C . THR B 1 187 ? 12.630 26.354 -33.063 1.00 18.67 179 THR B C 1
ATOM 3430 O O . THR B 1 187 ? 11.748 27.105 -32.620 1.00 17.99 179 THR B O 1
ATOM 3434 N N . GLY B 1 188 ? 12.651 25.948 -34.334 1.00 15.89 180 GLY B N 1
ATOM 3435 C CA . GLY B 1 188 ? 11.653 26.431 -35.275 1.00 19.42 180 GLY B CA 1
ATOM 3436 C C . GLY B 1 188 ? 10.245 25.996 -34.915 1.00 20.32 180 GLY B C 1
ATOM 3437 O O . GLY B 1 188 ? 9.303 26.791 -34.997 1.00 16.63 180 GLY B O 1
ATOM 3438 N N . ALA B 1 189 ? 10.086 24.734 -34.483 1.00 16.66 181 ALA B N 1
ATOM 3439 C CA . ALA B 1 189 ? 8.758 24.176 -34.263 1.00 16.26 181 ALA B CA 1
ATOM 3440 C C . ALA B 1 189 ? 8.024 24.906 -33.144 1.00 14.44 181 ALA B C 1
ATOM 3441 O O . ALA B 1 189 ? 6.840 25.238 -33.278 1.00 15.93 181 ALA B O 1
ATOM 3443 N N . LEU B 1 190 ? 8.707 25.165 -32.026 1.00 13.68 182 LEU B N 1
ATOM 3444 C CA . LEU B 1 190 ? 8.025 25.807 -30.909 1.00 14.25 182 LEU B CA 1
ATOM 3445 C C . LEU B 1 190 ? 7.728 27.273 -31.211 1.00 13.92 182 LEU B C 1
ATOM 3446 O O . LEU B 1 190 ? 6.723 27.821 -30.735 1.00 13.50 182 LEU B O 1
ATOM 3451 N N . ILE B 1 191 ? 8.567 27.927 -32.005 1.00 13.97 183 ILE B N 1
ATOM 3452 C CA . ILE B 1 191 ? 8.244 29.299 -32.393 1.00 14.68 183 ILE B CA 1
ATOM 3453 C C . ILE B 1 191 ? 6.996 29.324 -33.274 1.00 15.52 183 ILE B C 1
ATOM 3454 O O . ILE B 1 191 ? 6.110 30.177 -33.107 1.00 14.82 183 ILE B O 1
ATOM 3459 N N . ARG B 1 192 ? 6.902 28.382 -34.218 1.00 14.79 184 ARG B N 1
ATOM 3460 C CA . ARG B 1 192 ? 5.701 28.270 -35.037 1.00 15.34 184 ARG B CA 1
ATOM 3461 C C . ARG B 1 192 ? 4.491 27.947 -34.178 1.00 15.21 184 ARG B C 1
ATOM 3462 O O . ARG B 1 192 ? 3.393 28.458 -34.430 1.00 15.07 184 ARG B O 1
ATOM 3470 N N . ALA B 1 193 ? 4.676 27.103 -33.152 1.00 13.16 185 ALA B N 1
ATOM 3471 C CA . ALA B 1 193 ? 3.571 26.787 -32.258 1.00 12.76 185 ALA B CA 1
ATOM 3472 C C . ALA B 1 193 ? 3.065 28.033 -31.546 1.00 14.92 185 ALA B C 1
ATOM 3473 O O . ALA B 1 193 ? 1.855 28.214 -31.394 1.00 14.65 185 ALA B O 1
ATOM 3475 N N . ALA B 1 194 ? 3.975 28.903 -31.097 1.00 13.11 186 ALA B N 1
ATOM 3476 C CA . ALA B 1 194 ? 3.543 30.114 -30.398 1.00 16.02 186 ALA B CA 1
ATOM 3477 C C . ALA B 1 194 ? 2.659 30.970 -31.290 1.00 13.25 186 ALA B C 1
ATOM 3478 O O . ALA B 1 194 ? 1.589 31.422 -30.870 1.00 14.55 186 ALA B O 1
ATOM 3480 N N . VAL B 1 195 ? 3.093 31.194 -32.534 1.00 13.12 187 VAL B N 1
ATOM 3481 C CA . VAL B 1 195 ? 2.302 32.003 -33.464 1.00 17.18 187 VAL B CA 1
ATOM 3482 C C . VAL B 1 195 ? 0.974 31.313 -33.769 1.00 17.97 187 VAL B C 1
ATOM 3483 O O . VAL B 1 195 ? -0.090 31.953 -33.782 1.00 17.24 187 VAL B O 1
ATOM 3487 N N . ARG B 1 196 ? 1.005 29.990 -33.970 1.00 15.05 188 ARG B N 1
ATOM 3488 C CA . ARG B 1 196 ? -0.223 29.259 -34.277 1.00 16.20 188 ARG B CA 1
ATOM 3489 C C . ARG B 1 196 ? -1.224 29.358 -33.138 1.00 13.78 188 ARG B C 1
ATOM 3490 O O . ARG B 1 196 ? -2.419 29.563 -33.365 1.00 14.84 188 ARG B O 1
ATOM 3498 N N . MET B 1 197 ? -0.761 29.161 -31.894 1.00 12.83 189 MET B N 1
ATOM 3499 C CA . MET B 1 197 ? -1.686 29.184 -30.768 1.00 13.96 189 MET B CA 1
ATOM 3500 C C . MET B 1 197 ? -2.311 30.563 -30.581 1.00 17.27 189 MET B C 1
ATOM 3501 O O . MET B 1 197 ? -3.518 30.672 -30.311 1.00 17.10 189 MET B O 1
ATOM 3506 N N . GLY B 1 198 ? -1.520 31.629 -30.713 1.00 16.22 190 GLY B N 1
ATOM 3507 C CA . GLY B 1 198 ? -2.114 32.963 -30.659 1.00 16.37 190 GLY B CA 1
ATOM 3508 C C . GLY B 1 198 ? -3.200 33.145 -31.707 1.00 19.23 190 GLY B C 1
ATOM 3509 O O . GLY B 1 198 ? -4.255 33.730 -31.438 1.00 18.33 190 GLY B O 1
ATOM 3510 N N . ALA B 1 199 ? -2.959 32.631 -32.917 1.00 18.24 191 ALA B N 1
ATOM 3511 C CA . ALA B 1 199 ? -3.922 32.791 -34.002 1.00 18.21 191 ALA B CA 1
ATOM 3512 C C . ALA B 1 199 ? -5.162 31.933 -33.778 1.00 19.00 191 ALA B C 1
ATOM 3513 O O . ALA B 1 199 ? -6.281 32.355 -34.092 1.00 20.41 191 ALA B O 1
ATOM 3515 N N . LEU B 1 200 ? -4.983 30.718 -33.246 1.00 18.32 192 LEU B N 1
ATOM 3516 C CA . LEU B 1 200 ? -6.128 29.898 -32.865 1.00 19.80 192 LEU B CA 1
ATOM 3517 C C . LEU B 1 200 ? -6.982 30.599 -31.820 1.00 18.49 192 LEU B C 1
ATOM 3518 O O . LEU B 1 200 ? -8.214 30.594 -31.907 1.00 22.92 192 LEU B O 1
ATOM 3523 N N . CYS B 1 201 ? -6.349 31.188 -30.812 1.00 17.44 193 CYS B N 1
ATOM 3524 C CA . CYS B 1 201 ? -7.121 31.897 -29.799 1.00 18.81 193 CYS B CA 1
ATOM 3525 C C . CYS B 1 201 ? -7.789 33.119 -30.393 1.00 23.58 193 CYS B C 1
ATOM 3526 O O . CYS B 1 201 ? -8.836 33.556 -29.904 1.00 26.05 193 CYS B O 1
ATOM 3529 N N . GLY B 1 202 ? -7.207 33.668 -31.458 1.00 22.10 194 GLY B N 1
ATOM 3530 C CA . GLY B 1 202 ? -7.826 34.722 -32.226 1.00 23.69 194 GLY B CA 1
ATOM 3531 C C . GLY B 1 202 ? -8.842 34.262 -33.238 1.00 24.22 194 GLY B C 1
ATOM 3532 O O . GLY B 1 202 ? -9.365 35.096 -33.976 1.00 26.18 194 GLY B O 1
ATOM 3533 N N . GLN B 1 203 ? -9.144 32.958 -33.281 1.00 26.72 195 GLN B N 1
ATOM 3534 C CA . GLN B 1 203 ? -10.128 32.390 -34.211 1.00 28.28 195 GLN B CA 1
ATOM 3535 C C . GLN B 1 203 ? -9.748 32.648 -35.667 1.00 30.30 195 GLN B C 1
ATOM 3536 O O . GLN B 1 203 ? -10.589 32.990 -36.500 1.00 35.77 195 GLN B O 1
ATOM 3542 N N . ALA B 1 204 ? -8.471 32.467 -35.975 1.00 31.89 196 ALA B N 1
ATOM 3543 C CA . ALA B 1 204 ? -7.961 32.666 -37.325 1.00 33.09 196 ALA B CA 1
ATOM 3544 C C . ALA B 1 204 ? -8.505 31.629 -38.300 1.00 39.55 196 ALA B C 1
ATOM 3545 O O . ALA B 1 204 ? -8.748 30.476 -37.950 1.00 33.67 196 ALA B O 1
ATOM 3547 N N . HIS B 1 205 ? -8.647 32.041 -39.553 1.00 44.14 197 HIS B N 1
ATOM 3548 C CA . HIS B 1 205 ? -9.048 31.138 -40.619 1.00 48.85 197 HIS B CA 1
ATOM 3549 C C . HIS B 1 205 ? -7.818 30.478 -41.245 1.00 47.39 197 HIS B C 1
ATOM 3550 O O . HIS B 1 205 ? -6.704 31.004 -41.175 1.00 44.53 197 HIS B O 1
ATOM 3557 N N . GLU B 1 206 ? -8.035 29.302 -41.844 1.00 46.15 198 GLU B N 1
ATOM 3558 C CA . GLU B 1 206 ? -6.941 28.483 -42.377 1.00 42.25 198 GLU B CA 1
ATOM 3559 C C . GLU B 1 206 ? -5.937 29.257 -43.229 1.00 41.57 198 GLU B C 1
ATOM 3560 O O . GLU B 1 206 ? -4.725 29.058 -43.040 1.00 36.80 198 GLU B O 1
ATOM 3566 N N . PRO B 1 207 ? -6.342 30.126 -44.166 1.00 40.11 199 PRO B N 1
ATOM 3567 C CA . PRO B 1 207 ? -5.326 30.862 -44.942 1.00 35.11 199 PRO B CA 1
ATOM 3568 C C . PRO B 1 207 ? -4.452 31.760 -44.091 1.00 35.08 199 PRO B C 1
ATOM 3569 O O . PRO B 1 207 ? -3.243 31.872 -44.336 1.00 33.39 199 PRO B O 1
ATOM 3573 N N . GLN B 1 208 ? -5.041 32.425 -43.099 1.00 30.24 200 GLN B N 1
ATOM 3574 C CA . GLN B 1 208 ? -4.247 33.248 -42.195 1.00 35.15 200 GLN B CA 1
ATOM 3575 C C . GLN B 1 208 ? -3.291 32.393 -41.368 1.00 25.55 200 GLN B C 1
ATOM 3576 O O . GLN B 1 208 ? -2.141 32.787 -41.144 1.00 24.65 200 GLN B O 1
ATOM 3582 N N . LEU B 1 209 ? -3.741 31.221 -40.916 1.00 26.24 201 LEU B N 1
ATOM 3583 C CA . LEU B 1 209 ? -2.841 30.335 -40.173 1.00 29.72 201 LEU B CA 1
ATOM 3584 C C . LEU B 1 209 ? -1.646 29.934 -41.026 1.00 23.65 201 LEU B C 1
ATOM 3585 O O . LEU B 1 209 ? -0.500 29.934 -40.552 1.00 21.53 201 LEU B O 1
ATOM 3590 N N . ALA B 1 210 ? -1.895 29.591 -42.290 1.00 26.36 202 ALA B N 1
ATOM 3591 C CA . ALA B 1 210 ? -0.809 29.204 -43.182 1.00 25.04 202 ALA B CA 1
ATOM 3592 C C . ALA B 1 210 ? 0.124 30.379 -43.446 1.00 26.72 202 ALA B C 1
ATOM 3593 O O . ALA B 1 210 ? 1.351 30.224 -43.447 1.00 26.13 202 ALA B O 1
ATOM 3595 N N . GLN B 1 211 ? -0.449 31.563 -43.673 1.00 27.43 203 GLN B N 1
ATOM 3596 C CA A GLN B 1 211 ? 0.346 32.781 -43.813 0.46 26.99 203 GLN B CA 1
ATOM 3597 C CA B GLN B 1 211 ? 0.361 32.764 -43.829 0.54 26.98 203 GLN B CA 1
ATOM 3598 C C . GLN B 1 211 ? 1.228 33.012 -42.596 1.00 25.95 203 GLN B C 1
ATOM 3599 O O . GLN B 1 211 ? 2.446 33.210 -42.710 1.00 21.24 203 GLN B O 1
ATOM 3610 N N . LEU B 1 212 ? 0.618 33.018 -41.405 1.00 23.17 204 LEU B N 1
ATOM 3611 C CA . LEU B 1 212 ? 1.385 33.249 -40.186 1.00 19.79 204 LEU B CA 1
ATOM 3612 C C . LEU B 1 212 ? 2.421 32.153 -39.943 1.00 21.83 204 LEU B C 1
ATOM 3613 O O . LEU B 1 212 ? 3.498 32.420 -39.394 1.00 17.89 204 LEU B O 1
ATOM 3618 N N . ASP B 1 213 ? 2.128 30.923 -40.356 1.00 19.50 205 ASP B N 1
ATOM 3619 C CA . ASP B 1 213 ? 3.112 29.854 -40.204 1.00 18.10 205 ASP B CA 1
ATOM 3620 C C . ASP B 1 213 ? 4.325 30.083 -41.108 1.00 22.69 205 ASP B C 1
ATOM 3621 O O . ASP B 1 213 ? 5.466 29.813 -40.706 1.00 19.92 205 ASP B O 1
ATOM 3626 N N . SER B 1 214 ? 4.108 30.622 -42.317 1.00 21.18 206 SER B N 1
ATOM 3627 C CA . SER B 1 214 ? 5.233 30.989 -43.174 1.00 20.14 206 SER B CA 1
ATOM 3628 C C . SER B 1 214 ? 6.073 32.076 -42.533 1.00 18.70 206 SER B C 1
ATOM 3629 O O . SER B 1 214 ? 7.313 32.035 -42.589 1.00 19.69 206 SER B O 1
ATOM 3632 N N . PHE B 1 215 ? 5.411 33.083 -41.957 1.00 18.46 207 PHE B N 1
ATOM 3633 C CA . PHE B 1 215 ? 6.114 34.122 -41.219 1.00 17.14 207 PHE B CA 1
ATOM 3634 C C . PHE B 1 215 ? 6.885 33.529 -40.047 1.00 20.58 207 PHE B C 1
ATOM 3635 O O . PHE B 1 215 ? 8.060 33.858 -39.824 1.00 18.77 207 PHE B O 1
ATOM 3643 N N . ALA B 1 216 ? 6.242 32.641 -39.285 1.00 17.73 208 ALA B N 1
ATOM 3644 C CA . ALA B 1 216 ? 6.885 32.121 -38.087 1.00 17.47 208 ALA B CA 1
ATOM 3645 C C . ALA B 1 216 ? 8.052 31.221 -38.431 1.00 17.68 208 ALA B C 1
ATOM 3646 O O . ALA B 1 216 ? 9.032 31.151 -37.676 1.00 17.43 208 ALA B O 1
ATOM 3648 N N . ASP B 1 217 ? 7.939 30.495 -39.542 1.00 19.21 209 ASP B N 1
ATOM 3649 C CA . ASP B 1 217 ? 9.029 29.655 -40.006 1.00 18.46 209 ASP B CA 1
ATOM 3650 C C . ASP B 1 217 ? 10.255 30.511 -40.310 1.00 24.15 209 ASP B C 1
ATOM 3651 O O . ASP B 1 217 ? 11.369 30.213 -39.850 1.00 18.90 209 ASP B O 1
ATOM 3656 N N . ALA B 1 218 ? 10.055 31.605 -41.061 1.00 16.95 210 ALA B N 1
ATOM 3657 C CA . ALA B 1 218 ? 11.151 32.525 -41.349 1.00 19.69 210 ALA B CA 1
ATOM 3658 C C . ALA B 1 218 ? 11.698 33.149 -40.074 1.00 20.75 210 ALA B C 1
ATOM 3659 O O . ALA B 1 218 ? 12.916 33.322 -39.931 1.00 20.05 210 ALA B O 1
ATOM 3661 N N . LEU B 1 219 ? 10.815 33.496 -39.135 1.00 17.67 211 LEU B N 1
ATOM 3662 C CA . LEU B 1 219 ? 11.275 34.150 -37.921 1.00 15.47 211 LEU B CA 1
ATOM 3663 C C . LEU B 1 219 ? 12.149 33.217 -37.092 1.00 19.09 211 LEU B C 1
ATOM 3664 O O . LEU B 1 219 ? 13.182 33.639 -36.551 1.00 18.22 211 LEU B O 1
ATOM 3669 N N . GLY B 1 220 ? 11.751 31.952 -36.971 1.00 18.61 212 GLY B N 1
ATOM 3670 C CA . GLY B 1 220 ? 12.542 31.028 -36.171 1.00 15.80 212 GLY B CA 1
ATOM 3671 C C . GLY B 1 220 ? 13.937 30.835 -36.729 1.00 21.39 212 GLY B C 1
ATOM 3672 O O . GLY B 1 220 ? 14.919 30.808 -35.984 1.00 21.13 212 GLY B O 1
ATOM 3673 N N . LEU B 1 221 ? 14.050 30.739 -38.055 1.00 20.43 213 LEU B N 1
ATOM 3674 C CA . LEU B 1 221 ? 15.365 30.620 -38.671 1.00 22.00 213 LEU B CA 1
ATOM 3675 C C . LEU B 1 221 ? 16.180 31.892 -38.471 1.00 22.45 213 LEU B C 1
ATOM 3676 O O . LEU B 1 221 ? 17.353 31.831 -38.093 1.00 22.49 213 LEU B O 1
ATOM 3681 N N . ALA B 1 222 ? 15.575 33.059 -38.726 1.00 20.56 214 ALA B N 1
ATOM 3682 C CA . ALA B 1 222 ? 16.300 34.315 -38.558 1.00 22.03 214 ALA B CA 1
ATOM 3683 C C . ALA B 1 222 ? 16.834 34.450 -37.140 1.00 27.01 214 ALA B C 1
ATOM 3684 O O . ALA B 1 222 ? 17.998 34.825 -36.936 1.00 26.82 214 ALA B O 1
ATOM 3686 N N . PHE B 1 223 ? 15.996 34.138 -36.149 1.00 24.69 215 PHE B N 1
ATOM 3687 C CA . PHE B 1 223 ? 16.417 34.215 -34.756 1.00 27.50 215 PHE B CA 1
ATOM 3688 C C . PHE B 1 223 ? 17.646 33.355 -34.510 1.00 33.19 215 PHE B C 1
ATOM 3689 O O . PHE B 1 223 ? 18.608 33.802 -33.874 1.00 35.43 215 PHE B O 1
ATOM 3697 N N . GLN B 1 224 ? 17.649 32.129 -35.035 1.00 26.13 216 GLN B N 1
ATOM 3698 C CA . GLN B 1 224 ? 18.814 31.270 -34.858 1.00 32.10 216 GLN B CA 1
ATOM 3699 C C . GLN B 1 224 ? 20.038 31.828 -35.585 1.00 37.07 216 GLN B C 1
ATOM 3700 O O . GLN B 1 224 ? 21.144 31.829 -35.035 1.00 36.97 216 GLN B O 1
ATOM 3706 N N . VAL B 1 225 ? 19.868 32.288 -36.833 1.00 28.65 217 VAL B N 1
ATOM 3707 C CA . VAL B 1 225 ? 21.003 32.845 -37.566 1.00 33.34 217 VAL B CA 1
ATOM 3708 C C . VAL B 1 225 ? 21.599 34.025 -36.806 1.00 36.21 217 VAL B C 1
ATOM 3709 O O . VAL B 1 225 ? 22.826 34.170 -36.710 1.00 33.49 217 VAL B O 1
ATOM 3713 N N . ARG B 1 226 ? 20.741 34.884 -36.247 1.00 35.33 218 ARG B N 1
ATOM 3714 C CA . ARG B 1 226 ? 21.229 36.043 -35.505 1.00 38.50 218 ARG B CA 1
ATOM 3715 C C . ARG B 1 226 ? 21.948 35.619 -34.223 1.00 40.72 218 ARG B C 1
ATOM 3716 O O . ARG B 1 226 ? 22.976 36.206 -33.859 1.00 41.93 218 ARG B O 1
ATOM 3724 N N . ASP B 1 227 ? 21.449 34.587 -33.538 1.00 38.13 219 ASP B N 1
ATOM 3725 C CA . ASP B 1 227 ? 22.159 34.095 -32.355 1.00 41.70 219 ASP B CA 1
ATOM 3726 C C . ASP B 1 227 ? 23.526 33.519 -32.709 1.00 46.45 219 ASP B C 1
ATOM 3727 O O . ASP B 1 227 ? 24.469 33.640 -31.918 1.00 49.57 219 ASP B O 1
ATOM 3732 N N . ASP B 1 228 ? 23.656 32.887 -33.878 1.00 43.84 220 ASP B N 1
ATOM 3733 C CA . ASP B 1 228 ? 24.965 32.407 -34.310 1.00 46.99 220 ASP B CA 1
ATOM 3734 C C . ASP B 1 228 ? 25.908 33.565 -34.597 1.00 47.42 220 ASP B C 1
ATOM 3735 O O . ASP B 1 228 ? 27.079 33.529 -34.201 1.00 52.49 220 ASP B O 1
ATOM 3740 N N . ILE B 1 229 ? 25.419 34.590 -35.296 1.00 45.63 221 ILE B N 1
ATOM 3741 C CA . ILE B 1 229 ? 26.238 35.768 -35.581 1.00 48.32 221 ILE B CA 1
ATOM 3742 C C . ILE B 1 229 ? 26.705 36.422 -34.286 1.00 53.81 221 ILE B C 1
ATOM 3743 O O . ILE B 1 229 ? 27.890 36.736 -34.120 1.00 59.00 221 ILE B O 1
ATOM 3748 N N . LEU B 1 230 ? 25.779 36.633 -33.346 1.00 53.02 222 LEU B N 1
ATOM 3749 C CA . LEU B 1 230 ? 26.149 37.205 -32.054 1.00 53.78 222 LEU B CA 1
ATOM 3750 C C . LEU B 1 230 ? 27.160 36.332 -31.322 1.00 56.89 222 LEU B C 1
ATOM 3751 O O . LEU B 1 230 ? 28.083 36.849 -30.681 1.00 61.46 222 LEU B O 1
ATOM 3756 N N . ASP B 1 231 ? 27.001 35.005 -31.401 1.00 54.89 223 ASP B N 1
ATOM 3757 C CA . ASP B 1 231 ? 27.926 34.103 -30.714 1.00 59.51 223 ASP B CA 1
ATOM 3758 C C . ASP B 1 231 ? 29.356 34.298 -31.202 1.00 62.46 223 ASP B C 1
ATOM 3759 O O . ASP B 1 231 ? 30.299 34.293 -30.401 1.00 65.95 223 ASP B O 1
ATOM 3764 N N . VAL B 1 232 ? 29.538 34.478 -32.511 1.00 59.38 224 VAL B N 1
ATOM 3765 C CA . VAL B 1 232 ? 30.880 34.693 -33.037 1.00 60.99 224 VAL B CA 1
ATOM 3766 C C . VAL B 1 232 ? 31.378 36.088 -32.677 1.00 65.44 224 VAL B C 1
ATOM 3767 O O . VAL B 1 232 ? 32.558 36.277 -32.357 1.00 68.94 224 VAL B O 1
ATOM 3771 N N . GLU B 1 233 ? 30.497 37.080 -32.712 1.00 62.11 225 GLU B N 1
ATOM 3772 C CA . GLU B 1 233 ? 30.888 38.432 -32.339 1.00 66.41 225 GLU B CA 1
ATOM 3773 C C . GLU B 1 233 ? 31.138 38.527 -30.840 1.00 65.12 225 GLU B C 1
ATOM 3774 O O . GLU B 1 233 ? 32.280 38.659 -30.409 1.00 63.32 225 GLU B O 1
ATOM 3780 N N . SER B 1 252 ? 28.761 22.894 -36.169 1.00 61.22 244 SER B N 1
ATOM 3781 C CA . SER B 1 252 ? 28.376 23.493 -37.445 1.00 65.76 244 SER B CA 1
ATOM 3782 C C . SER B 1 252 ? 27.303 24.561 -37.259 1.00 67.36 244 SER B C 1
ATOM 3783 O O . SER B 1 252 ? 26.217 24.279 -36.749 1.00 67.25 244 SER B O 1
ATOM 3786 N N . THR B 1 253 ? 27.609 25.789 -37.677 1.00 61.51 245 THR B N 1
ATOM 3787 C CA . THR B 1 253 ? 26.691 26.913 -37.574 1.00 57.47 245 THR B CA 1
ATOM 3788 C C . THR B 1 253 ? 26.521 27.551 -38.945 1.00 53.75 245 THR B C 1
ATOM 3789 O O . THR B 1 253 ? 27.238 27.232 -39.898 1.00 54.63 245 THR B O 1
ATOM 3793 N N . PHE B 1 254 ? 25.553 28.466 -39.037 1.00 49.39 246 PHE B N 1
ATOM 3794 C CA . PHE B 1 254 ? 25.371 29.206 -40.282 1.00 45.30 246 PHE B CA 1
ATOM 3795 C C . PHE B 1 254 ? 26.577 30.064 -40.641 1.00 49.34 246 PHE B C 1
ATOM 3796 O O . PHE B 1 254 ? 26.965 30.060 -41.823 1.00 49.32 246 PHE B O 1
ATOM 3804 N N . PRO B 1 255 ? 27.210 30.799 -39.716 1.00 50.18 247 PRO B N 1
ATOM 3805 C CA . PRO B 1 255 ? 28.477 31.450 -40.077 1.00 52.33 247 PRO B CA 1
ATOM 3806 C C . PRO B 1 255 ? 29.535 30.464 -40.533 1.00 53.96 247 PRO B C 1
ATOM 3807 O O . PRO B 1 255 ? 30.241 30.731 -41.507 1.00 53.88 247 PRO B O 1
ATOM 3811 N N . ALA B 1 256 ? 29.651 29.314 -39.868 1.00 61.73 248 ALA B N 1
ATOM 3812 C CA . ALA B 1 256 ? 30.678 28.350 -40.252 1.00 63.96 248 ALA B CA 1
ATOM 3813 C C . ALA B 1 256 ? 30.442 27.809 -41.659 1.00 64.40 248 ALA B C 1
ATOM 3814 O O . ALA B 1 256 ? 31.399 27.556 -42.401 1.00 68.45 248 ALA B O 1
ATOM 3816 N N . LEU B 1 257 ? 29.179 27.630 -42.049 1.00 60.32 249 LEU B N 1
ATOM 3817 C CA . LEU B 1 257 ? 28.875 27.079 -43.366 1.00 56.98 249 LEU B CA 1
ATOM 3818 C C . LEU B 1 257 ? 28.826 28.142 -44.455 1.00 54.45 249 LEU B C 1
ATOM 3819 O O . LEU B 1 257 ? 29.238 27.883 -45.589 1.00 56.68 249 LEU B O 1
ATOM 3824 N N . LEU B 1 258 ? 28.322 29.331 -44.142 1.00 52.40 250 LEU B N 1
ATOM 3825 C CA . LEU B 1 258 ? 28.115 30.367 -45.141 1.00 49.77 250 LEU B CA 1
ATOM 3826 C C . LEU B 1 258 ? 29.122 31.501 -45.046 1.00 48.78 250 LEU B C 1
ATOM 3827 O O . LEU B 1 258 ? 29.081 32.416 -45.874 1.00 51.33 250 LEU B O 1
ATOM 3832 N N . GLY B 1 259 ? 30.024 31.467 -44.075 1.00 52.93 251 GLY B N 1
ATOM 3833 C CA . GLY B 1 259 ? 30.783 32.647 -43.727 1.00 52.05 251 GLY B CA 1
ATOM 3834 C C . GLY B 1 259 ? 29.946 33.622 -42.915 1.00 50.03 251 GLY B C 1
ATOM 3835 O O . GLY B 1 259 ? 28.717 33.578 -42.902 1.00 45.22 251 GLY B O 1
ATOM 3836 N N . MET B 1 260 ? 30.640 34.512 -42.203 1.00 50.36 252 MET B N 1
ATOM 3837 C CA . MET B 1 260 ? 29.936 35.552 -41.459 1.00 50.38 252 MET B CA 1
ATOM 3838 C C . MET B 1 260 ? 29.134 36.441 -42.401 1.00 51.18 252 MET B C 1
ATOM 3839 O O . MET B 1 260 ? 28.015 36.858 -42.075 1.00 43.53 252 MET B O 1
ATOM 3844 N N . ASP B 1 261 ? 29.682 36.717 -43.588 1.00 48.30 253 ASP B N 1
ATOM 3845 C CA . ASP B 1 261 ? 28.981 37.548 -44.561 1.00 47.11 253 ASP B CA 1
ATOM 3846 C C . ASP B 1 261 ? 27.792 36.818 -45.167 1.00 44.19 253 ASP B C 1
ATOM 3847 O O . ASP B 1 261 ? 26.735 37.422 -45.384 1.00 41.79 253 ASP B O 1
ATOM 3852 N N . GLY B 1 262 ? 27.941 35.523 -45.450 1.00 44.72 254 GLY B N 1
ATOM 3853 C CA . GLY B 1 262 ? 26.822 34.767 -45.988 1.00 42.34 254 GLY B CA 1
ATOM 3854 C C . GLY B 1 262 ? 25.694 34.619 -44.988 1.00 39.48 254 GLY B C 1
ATOM 3855 O O . GLY B 1 262 ? 24.517 34.641 -45.356 1.00 36.33 254 GLY B O 1
ATOM 3856 N N . ALA B 1 263 ? 26.039 34.452 -43.710 1.00 43.08 255 ALA B N 1
ATOM 3857 C CA . ALA B 1 263 ? 25.023 34.391 -42.666 1.00 38.85 255 ALA B CA 1
ATOM 3858 C C . ALA B 1 263 ? 24.239 35.694 -42.597 1.00 33.97 255 ALA B C 1
ATOM 3859 O O . ALA B 1 263 ? 23.007 35.685 -42.481 1.00 31.11 255 ALA B O 1
ATOM 3861 N N . LYS B 1 264 ? 24.935 36.826 -42.717 1.00 37.24 256 LYS B N 1
ATOM 3862 C CA . LYS B 1 264 ? 24.271 38.121 -42.649 1.00 34.43 256 LYS B CA 1
ATOM 3863 C C . LYS B 1 264 ? 23.379 38.351 -43.864 1.00 35.07 256 LYS B C 1
ATOM 3864 O O . LYS B 1 264 ? 22.300 38.945 -43.745 1.00 31.68 256 LYS B O 1
ATOM 3870 N N . ALA B 1 265 ? 23.808 37.888 -45.039 1.00 34.94 257 ALA B N 1
ATOM 3871 C CA . ALA B 1 265 ? 22.969 38.011 -46.226 1.00 36.38 257 ALA B CA 1
ATOM 3872 C C . ALA B 1 265 ? 21.696 37.189 -46.080 1.00 31.71 257 ALA B C 1
ATOM 3873 O O . ALA B 1 265 ? 20.609 37.629 -46.480 1.00 32.22 257 ALA B O 1
ATOM 3875 N N . GLN B 1 266 ? 21.815 35.984 -45.522 1.00 33.19 258 GLN B N 1
ATOM 3876 C CA . GLN B 1 266 ? 20.642 35.148 -45.295 1.00 29.22 258 GLN B CA 1
ATOM 3877 C C . GLN B 1 266 ? 19.680 35.820 -44.327 1.00 28.83 258 GLN B C 1
ATOM 3878 O O . GLN B 1 266 ? 18.457 35.779 -44.515 1.00 24.85 258 GLN B O 1
ATOM 3884 N N . LEU B 1 267 ? 20.223 36.464 -43.291 1.00 29.71 259 LEU B N 1
ATOM 3885 C CA . LEU B 1 267 ? 19.401 37.194 -42.333 1.00 28.90 259 LEU B CA 1
ATOM 3886 C C . LEU B 1 267 ? 18.589 38.282 -43.021 1.00 28.95 259 LEU B C 1
ATOM 3887 O O . LEU B 1 267 ? 17.392 38.433 -42.764 1.00 27.61 259 LEU B O 1
ATOM 3892 N N . HIS B 1 268 ? 19.232 39.061 -43.890 1.00 27.51 260 HIS B N 1
ATOM 3893 C CA . HIS B 1 268 ? 18.536 40.153 -44.564 1.00 27.91 260 HIS B CA 1
ATOM 3894 C C . HIS B 1 268 ? 17.458 39.626 -45.494 1.00 26.68 260 HIS B C 1
ATOM 3895 O O . HIS B 1 268 ? 16.406 40.256 -45.645 1.00 25.14 260 HIS B O 1
ATOM 3902 N N . GLU B 1 269 ? 17.696 38.469 -46.115 1.00 25.91 261 GLU B N 1
ATOM 3903 C CA . GLU B 1 269 ? 16.678 37.875 -46.974 1.00 25.60 261 GLU B CA 1
ATOM 3904 C C . GLU B 1 269 ? 15.484 37.409 -46.147 1.00 25.53 261 GLU B C 1
ATOM 3905 O O . GLU B 1 269 ? 14.330 37.575 -46.554 1.00 22.57 261 GLU B O 1
ATOM 3911 N N . LEU B 1 270 ? 15.746 36.855 -44.964 1.00 22.07 262 LEU B N 1
ATOM 3912 C CA . LEU B 1 270 ? 14.659 36.454 -44.084 1.00 20.35 262 LEU B CA 1
ATOM 3913 C C . LEU B 1 270 ? 13.882 37.666 -43.599 1.00 20.08 262 LEU B C 1
ATOM 3914 O O . LEU B 1 270 ? 12.651 37.619 -43.497 1.00 20.70 262 LEU B O 1
ATOM 3919 N N . ALA B 1 271 ? 14.582 38.755 -43.275 1.00 20.42 263 ALA B N 1
ATOM 3920 C CA . ALA B 1 271 ? 13.896 39.975 -42.858 1.00 26.71 263 ALA B CA 1
ATOM 3921 C C . ALA B 1 271 ? 12.914 40.445 -43.926 1.00 23.38 263 ALA B C 1
ATOM 3922 O O . ALA B 1 271 ? 11.774 40.812 -43.616 1.00 22.20 263 ALA B O 1
ATOM 3924 N N . ALA B 1 272 ? 13.336 40.435 -45.191 1.00 22.56 264 ALA B N 1
ATOM 3925 C CA . ALA B 1 272 ? 12.464 40.930 -46.249 1.00 23.52 264 ALA B CA 1
ATOM 3926 C C . ALA B 1 272 ? 11.280 39.999 -46.460 1.00 22.72 264 ALA B C 1
ATOM 3927 O O . ALA B 1 272 ? 10.168 40.464 -46.724 1.00 22.15 264 ALA B O 1
ATOM 3929 N N . ARG B 1 273 ? 11.502 38.682 -46.354 1.00 21.09 265 ARG B N 1
ATOM 3930 C CA . ARG B 1 273 ? 10.397 37.731 -46.444 1.00 22.25 265 ARG B CA 1
ATOM 3931 C C . ARG B 1 273 ? 9.375 37.972 -45.345 1.00 19.14 265 ARG B C 1
ATOM 3932 O O . ARG B 1 273 ? 8.164 37.968 -45.594 1.00 19.79 265 ARG B O 1
ATOM 3940 N N . MET B 1 274 ? 9.838 38.159 -44.106 1.00 18.19 266 MET B N 1
ATOM 3941 C CA . MET B 1 274 ? 8.886 38.364 -43.025 1.00 18.44 266 MET B CA 1
ATOM 3942 C C . MET B 1 274 ? 8.058 39.624 -43.256 1.00 20.31 266 MET B C 1
ATOM 3943 O O . MET B 1 274 ? 6.834 39.621 -43.072 1.00 19.52 266 MET B O 1
ATOM 3948 N N . GLN B 1 275 ? 8.696 40.714 -43.663 1.00 19.70 267 GLN B N 1
ATOM 3949 C CA . GLN B 1 275 ? 7.905 41.921 -43.867 1.00 22.43 267 GLN B CA 1
ATOM 3950 C C . GLN B 1 275 ? 6.970 41.772 -45.062 1.00 23.83 267 GLN B C 1
ATOM 3951 O O . GLN B 1 275 ? 5.846 42.287 -45.029 1.00 22.30 267 GLN B O 1
ATOM 3957 N N . SER B 1 276 ? 7.406 41.044 -46.102 1.00 21.83 268 SER B N 1
ATOM 3958 C CA . SER B 1 276 ? 6.550 40.811 -47.266 1.00 23.14 268 SER B CA 1
ATOM 3959 C C . SER B 1 276 ? 5.283 40.053 -46.876 1.00 23.52 268 SER B C 1
ATOM 3960 O O . SER B 1 276 ? 4.184 40.397 -47.320 1.00 23.91 268 SER B O 1
ATOM 3963 N N . ILE B 1 277 ? 5.419 39.021 -46.039 1.00 20.90 269 ILE B N 1
ATOM 3964 C CA . ILE B 1 277 ? 4.273 38.175 -45.706 1.00 21.03 269 ILE B CA 1
ATOM 3965 C C . ILE B 1 277 ? 3.184 38.978 -44.988 1.00 25.89 269 ILE B C 1
ATOM 3966 O O . ILE B 1 277 ? 1.988 38.773 -45.226 1.00 27.78 269 ILE B O 1
ATOM 3971 N N . LEU B 1 278 ? 3.572 39.925 -44.134 1.00 24.15 270 LEU B N 1
ATOM 3972 C CA . LEU B 1 278 ? 2.616 40.707 -43.359 1.00 24.46 270 LEU B CA 1
ATOM 3973 C C . LEU B 1 278 ? 2.219 42.013 -44.016 1.00 27.34 270 LEU B C 1
ATOM 3974 O O . LEU B 1 278 ? 1.498 42.804 -43.395 1.00 26.89 270 LEU B O 1
ATOM 3979 N N . ALA B 1 279 ? 2.648 42.241 -45.260 1.00 27.05 271 ALA B N 1
ATOM 3980 C CA . ALA B 1 279 ? 2.601 43.573 -45.846 1.00 28.70 271 ALA B CA 1
ATOM 3981 C C . ALA B 1 279 ? 1.179 44.076 -46.038 1.00 30.40 271 ALA B C 1
ATOM 3982 O O . ALA B 1 279 ? 0.945 45.291 -46.001 1.00 31.76 271 ALA B O 1
ATOM 3984 N N . ARG B 1 280 ? 0.221 43.180 -46.264 1.00 30.77 272 ARG B N 1
ATOM 3985 C CA . ARG B 1 280 ? -1.116 43.655 -46.599 1.00 33.00 272 ARG B CA 1
ATOM 3986 C C . ARG B 1 280 ? -1.922 44.062 -45.373 1.00 33.07 272 ARG B C 1
ATOM 3987 O O . ARG B 1 280 ? -2.984 44.675 -45.527 1.00 35.27 272 ARG B O 1
ATOM 3995 N N . TYR B 1 281 ? -1.436 43.753 -44.172 1.00 31.09 273 TYR B N 1
ATOM 3996 C CA . TYR B 1 281 ? -2.163 44.051 -42.954 1.00 31.38 273 TYR B CA 1
ATOM 3997 C C . TYR B 1 281 ? -1.985 45.508 -42.547 1.00 34.32 273 TYR B C 1
ATOM 3998 O O . TYR B 1 281 ? -1.040 46.186 -42.959 1.00 32.26 273 TYR B O 1
ATOM 4007 N N . GLY B 1 282 ? -2.910 45.979 -41.709 1.00 36.05 274 GLY B N 1
ATOM 4008 C CA . GLY B 1 282 ? -2.838 47.300 -41.121 1.00 35.06 274 GLY B CA 1
ATOM 4009 C C . GLY B 1 282 ? -2.035 47.302 -39.837 1.00 39.34 274 GLY B C 1
ATOM 4010 O O . GLY B 1 282 ? -1.228 46.405 -39.574 1.00 33.76 274 GLY B O 1
ATOM 4011 N N . GLU B 1 283 ? -2.284 48.323 -39.008 1.00 35.28 275 GLU B N 1
ATOM 4012 C CA . GLU B 1 283 ? -1.440 48.520 -37.835 1.00 34.53 275 GLU B CA 1
ATOM 4013 C C . GLU B 1 283 ? -1.542 47.361 -36.856 1.00 33.02 275 GLU B C 1
ATOM 4014 O O . GLU B 1 283 ? -0.642 47.187 -36.032 1.00 32.63 275 GLU B O 1
ATOM 4020 N N . GLU B 1 284 ? -2.592 46.542 -36.951 1.00 33.21 276 GLU B N 1
ATOM 4021 C CA . GLU B 1 284 ? -2.732 45.403 -36.047 1.00 33.39 276 GLU B CA 1
ATOM 4022 C C . GLU B 1 284 ? -1.603 44.386 -36.213 1.00 29.85 276 GLU B C 1
ATOM 4023 O O . GLU B 1 284 ? -1.398 43.553 -35.325 1.00 28.78 276 GLU B O 1
ATOM 4029 N N . ALA B 1 285 ? -0.873 44.419 -37.325 1.00 28.78 277 ALA B N 1
ATOM 4030 C CA . ALA B 1 285 ? 0.289 43.551 -37.483 1.00 29.15 277 ALA B CA 1
ATOM 4031 C C . ALA B 1 285 ? 1.588 44.188 -36.997 1.00 29.38 277 ALA B C 1
ATOM 4032 O O . ALA B 1 285 ? 2.643 43.548 -37.088 1.00 26.19 277 ALA B O 1
ATOM 4034 N N . ASP B 1 286 ? 1.549 45.425 -36.479 1.00 30.02 278 ASP B N 1
ATOM 4035 C CA . ASP B 1 286 ? 2.800 46.078 -36.105 1.00 27.62 278 ASP B CA 1
ATOM 4036 C C . ASP B 1 286 ? 3.528 45.316 -35.004 1.00 26.64 278 ASP B C 1
ATOM 4037 O O . ASP B 1 286 ? 4.763 45.285 -34.992 1.00 26.84 278 ASP B O 1
ATOM 4042 N N . ALA B 1 287 ? 2.796 44.677 -34.086 1.00 26.63 279 ALA B N 1
ATOM 4043 C CA . ALA B 1 287 ? 3.457 43.921 -33.027 1.00 26.03 279 ALA B CA 1
ATOM 4044 C C . ALA B 1 287 ? 4.281 42.779 -33.609 1.00 24.17 279 ALA B C 1
ATOM 4045 O O . ALA B 1 287 ? 5.448 42.593 -33.249 1.00 23.91 279 ALA B O 1
ATOM 4047 N N . LEU B 1 288 ? 3.692 42.008 -34.521 1.00 24.73 280 LEU B N 1
ATOM 4048 C CA . LEU B 1 288 ? 4.455 40.936 -35.170 1.00 25.18 280 LEU B CA 1
ATOM 4049 C C . LEU B 1 288 ? 5.614 41.491 -35.994 1.00 21.80 280 LEU B C 1
ATOM 4050 O O . LEU B 1 288 ? 6.717 40.928 -35.982 1.00 22.25 280 LEU B O 1
ATOM 4055 N N . ARG B 1 289 ? 5.377 42.575 -36.741 1.00 22.75 281 ARG B N 1
ATOM 4056 C CA . ARG B 1 289 ? 6.452 43.167 -37.530 1.00 24.04 281 ARG B CA 1
ATOM 4057 C C . ARG B 1 289 ? 7.623 43.562 -36.641 1.00 27.28 281 ARG B C 1
ATOM 4058 O O . ARG B 1 289 ? 8.789 43.364 -37.007 1.00 25.11 281 ARG B O 1
ATOM 4066 N N . ALA B 1 290 ? 7.331 44.119 -35.462 1.00 27.52 282 ALA B N 1
ATOM 4067 C CA . ALA B 1 290 ? 8.399 44.516 -34.554 1.00 29.63 282 ALA B CA 1
ATOM 4068 C C . ALA B 1 290 ? 9.155 43.316 -34.002 1.00 26.84 282 ALA B C 1
ATOM 4069 O O . ALA B 1 290 ? 10.364 43.414 -33.764 1.00 26.90 282 ALA B O 1
ATOM 4071 N N . LEU B 1 291 ? 8.472 42.185 -33.777 1.00 26.62 283 LEU B N 1
ATOM 4072 C CA . LEU B 1 291 ? 9.181 40.985 -33.343 1.00 24.21 283 LEU B CA 1
ATOM 4073 C C . LEU B 1 291 ? 10.077 40.453 -34.453 1.00 25.15 283 LEU B C 1
ATOM 4074 O O . LEU B 1 291 ? 11.173 39.949 -34.184 1.00 25.51 283 LEU B O 1
ATOM 4079 N N . ALA B 1 292 ? 9.636 40.559 -35.707 1.00 24.36 284 ALA B N 1
ATOM 4080 C CA . ALA B 1 292 ? 10.509 40.186 -36.819 1.00 22.86 284 ALA B CA 1
ATOM 4081 C C . ALA B 1 292 ? 11.764 41.052 -36.830 1.00 26.98 284 ALA B C 1
ATOM 4082 O O . ALA B 1 292 ? 12.885 40.551 -36.985 1.00 25.92 284 ALA B O 1
ATOM 4084 N N . THR B 1 293 ? 11.588 42.364 -36.682 1.00 24.54 285 THR B N 1
ATOM 4085 C CA . THR B 1 293 ? 12.735 43.263 -36.643 1.00 30.88 285 THR B CA 1
ATOM 4086 C C . THR B 1 293 ? 13.653 42.929 -35.473 1.00 32.51 285 THR B C 1
ATOM 4087 O O . THR B 1 293 ? 14.878 42.911 -35.620 1.00 33.70 285 THR B O 1
ATOM 4091 N N . LEU B 1 294 ? 13.071 42.632 -34.311 1.00 29.82 286 LEU B N 1
ATOM 4092 C CA . LEU B 1 294 ? 13.861 42.263 -33.141 1.00 33.72 286 LEU B CA 1
ATOM 4093 C C . LEU B 1 294 ? 14.693 41.016 -33.398 1.00 35.23 286 LEU B C 1
ATOM 4094 O O . LEU B 1 294 ? 15.882 40.971 -33.068 1.00 36.90 286 LEU B O 1
ATOM 4099 N N . ALA B 1 295 ? 14.074 39.983 -33.971 1.00 32.37 287 ALA B N 1
ATOM 4100 C CA . ALA B 1 295 ? 14.789 38.735 -34.222 1.00 34.86 287 ALA B CA 1
ATOM 4101 C C . ALA B 1 295 ? 16.016 38.954 -35.089 1.00 37.45 287 ALA B C 1
ATOM 4102 O O . ALA B 1 295 ? 16.984 38.190 -35.001 1.00 40.00 287 ALA B O 1
ATOM 4104 N N . VAL B 1 296 ? 16.005 39.991 -35.920 1.00 33.58 288 VAL B N 1
ATOM 4105 C CA . VAL B 1 296 ? 17.069 40.197 -36.889 1.00 35.86 288 VAL B CA 1
ATOM 4106 C C . VAL B 1 296 ? 18.106 41.184 -36.360 1.00 43.31 288 VAL B C 1
ATOM 4107 O O . VAL B 1 296 ? 19.305 41.043 -36.622 1.00 46.40 288 VAL B O 1
ATOM 4111 N N . GLU B 1 297 ? 17.661 42.184 -35.604 1.00 38.90 289 GLU B N 1
ATOM 4112 C CA . GLU B 1 297 ? 18.497 43.337 -35.316 1.00 44.87 289 GLU B CA 1
ATOM 4113 C C . GLU B 1 297 ? 18.960 43.434 -33.873 1.00 51.08 289 GLU B C 1
ATOM 4114 O O . GLU B 1 297 ? 19.755 44.330 -33.564 1.00 53.51 289 GLU B O 1
ATOM 4120 N N . ARG B 1 298 ? 18.492 42.556 -32.989 1.00 49.83 290 ARG B N 1
ATOM 4121 C CA . ARG B 1 298 ? 18.785 42.706 -31.568 1.00 57.92 290 ARG B CA 1
ATOM 4122 C C . ARG B 1 298 ? 20.282 42.585 -31.300 1.00 62.92 290 ARG B C 1
ATOM 4123 O O . ARG B 1 298 ? 20.985 41.786 -31.926 1.00 60.62 290 ARG B O 1
ATOM 4131 N N . ASP B 1 299 ? 20.770 43.406 -30.368 1.00 66.79 291 ASP B N 1
ATOM 4132 C CA . ASP B 1 299 ? 22.146 43.306 -29.904 1.00 70.01 291 ASP B CA 1
ATOM 4133 C C . ASP B 1 299 ? 22.317 42.273 -28.796 1.00 74.04 291 ASP B C 1
ATOM 4134 O O . ASP B 1 299 ? 23.453 42.008 -28.387 1.00 79.88 291 ASP B O 1
ATOM 4136 N N . HIS B 1 300 ? 21.229 41.683 -28.308 1.00 67.93 292 HIS B N 1
ATOM 4137 C CA . HIS B 1 300 ? 21.295 40.747 -27.193 1.00 68.64 292 HIS B CA 1
ATOM 4138 C C . HIS B 1 300 ? 20.658 39.408 -27.554 1.00 66.49 292 HIS B C 1
ATOM 4139 O O . HIS B 1 300 ? 21.235 38.345 -27.314 1.00 68.12 292 HIS B O 1
#

Organism: Stenotrophomonas maltophilia (strain K279a) (NCBI:txid522373)

InterPro domains:
  IPR000092 Polyprenyl synthetase-like [PF00348] (30-263)
  IPR000092 Polyprenyl synthetase-like [cd00685] (27-290)
  IPR008949 Isoprenoid synthase domain superfamily [G3DSA:1.10.600.10] (2-292)
  IPR008949 Isoprenoid synthase domain superfamily [SSF48576] (7-285)
  IPR033749 Polyprenyl synthetase, conserved site [PS00444] (211-223)
  IPR033749 Polyprenyl synthetase, conserved site [PS00723] (81-97)
  IPR053378 Prenyl diphosphate synthase [NF045485] (10-292)

B-factor: mean 25.42, std 12.45, range [8.86, 81.02]

Nearest PDB structures (foldseek):
  7lbj-assembly1_A  TM=1.004E+00  e=1.846E-37  Stenotrophomonas maltophilia K279a
  7lbj-assembly1_B  TM=9.899E-01  e=1.829E-34  Stenotrophomonas maltophilia K279a
  3p8l-assembly1_B  TM=9.381E-01  e=8.096E-16  Enterococcus faecalis
  9ddy-assembly1_A  TM=9.377E-01  e=8.188E-15  Streptococcus pneumoniae TIGR4
  9ddy-assembly1_B  TM=9.264E-01  e=4.306E-15  Streptococcus pneumoniae TIGR4

Solvent-accessible surface area: 21668 Å² total; per-residue (Å²): 127,110,82,19,140,76,4,12,54,88,5,72,100,55,0,49,76,56,0,70,90,13,8,27,37,57,76,96,75,3,86,92,2,8,70,0,1,37,87,23,8,46,72,36,61,84,12,9,18,0,1,0,0,2,0,0,0,53,16,59,60,28,119,10,99,39,2,12,11,1,0,10,0,0,14,0,0,39,7,0,6,42,7,0,11,4,4,56,43,28,84,92,50,61,119,99,108,77,40,61,3,8,20,76,45,36,53,72,8,12,0,5,3,0,0,1,1,0,0,2,71,0,1,2,18,2,0,56,5,121,22,90,14,97,28,43,7,24,1,2,59,16,0,8,128,6,0,4,11,70,0,6,0,0,0,3,6,38,23,45,74,13,101,79,54,77,21,89,66,80,45,3,51,143,6,18,38,16,42,37,5,18,4,2,85,4,0,0,96,0,0,0,24,8,12,148,13,143,140,103,55,20,67,70,0,44,55,0,0,67,2,0,2,39,0,35,34,0,40,41,9,1,27,108,88,103,121,89,162,10,37,0,9,78,70,68,35,52,120,26,0,98,63,41,11,133,82,1,23,59,100,0,65,74,34,0,69,240,39,39,119,66,0,59,1,0,47,24,0,0,58,60,0,20,116,21,95,105,118,144,117,4,43,85,32,6,49,134,6,69,102,76,0,50,72,52,0,67,92,15,10,37,45,59,75,105,59,2,76,89,2,8,66,0,1,38,62,22,7,32,53,34,32,74,9,5,12,0,1,0,0,1,0,0,0,62,13,53,62,24,135,32,133,44,1,11,11,0,0,11,0,0,14,0,0,38,6,1,7,43,7,0,15,4,4,53,39,25,90,94,51,62,116,84,146,70,78,56,3,9,20,74,46,39,50,73,8,7,0,5,1,0,0,0,1,0,0,2,71,0,1,5,19,1,0,83,6,120,23,89,13,97,31,39,6,25,0,0,49,13,0,6,95,11,0,6,11,92,0,6,0,0,0,6,6,38,43,59,77,20,113,89,55,101,25,92,73,78,47,0,47,150,7,17,32,15,45,34,6,17,4,1,83,3,0,1,98,0,0,0,25,10,12,148,15,124,136,92,40,16,64,34,1,45,61,0,0,68,10,0,2,38,0,25,29,0,40,40,8,0,38,122,96,132,57,53,4,11,77,64,57,34,50,116,24,0,92,65,47,10,136,83,2,24,58,118,0,67,78,42,0,69,167,34,37,145,64,0,56,2,0,36,3,0,1,39,56,0,19,120,13,95,93

Sequence (553 aa):
HMTAEVLFARRWRDRIESSQLDAALPSPAEAPQRLHQAMRYSVLGGGKRMMRPLLLVYASSGHLFGTQPESLDAAAMSVELIHAYSLVHDDLPAMDDDALRRGKPTTHVAFDEATAILAGDALQTRAFGLLADAPLPATLRVACLQTLAHHASGASGMCCGGQALDIDATGQQQTLAALTRMMHALKTGALIRAAVRMGALCGQAHEPQLAQLDSSFADALGLAFQVRDDILDVEADKSTFPALLGMDGAKAQLHELAARMQSILARYGEEADALRALATLAVERDHHMTAEVLFARWRDRIESQLDAALPSPAEEAPQRLHQAMRYSVLGGGKRMRPLLVYASGHLFGTQPESLDAAAMSVELIHAYSLVHDDDLPAMDDDALRRGKPTTHVAFDEATAILAGDALQTRAFGLLADAPLPATLRVACLQTLAHASGASSGMCGGQALDIDATGQQQTLAALTRMMHALKTGALIRAAVRMGALCGQAHEPQLAQQLDSFADALGLAFQVRDDILDVESTFPALLGMDGAKAQLHELAARMQSILARYGEEADALRALATLAVERDH

Foldseek 3Di:
DDALVVVQVVQQVVLLVLVVVLADDCVDPVNLLSVLLCVLQHDTDNLLLLLLLQLLLLLLPDDCLLRNLLSLLLSLLVSLVVLVCCDCVHVVNQDDPRHGRSCNVHNNVSSNVSSVVSNVSSLVSLCPRPDPNVLSVVLNVLQVCQRDCNAQPVLSVLVVVCVPHEDAPVSVLVSLCRNFLSSQLSSSLSSNSSSVDDDVVNVLSSVLSNLLSVLLQLQVLLLVVVVVPYHCCVNLNSVRSLVSNVVSLVVNCVSCVVGDPSNSNVNVSSVCSNPPND/DVVLVVVQVVQQVVLLVLVVVLADDCVDPVNLLSVLLCVLQHDTDSLLLLLLLQLLLLLLVHHCLLRNLLSLLLSLLVSLVVLVCCDCVHVVHQDDPRHGRSCNVPNNVSSNVSSVVSNVSSLVSLCPRPDPNVLSVVLSVLQVCQRDCNAQPVLSVLVVVCVPHLDDPVSVLVSQCRNFLSSQLSSSLSSCSSSVHDPVVNVLSSQLSNLLSVLLQLQVVLLVVLNGPCVRLNNVRSLVSNVVSLVVNCVSCVVGPPSNVNVNVSSVCSNPPND